Protein 5I01 (pdb70)

InterPro domains:
  IPR001347 SIS domain [PF13580] (19-147)
  IPR001347 SIS domain [PS51464] (37-197)
  IPR004515 Phosphoheptose isomerase [MF_00067] (3-193)
  IPR004515 Phosphoheptose isomerase [TIGR00441] (35-190)
  IPR035461 GmhA/DiaA [cd05006] (12-190)
  IPR046348 SIS domain superfamily [SSF53697] (5-191)
  IPR050099 SIS family GmhA and DiaA subfamilies [PTHR30390] (5-194)

Nearest PDB structures (foldseek):
  5i01-assembly1_C  TM=1.006E+00  e=1.441E-33  Neisseria gonorrhoeae FA 1090
  5i01-assembly1_B  TM=1.005E+00  e=1.798E-31  Neisseria gonorrhoeae FA 1090
  1x92-assembly1_B  TM=9.913E-01  e=2.869E-23  Pseudomonas aeruginosa
  3trj-assembly1_C  TM=9.927E-01  e=8.567E-22  Francisella tularensis subsp. tularensis
  3trj-assembly1_D  TM=9.907E-01  e=6.251E-20  Francisella tularensis subsp. tularensis

Sequence (733 aa):
TLQERVAAHFAESIRAKQEAEKILVEPTVQAAELMLQCLMNDGKILACGNGGSAADAQHFAAEMTGMELAAVALTTDTSALTAIGNDYGFDHVFSKQVRALGRAGDVLVGISTSGNSANVIEAVKAAHERDMHVIALTGRDGGKIAAMLKDTDVLLNVPHPRTARIQENHILLIHAMCDCIDSVTLQERVAAHFAESIRAKQEAEKILVEPTVQAAELMLQCLMNDGKILACGNGGSAADAQHFAAEMTGMELAAVALTTDTSALTAIGNDYGFDHVFSKQVRALGRAGDVLVGISTSGNSANVIEAVKAAHERDMHVIALTGRDGGKIAAMLKDTDVLLNVPHPRTARIQENHILLIHAMCDCIDSVTLQERVAAHFAESIRAKQEAEKILVEPTVQAAELMLQCLMNDGKILACGNGGSAADAQHFAAEMTGELAAVALTTDTSALTAIGNDYGFDHVFSKQVRALGRAGDVLVGISTSGNSANVIEAVKAAHERDMHVIALTGRDGGKIAAMLKDTDVLLNVPHPRTARIQENHILLIHAMCDCIDTLQERVAAHFAESIRAKQEAEKILVEPTVQAAELMLQCLMNDGKILACGNGGSAADAQHFAAEMTGELAAVALTTDTSALTAIGNDYGFDHVFSKQVRALGRAGDVLVGISTSGNSANVIEAVKAAHERDMHVIALTGRDGGKIAAMLKDTDVLLNVPHPRTARIQENHILLIHAMCDCIDSVL

CATH classification: 3.40.50.10490

Radius of gyration: 24.5 Å; Cα contacts (8 Å, |Δi|>4): 1728; chains: 4; bounding box: 56×69×44 Å

Solvent-accessible surface area: 23779 Å² total; per-residue (Å²): 116,29,60,125,93,0,38,56,6,0,36,32,0,14,137,5,0,70,93,0,58,160,99,4,24,103,28,0,4,94,0,0,89,20,0,20,107,6,26,140,117,109,10,23,0,0,1,0,0,16,9,6,2,0,1,5,0,2,2,2,1,6,66,4,6,50,198,22,38,5,4,17,5,0,0,11,15,5,0,2,4,0,18,1,6,58,101,136,22,20,65,63,0,0,0,21,12,0,72,1,7,0,76,76,33,4,0,0,2,2,0,2,22,26,0,70,12,42,1,0,21,50,0,0,100,0,0,28,140,80,105,5,53,0,0,1,0,0,0,113,126,0,19,133,1,25,93,51,37,117,157,83,14,12,62,0,25,0,59,31,100,97,51,16,0,0,11,0,1,0,0,0,0,1,8,0,0,17,38,0,10,114,59,110,123,52,63,123,114,0,34,57,7,0,36,38,0,15,135,5,0,72,92,0,52,159,96,3,27,81,32,0,3,78,0,0,92,21,0,21,112,6,26,133,119,116,10,21,0,0,0,0,0,16,7,6,3,0,2,1,0,3,3,2,1,6,71,5,7,46,199,29,26,4,3,16,6,0,0,10,16,4,0,1,3,0,22,2,6,55,107,132,27,18,66,65,0,0,1,23,12,0,68,1,8,0,74,76,37,4,0,0,2,0,1,2,22,26,0,72,12,39,0,0,18,55,0,0,103,2,0,30,136,74,106,5,54,0,0,0,0,0,0,115,124,0,19,128,0,27,93,52,33,111,154,82,14,14,64,0,25,1,56,33,98,96,51,15,0,0,13,0,1,0,2,0,0,2,11,0,0,17,39,0,8,110,60,108,115,35,64,121,92,0,34,60,11,0,36,26,1,14,133,2,0,68,90,0,33,160,95,4,25,98,32,0,3,102,0,0,86,22,0,40,102,7,28,151,115,105,10,17,0,0,0,0,0,17,8,7,3,0,1,2,0,3,4,4,2,8,69,9,8,46,87,66,5,4,18,6,1,0,12,17,5,0,2,4,0,21,2,6,57,104,131,28,24,69,63,0,0,1,19,12,0,76,10,9,2,137,77,34,5,0,0,3,2,0,3,24,28,0,68,11,43,2,1,22,44,0,0,104,1,0,32,138,80,102,5,52,0,0,0,0,1,0,121,120,0,20,137,1,27,92,50,33,111,158,86,14,19,66,0,23,0,39,24,97,115,52,17,0,0,9,1,1,0,2,0,0,2,10,0,1,20,27,8,19,141,112,35,62,115,100,0,41,58,9,1,36,24,0,12,140,2,0,65,88,0,37,153,95,5,25,91,34,0,4,98,0,0,90,28,0,10,124,6,22,117,114,113,14,23,0,0,1,0,0,16,10,5,3,0,2,3,0,2,3,2,1,5,65,6,7,50,92,36,18,3,20,6,2,0,12,16,6,0,2,3,0,19,1,5,56,102,123,28,22,65,66,0,0,2,17,14,0,86,4,6,0,72,78,36,4,0,0,2,2,0,2,25,26,0,73,11,41,1,0,17,50,0,0,99,5,0,31,149,75,104,4,57,0,0,0,0,0,0,112,122,0,19,133,1,25,94,50,33,114,152,81,12,15,65,0,25,0,37,22,98,114,50,16,0,0,8,0,1,0,3,0,0,1,10,0,0,20,31,0,1,98,52,72,118

Organism: Neisseria gonorrhoeae (strain ATCC 700825 / FA 1090) (NCBI:txid242231)

B-factor: mean 37.5, std 8.46, range [17.18, 85.76]

Structure (mmCIF, N/CA/C/O backbone):
data_5I01
#
_entry.id   5I01
#
_cell.length_a   114.360
_cell.length_b   130.150
_cell.length_c   47.150
_cell.angle_alpha   90.000
_cell.angle_beta   90.000
_cell.angle_gamma   90.000
#
_symmetry.space_group_name_H-M   'P 21 21 2'
#
loop_
_entity.id
_entity.type
_entity.pdbx_description
1 polymer 'Phosphoheptose isomerase'
2 non-polymer 'ZINC ION'
3 water water
#
loop_
_atom_site.group_PDB
_atom_site.id
_atom_site.type_symbol
_atom_site.label_atom_id
_atom_site.label_alt_id
_atom_site.label_comp_id
_atom_site.label_asym_id
_atom_site.label_entity_id
_atom_site.label_seq_id
_atom_site.pdbx_PDB_ins_code
_atom_site.Cartn_x
_atom_site.Cartn_y
_atom_site.Cartn_z
_atom_site.occupancy
_atom_site.B_iso_or_equiv
_atom_site.auth_seq_id
_atom_site.auth_comp_id
_atom_site.auth_asym_id
_atom_site.auth_atom_id
_atom_site.pdbx_PDB_model_num
ATOM 1 N N . THR A 1 5 ? 160.975 127.373 64.847 1.00 41.62 3 THR A N 1
ATOM 2 C CA . THR A 1 5 ? 161.245 127.694 63.411 1.00 41.77 3 THR A CA 1
ATOM 3 C C . THR A 1 5 ? 160.089 128.485 62.811 1.00 41.74 3 THR A C 1
ATOM 4 O O . THR A 1 5 ? 158.917 128.151 63.008 1.00 42.92 3 THR A O 1
ATOM 8 N N . LEU A 1 6 ? 160.440 129.520 62.057 1.00 42.58 4 LEU A N 1
ATOM 9 C CA . LEU A 1 6 ? 159.468 130.406 61.411 1.00 41.86 4 LEU A CA 1
ATOM 10 C C . LEU A 1 6 ? 158.544 129.689 60.423 1.00 40.47 4 LEU A C 1
ATOM 11 O O . LEU A 1 6 ? 157.363 130.039 60.316 1.00 41.13 4 LEU A O 1
ATOM 16 N N . GLN A 1 7 ? 159.092 128.711 59.701 1.00 40.03 5 GLN A N 1
ATOM 17 C CA . GLN A 1 7 ? 158.307 127.843 58.810 1.00 41.43 5 GLN A CA 1
ATOM 18 C C . GLN A 1 7 ? 157.198 127.099 59.573 1.00 40.32 5 GLN A C 1
ATOM 19 O O . GLN A 1 7 ? 156.041 127.156 59.177 1.00 39.40 5 GLN A O 1
ATOM 25 N N . GLU A 1 8 ? 157.559 126.433 60.670 1.00 42.06 6 GLU A N 1
ATOM 26 C CA . GLU A 1 8 ? 156.594 125.717 61.532 1.00 43.07 6 GLU A CA 1
ATOM 27 C C . GLU A 1 8 ? 155.577 126.656 62.200 1.00 40.25 6 GLU A C 1
ATOM 28 O O . GLU A 1 8 ? 154.400 126.313 62.338 1.00 38.27 6 GLU A O 1
ATOM 34 N N . ARG A 1 9 ? 156.042 127.829 62.623 1.00 37.01 7 ARG A N 1
ATOM 35 C CA . ARG A 1 9 ? 155.172 128.848 63.218 1.00 34.27 7 ARG A CA 1
ATOM 36 C C . ARG A 1 9 ? 154.118 129.335 62.225 1.00 33.05 7 ARG A C 1
ATOM 37 O O . ARG A 1 9 ? 152.948 129.371 62.568 1.00 34.00 7 ARG A O 1
ATOM 45 N N . VAL A 1 10 ? 154.518 129.668 60.997 1.00 31.37 8 VAL A N 1
ATOM 46 C CA . VAL A 1 10 ? 153.560 130.068 59.947 1.00 31.19 8 VAL A CA 1
ATOM 47 C C . VAL A 1 10 ? 152.584 128.929 59.611 1.00 30.90 8 VAL A C 1
ATOM 48 O O . VAL A 1 10 ? 151.373 129.151 59.494 1.00 30.14 8 VAL A O 1
ATOM 52 N N . ALA A 1 11 ? 153.118 127.722 59.437 1.00 30.92 9 ALA A N 1
ATOM 53 C CA . ALA A 1 11 ? 152.295 126.514 59.195 1.00 32.04 9 ALA A CA 1
ATOM 54 C C . ALA A 1 11 ? 151.234 126.340 60.270 1.00 31.58 9 ALA A C 1
ATOM 55 O O . ALA A 1 11 ? 150.074 126.089 59.959 1.00 31.82 9 ALA A O 1
ATOM 57 N N . ALA A 1 12 ? 151.652 126.503 61.529 1.00 32.94 10 ALA A N 1
ATOM 58 C CA . ALA A 1 12 ? 150.759 126.420 62.690 1.00 32.87 10 ALA A CA 1
ATOM 59 C C . ALA A 1 12 ? 149.611 127.431 62.635 1.00 32.35 10 ALA A C 1
ATOM 60 O O . ALA A 1 12 ? 148.484 127.093 62.981 1.00 32.95 10 ALA A O 1
ATOM 62 N N . HIS A 1 13 ? 149.900 128.653 62.185 1.00 33.35 11 HIS A N 1
ATOM 63 C CA . HIS A 1 13 ? 148.871 129.688 61.987 1.00 33.59 11 HIS A CA 1
ATOM 64 C C . HIS A 1 13 ? 147.775 129.293 61.006 1.00 33.51 11 HIS A C 1
ATOM 65 O O . HIS A 1 13 ? 146.594 129.424 61.326 1.00 33.27 11 HIS A O 1
ATOM 72 N N . PHE A 1 14 ? 148.177 128.845 59.815 1.00 33.93 12 PHE A N 1
ATOM 73 C CA . PHE A 1 14 ? 147.252 128.269 58.820 1.00 33.01 12 PHE A CA 1
ATOM 74 C C . PHE A 1 14 ? 146.407 127.117 59.388 1.00 31.38 12 PHE A C 1
ATOM 75 O O . PHE A 1 14 ? 145.173 127.122 59.263 1.00 31.07 12 PHE A O 1
ATOM 83 N N . ALA A 1 15 ? 147.072 126.138 60.001 1.00 29.01 13 ALA A N 1
ATOM 84 C CA . ALA A 1 15 ? 146.375 124.966 60.551 1.00 29.41 13 ALA A CA 1
ATOM 85 C C . ALA A 1 15 ? 145.388 125.383 61.630 1.00 29.27 13 ALA A C 1
ATOM 86 O O . ALA A 1 15 ? 144.228 124.956 61.611 1.00 29.28 13 ALA A O 1
ATOM 88 N N . GLU A 1 16 ? 145.834 126.249 62.536 1.00 30.21 14 GLU A N 1
ATOM 89 C CA . GLU A 1 16 ? 144.954 126.785 63.569 1.00 31.85 14 GLU A CA 1
ATOM 90 C C . GLU A 1 16 ? 143.762 127.538 62.968 1.00 30.30 14 GLU A C 1
ATOM 91 O O . GLU A 1 16 ? 142.632 127.368 63.436 1.00 28.71 14 GLU A O 1
ATOM 97 N N . SER A 1 17 ? 144.007 128.343 61.929 1.00 30.76 15 SER A N 1
ATOM 98 C CA . SER A 1 17 ? 142.940 129.110 61.258 1.00 31.21 15 SER A CA 1
ATOM 99 C C . SER A 1 17 ? 141.940 128.208 60.536 1.00 29.96 15 SER A C 1
ATOM 100 O O . SER A 1 17 ? 140.743 128.458 60.570 1.00 28.13 15 SER A O 1
ATOM 103 N N . ILE A 1 18 ? 142.440 127.164 59.884 1.00 30.99 16 ILE A N 1
ATOM 104 C CA . ILE A 1 18 ? 141.571 126.128 59.314 1.00 32.45 16 ILE A CA 1
ATOM 105 C C . ILE A 1 18 ? 140.722 125.460 60.412 1.00 33.79 16 ILE A C 1
ATOM 106 O O . ILE A 1 18 ? 139.495 125.437 60.293 1.00 34.61 16 ILE A O 1
ATOM 111 N N . ARG A 1 19 ? 141.362 124.953 61.477 1.00 34.17 17 ARG A N 1
ATOM 112 C CA . ARG A 1 19 ? 140.633 124.321 62.604 1.00 34.88 17 ARG A CA 1
ATOM 113 C C . ARG A 1 19 ? 139.528 125.215 63.148 1.00 33.75 17 ARG A C 1
ATOM 114 O O . ARG A 1 19 ? 138.413 124.751 63.376 1.00 33.97 17 ARG A O 1
ATOM 122 N N . ALA A 1 20 ? 139.856 126.493 63.349 1.00 34.02 18 ALA A N 1
ATOM 123 C CA . ALA A 1 20 ? 138.908 127.485 63.882 1.00 33.38 18 ALA A CA 1
ATOM 124 C C . ALA A 1 20 ? 137.676 127.663 63.015 1.00 33.43 18 ALA A C 1
ATOM 125 O O . ALA A 1 20 ? 136.577 127.813 63.534 1.00 33.58 18 ALA A O 1
ATOM 127 N N . LYS A 1 21 ? 137.866 127.635 61.701 1.00 35.72 19 LYS A N 1
ATOM 128 C CA . LYS A 1 21 ? 136.761 127.800 60.762 1.00 37.90 19 LYS A CA 1
ATOM 129 C C . LYS A 1 21 ? 135.917 126.542 60.606 1.00 36.09 19 LYS A C 1
ATOM 130 O O . LYS A 1 21 ? 134.717 126.641 60.399 1.00 34.63 19 LYS A O 1
ATOM 136 N N . GLN A 1 22 ? 136.535 125.371 60.710 1.00 36.20 20 GLN A N 1
ATOM 137 C CA . GLN A 1 22 ? 135.787 124.109 60.713 1.00 36.85 20 GLN A CA 1
ATOM 138 C C . GLN A 1 22 ? 134.808 123.983 61.902 1.00 39.88 20 GLN A C 1
ATOM 139 O O . GLN A 1 22 ? 133.721 123.422 61.753 1.00 39.41 20 GLN A O 1
ATOM 145 N N . GLU A 1 23 ? 135.183 124.522 63.062 1.00 44.30 21 GLU A N 1
ATOM 146 C CA . GLU A 1 23 ? 134.319 124.505 64.250 1.00 47.62 21 GLU A CA 1
ATOM 147 C C . GLU A 1 23 ? 133.196 125.528 64.164 1.00 47.43 21 GLU A C 1
ATOM 148 O O . GLU A 1 23 ? 132.047 125.217 64.462 1.00 48.08 21 GLU A O 1
ATOM 154 N N . ALA A 1 24 ? 133.528 126.752 63.769 1.00 47.96 22 ALA A N 1
ATOM 155 C CA . ALA A 1 24 ? 132.512 127.797 63.570 1.00 47.86 22 ALA A CA 1
ATOM 156 C C . ALA A 1 24 ? 131.479 127.408 62.506 1.00 47.33 22 ALA A C 1
ATOM 157 O O . ALA A 1 24 ? 130.326 127.802 62.602 1.00 46.59 22 ALA A O 1
ATOM 159 N N . GLU A 1 25 ? 131.916 126.647 61.501 1.00 48.27 23 GLU A N 1
ATOM 160 C CA . GLU A 1 25 ? 131.051 126.060 60.468 1.00 49.41 23 GLU A CA 1
ATOM 161 C C . GLU A 1 25 ? 129.914 125.209 61.056 1.00 51.07 23 GLU A C 1
ATOM 162 O O . GLU A 1 25 ? 128.817 125.180 60.507 1.00 50.40 23 GLU A O 1
ATOM 168 N N . LYS A 1 26 ? 130.178 124.517 62.162 1.00 53.31 24 LYS A N 1
ATOM 169 C CA . LYS A 1 26 ? 129.160 123.686 62.815 1.00 54.25 24 LYS A CA 1
ATOM 170 C C . LYS A 1 26 ? 128.059 124.494 63.519 1.00 52.30 24 LYS A C 1
ATOM 171 O O . LYS A 1 26 ? 126.915 124.056 63.552 1.00 55.43 24 LYS A O 1
ATOM 177 N N . ILE A 1 27 ? 128.391 125.663 64.066 1.00 48.58 25 ILE A N 1
ATOM 178 C CA . ILE A 1 27 ? 127.479 126.380 64.975 1.00 45.64 25 ILE A CA 1
ATOM 179 C C . ILE A 1 27 ? 127.094 127.835 64.611 1.00 44.24 25 ILE A C 1
ATOM 180 O O . ILE A 1 27 ? 126.308 128.444 65.334 1.00 43.91 25 ILE A O 1
ATOM 185 N N . LEU A 1 28 ? 127.630 128.383 63.513 1.00 42.74 26 LEU A N 1
ATOM 186 C CA . LEU A 1 28 ? 127.379 129.781 63.110 1.00 39.67 26 LEU A CA 1
ATOM 187 C C . LEU A 1 28 ? 126.645 129.925 61.781 1.00 39.63 26 LEU A C 1
ATOM 188 O O . LEU A 1 28 ? 126.490 131.038 61.293 1.00 39.66 26 LEU A O 1
ATOM 193 N N . VAL A 1 29 ? 126.154 128.831 61.205 1.00 39.83 27 VAL A N 1
ATOM 194 C CA . VAL A 1 29 ? 125.391 128.944 59.966 1.00 40.31 27 VAL A CA 1
ATOM 195 C C . VAL A 1 29 ? 124.010 129.537 60.245 1.00 42.06 27 VAL A C 1
ATOM 196 O O . VAL A 1 29 ? 123.648 130.520 59.609 1.00 41.61 27 VAL A O 1
ATOM 200 N N . GLU A 1 30 ? 123.261 128.971 61.197 1.00 46.18 28 GLU A N 1
ATOM 201 C CA . GLU A 1 30 ? 121.891 129.470 61.501 1.00 49.38 28 GLU A CA 1
ATOM 202 C C . GLU A 1 30 ? 121.877 130.928 62.024 1.00 45.95 28 GLU A C 1
ATOM 203 O O . GLU A 1 30 ? 121.085 131.738 61.532 1.00 47.04 28 GLU A O 1
ATOM 209 N N . PRO A 1 31 ? 122.751 131.269 63.004 1.00 41.91 29 PRO A N 1
ATOM 210 C CA . PRO A 1 31 ? 122.817 132.662 63.480 1.00 39.14 29 PRO A CA 1
ATOM 211 C C . PRO A 1 31 ? 123.196 133.681 62.398 1.00 35.68 29 PRO A C 1
ATOM 212 O O . PRO A 1 31 ? 122.555 134.726 62.313 1.00 34.92 29 PRO A O 1
ATOM 216 N N . THR A 1 32 ? 124.218 133.378 61.591 1.00 33.22 30 THR A N 1
ATOM 217 C CA . THR A 1 32 ? 124.604 134.233 60.448 1.00 33.05 30 THR A CA 1
ATOM 218 C C . THR A 1 32 ? 123.409 134.519 59.518 1.00 32.72 30 THR A C 1
ATOM 219 O O . THR A 1 32 ? 123.238 135.658 59.067 1.00 31.36 30 THR A O 1
ATOM 223 N N . VAL A 1 33 ? 122.581 133.507 59.257 1.00 33.09 31 VAL A N 1
ATOM 224 C CA . VAL A 1 33 ? 121.363 133.710 58.463 1.00 34.57 31 VAL A CA 1
ATOM 225 C C . VAL A 1 33 ? 120.407 134.665 59.202 1.00 36.11 31 VAL A C 1
ATOM 226 O O . VAL A 1 33 ? 119.890 135.602 58.597 1.00 37.58 31 VAL A O 1
ATOM 230 N N . GLN A 1 34 ? 120.199 134.450 60.499 1.00 38.33 32 GLN A N 1
ATOM 231 C CA . GLN A 1 34 ? 119.338 135.334 61.306 1.00 41.86 32 GLN A CA 1
ATOM 232 C C . GLN A 1 34 ? 119.821 136.790 61.277 1.00 40.77 32 GLN A C 1
ATOM 233 O O . GLN A 1 34 ? 119.000 137.706 61.210 1.00 42.46 32 GLN A O 1
ATOM 239 N N . ALA A 1 35 ? 121.142 136.989 61.352 1.00 38.46 33 ALA A N 1
ATOM 240 C CA . ALA A 1 35 ? 121.751 138.326 61.318 1.00 38.10 33 ALA A CA 1
ATOM 241 C C . ALA A 1 35 ? 121.546 139.032 59.978 1.00 40.00 33 ALA A C 1
ATOM 242 O O . ALA A 1 35 ? 121.245 140.232 59.935 1.00 42.02 33 ALA A O 1
ATOM 244 N N . ALA A 1 36 ? 121.715 138.281 58.891 1.00 39.24 34 ALA A N 1
ATOM 245 C CA . ALA A 1 36 ? 121.481 138.789 57.549 1.00 38.39 34 ALA A CA 1
ATOM 246 C C . ALA A 1 36 ? 120.001 139.120 57.307 1.00 38.89 34 ALA A C 1
ATOM 247 O O . ALA A 1 36 ? 119.680 140.169 56.731 1.00 36.95 34 ALA A O 1
ATOM 249 N N . GLU A 1 37 ? 119.113 138.221 57.738 1.00 40.48 35 GLU A N 1
ATOM 250 C CA . GLU A 1 37 ? 117.660 138.438 57.643 1.00 42.16 35 GLU A CA 1
ATOM 251 C C . GLU A 1 37 ? 117.262 139.731 58.344 1.00 41.07 35 GLU A C 1
ATOM 252 O O . GLU A 1 37 ? 116.515 140.535 57.789 1.00 38.34 35 GLU A O 1
ATOM 258 N N . LEU A 1 38 ? 117.787 139.929 59.553 1.00 40.93 36 LEU A N 1
ATOM 259 C CA . LEU A 1 38 ? 117.556 141.158 60.317 1.00 42.16 36 LEU A CA 1
ATOM 260 C C . LEU A 1 38 ? 118.028 142.433 59.597 1.00 40.98 36 LEU A C 1
ATOM 261 O O . LEU A 1 38 ? 117.355 143.460 59.655 1.00 42.64 36 LEU A O 1
ATOM 266 N N . MET A 1 39 ? 119.182 142.367 58.940 1.00 39.51 37 MET A N 1
ATOM 267 C CA . MET A 1 39 ? 119.688 143.503 58.156 1.00 39.78 37 MET A CA 1
ATOM 268 C C . MET A 1 39 ? 118.846 143.778 56.889 1.00 39.05 37 MET A C 1
ATOM 269 O O . MET A 1 39 ? 118.658 144.935 56.523 1.00 38.23 37 MET A O 1
ATOM 274 N N . LEU A 1 40 ? 118.347 142.724 56.239 1.00 38.73 38 LEU A N 1
ATOM 275 C CA . LEU A 1 40 ? 117.420 142.851 55.098 1.00 38.91 38 LEU A CA 1
ATOM 276 C C . LEU A 1 40 ? 116.090 143.501 55.464 1.00 40.21 38 LEU A C 1
ATOM 277 O O . LEU A 1 40 ? 115.572 144.311 54.702 1.00 42.45 38 LEU A O 1
ATOM 282 N N . GLN A 1 41 ? 115.532 143.107 56.606 1.00 42.92 39 GLN A N 1
ATOM 283 C CA . GLN A 1 41 ? 114.302 143.701 57.152 1.00 46.14 39 GLN A CA 1
ATOM 284 C C . GLN A 1 41 ? 114.494 145.197 57.436 1.00 45.89 39 GLN A C 1
ATOM 285 O O . GLN A 1 41 ? 113.646 146.023 57.076 1.00 48.06 39 GLN A O 1
ATOM 291 N N . CYS A 1 42 ? 115.609 145.527 58.087 1.00 42.82 40 CYS A N 1
ATOM 292 C CA . CYS A 1 42 ? 115.946 146.913 58.422 1.00 41.38 40 CYS A CA 1
ATOM 293 C C . CYS A 1 42 ? 116.116 147.791 57.186 1.00 40.67 40 CYS A C 1
ATOM 294 O O . CYS A 1 42 ? 115.550 148.878 57.123 1.00 41.92 40 CYS A O 1
ATOM 297 N N . LEU A 1 43 ? 116.890 147.310 56.216 1.00 41.18 41 LEU A N 1
ATOM 298 C CA . LEU A 1 43 ? 117.151 148.038 54.963 1.00 41.80 41 LEU A CA 1
ATOM 299 C C . LEU A 1 43 ? 115.890 148.256 54.140 1.00 43.81 41 LEU A C 1
ATOM 300 O O . LEU A 1 43 ? 115.659 149.355 53.656 1.00 44.46 41 LEU A O 1
ATOM 305 N N . MET A 1 44 ? 115.088 147.207 53.984 1.00 47.12 42 MET A N 1
ATOM 306 C CA . MET A 1 44 ? 113.812 147.300 53.252 1.00 51.88 42 MET A CA 1
ATOM 307 C C . MET A 1 44 ? 112.754 148.206 53.915 1.00 52.53 42 MET A C 1
ATOM 308 O O . MET A 1 44 ? 111.854 148.688 53.227 1.00 52.33 42 MET A O 1
ATOM 313 N N . ASN A 1 45 ? 112.864 148.446 55.226 1.00 55.38 43 ASN A N 1
ATOM 314 C CA . ASN A 1 45 ? 112.038 149.452 55.922 1.00 55.91 43 ASN A CA 1
ATOM 315 C C . ASN A 1 45 ? 112.772 150.802 56.038 1.00 55.19 43 ASN A C 1
ATOM 316 O O . ASN A 1 45 ? 112.638 151.497 57.042 1.00 54.17 43 ASN A O 1
ATOM 321 N N . ASP A 1 46 ? 113.553 151.156 55.009 1.00 56.00 44 ASP A N 1
ATOM 322 C CA . ASP A 1 46 ? 114.312 152.417 54.933 1.00 57.55 44 ASP A CA 1
ATOM 323 C C . ASP A 1 46 ? 115.272 152.708 56.104 1.00 52.67 44 ASP A C 1
ATOM 324 O O . ASP A 1 46 ? 115.665 153.851 56.322 1.00 50.08 44 ASP A O 1
ATOM 329 N N . GLY A 1 47 ? 115.685 151.664 56.820 1.00 51.61 45 GLY A N 1
ATOM 330 C CA . GLY A 1 47 ? 116.586 151.806 57.967 1.00 48.78 45 GLY A CA 1
ATOM 331 C C . GLY A 1 47 ? 118.047 151.813 57.532 1.00 46.73 45 GLY A C 1
ATOM 332 O O . GLY A 1 47 ? 118.363 151.675 56.329 1.00 42.39 45 GLY A O 1
ATOM 333 N N . LYS A 1 48 ? 118.935 151.975 58.516 1.00 41.74 46 LYS A N 1
ATOM 334 C CA . LYS A 1 48 ? 120.380 151.917 58.289 1.00 40.16 46 LYS A CA 1
ATOM 335 C C . LYS A 1 48 ? 121.092 151.054 59.328 1.00 37.64 46 LYS A C 1
ATOM 336 O O . LYS A 1 48 ? 120.549 150.783 60.392 1.00 35.66 46 LYS A O 1
ATOM 342 N N . ILE A 1 49 ? 122.299 150.605 58.977 1.00 35.85 47 ILE A N 1
ATOM 343 C CA . ILE A 1 49 ? 123.148 149.815 59.861 1.00 34.78 47 ILE A CA 1
ATOM 344 C C . ILE A 1 49 ? 124.348 150.648 60.313 1.00 33.09 47 ILE A C 1
ATOM 345 O O . ILE A 1 49 ? 125.079 151.175 59.489 1.00 31.10 47 ILE A O 1
ATOM 350 N N . LEU A 1 50 ? 124.538 150.749 61.629 1.00 32.20 48 LEU A N 1
ATOM 351 C CA . LEU A 1 50 ? 125.734 151.337 62.223 1.00 30.73 48 LEU A CA 1
ATOM 352 C C . LEU A 1 50 ? 126.664 150.212 62.668 1.00 29.52 48 LEU A C 1
ATOM 353 O O . LEU A 1 50 ? 126.195 149.223 63.228 1.00 28.29 48 LEU A O 1
ATOM 358 N N . ALA A 1 51 ? 127.967 150.359 62.414 1.00 27.68 49 ALA A N 1
ATOM 359 C CA . ALA A 1 51 ? 128.969 149.371 62.834 1.00 27.05 49 ALA A CA 1
ATOM 360 C C . ALA A 1 51 ? 130.009 150.030 63.722 1.00 27.98 49 ALA A C 1
ATOM 361 O O . ALA A 1 51 ? 130.373 151.183 63.491 1.00 30.19 49 ALA A O 1
ATOM 363 N N . CYS A 1 52 ? 130.472 149.310 64.742 1.00 28.15 50 CYS A N 1
ATOM 364 C CA . CYS A 1 52 ? 131.574 149.789 65.572 1.00 29.51 50 CYS A CA 1
ATOM 365 C C . CYS A 1 52 ? 132.420 148.656 66.177 1.00 29.41 50 CYS A C 1
ATOM 366 O O . CYS A 1 52 ? 131.972 147.506 66.277 1.00 29.59 50 CYS A O 1
ATOM 369 N N . GLY A 1 53 ? 133.633 149.015 66.596 1.00 27.76 51 GLY A N 1
ATOM 370 C CA . GLY A 1 53 ? 134.590 148.070 67.156 1.00 28.04 51 GLY A CA 1
ATOM 371 C C . GLY A 1 53 ? 135.942 148.728 67.360 1.00 27.72 51 GLY A C 1
ATOM 372 O O . GLY A 1 53 ? 136.140 149.852 66.888 1.00 27.45 51 GLY A O 1
ATOM 373 N N . ASN A 1 54 ? 136.851 148.042 68.066 1.00 27.26 52 ASN A N 1
ATOM 374 C CA . ASN A 1 54 ? 138.216 148.550 68.344 1.00 29.26 52 ASN A CA 1
ATOM 375 C C . ASN A 1 54 ? 139.321 147.763 67.638 1.00 28.65 52 ASN A C 1
ATOM 376 O O . ASN A 1 54 ? 139.193 146.556 67.433 1.00 29.88 52 ASN A O 1
ATOM 381 N N . GLY A 1 55 ? 140.419 148.440 67.299 1.00 28.18 53 GLY A N 1
ATOM 382 C CA . GLY A 1 55 ? 141.610 147.776 66.748 1.00 26.18 53 GLY A CA 1
ATOM 383 C C . GLY A 1 55 ? 141.359 147.139 65.398 1.00 25.56 53 GLY A C 1
ATOM 384 O O . GLY A 1 55 ? 140.907 147.801 64.461 1.00 25.11 53 GLY A O 1
ATOM 385 N N . GLY A 1 56 ? 141.634 145.845 65.294 1.00 25.45 54 GLY A N 1
ATOM 386 C CA . GLY A 1 56 ? 141.283 145.079 64.095 1.00 25.61 54 GLY A CA 1
ATOM 387 C C . GLY A 1 56 ? 139.791 145.099 63.797 1.00 25.53 54 GLY A C 1
ATOM 388 O O . GLY A 1 56 ? 139.380 144.999 62.642 1.00 25.96 54 GLY A O 1
ATOM 389 N N . SER A 1 57 ? 138.976 145.233 64.833 1.00 25.41 55 SER A N 1
ATOM 390 C CA . SER A 1 57 ? 137.531 145.306 64.655 1.00 26.57 55 SER A CA 1
ATOM 391 C C . SER A 1 57 ? 137.053 146.649 64.125 1.00 27.24 55 SER A C 1
ATOM 392 O O . SER A 1 57 ? 135.942 146.728 63.591 1.00 29.21 55 SER A O 1
ATOM 395 N N . ALA A 1 58 ? 137.862 147.700 64.287 1.00 26.93 56 ALA A N 1
ATOM 396 C CA . ALA A 1 58 ? 137.560 149.009 63.698 1.00 26.96 56 ALA A CA 1
ATOM 397 C C . ALA A 1 58 ? 137.745 148.922 62.206 1.00 26.52 56 ALA A C 1
ATOM 398 O O . ALA A 1 58 ? 136.932 149.428 61.457 1.00 27.07 56 ALA A O 1
ATOM 400 N N . ALA A 1 59 ? 138.830 148.274 61.794 1.00 27.96 57 ALA A N 1
ATOM 401 C CA . ALA A 1 59 ? 139.062 147.911 60.398 1.00 29.11 57 ALA A CA 1
ATOM 402 C C . ALA A 1 59 ? 137.912 147.077 59.825 1.00 30.74 57 ALA A C 1
ATOM 403 O O . ALA A 1 59 ? 137.467 147.331 58.715 1.00 31.62 57 ALA A O 1
ATOM 405 N N . ASP A 1 60 ? 137.426 146.101 60.582 1.00 32.20 58 ASP A N 1
ATOM 406 C CA . ASP A 1 60 ? 136.291 145.286 60.139 1.00 35.09 58 ASP A CA 1
ATOM 407 C C . ASP A 1 60 ? 135.005 146.099 59.975 1.00 32.85 58 ASP A C 1
ATOM 408 O O . ASP A 1 60 ? 134.273 145.893 59.027 1.00 31.49 58 ASP A O 1
ATOM 413 N N . ALA A 1 61 ? 134.754 147.035 60.880 1.00 31.51 59 ALA A N 1
ATOM 414 C CA . ALA A 1 61 ? 133.569 147.871 60.794 1.00 31.59 59 ALA A CA 1
ATOM 415 C C . ALA A 1 61 ? 133.561 148.687 59.508 1.00 31.20 59 ALA A C 1
ATOM 416 O O . ALA A 1 61 ? 132.536 148.727 58.818 1.00 30.37 59 ALA A O 1
ATOM 418 N N . GLN A 1 62 ? 134.688 149.322 59.174 1.00 30.59 60 GLN A N 1
ATOM 419 C CA . GLN A 1 62 ? 134.741 150.162 57.967 1.00 31.06 60 GLN A CA 1
ATOM 420 C C . GLN A 1 62 ? 134.804 149.335 56.677 1.00 30.16 60 GLN A C 1
ATOM 421 O O . GLN A 1 62 ? 134.361 149.807 55.640 1.00 30.43 60 GLN A O 1
ATOM 427 N N . HIS A 1 63 ? 135.355 148.122 56.758 1.00 30.73 61 HIS A N 1
ATOM 428 C CA . HIS A 1 63 ? 135.317 147.116 55.673 1.00 32.28 61 HIS A CA 1
ATOM 429 C C . HIS A 1 63 ? 133.859 146.720 55.353 1.00 30.14 61 HIS A C 1
ATOM 430 O O . HIS A 1 63 ? 133.442 146.765 54.204 1.00 27.76 61 HIS A O 1
ATOM 437 N N . PHE A 1 64 ? 133.103 146.340 56.378 1.00 29.84 62 PHE A N 1
ATOM 438 C CA . PHE A 1 64 ? 131.665 146.063 56.237 1.00 31.04 62 PHE A CA 1
ATOM 439 C C . PHE A 1 64 ? 130.883 147.213 55.594 1.00 30.19 62 PHE A C 1
ATOM 440 O O . PHE A 1 64 ? 130.196 147.017 54.615 1.00 28.54 62 PHE A O 1
ATOM 448 N N . ALA A 1 65 ? 131.002 148.410 56.154 1.00 32.48 63 ALA A N 1
ATOM 449 C CA . ALA A 1 65 ? 130.306 149.593 55.640 1.00 32.28 63 ALA A CA 1
ATOM 450 C C . ALA A 1 65 ? 130.693 149.949 54.207 1.00 32.82 63 ALA A C 1
ATOM 451 O O . ALA A 1 65 ? 129.839 150.348 53.421 1.00 33.48 63 ALA A O 1
ATOM 453 N N . ALA A 1 66 ? 131.969 149.805 53.864 1.00 33.62 64 ALA A N 1
ATOM 454 C CA . ALA A 1 66 ? 132.437 150.066 52.495 1.00 34.16 64 ALA A CA 1
ATOM 455 C C . ALA A 1 66 ? 131.866 149.095 51.438 1.00 35.94 64 ALA A C 1
ATOM 456 O O . ALA A 1 66 ? 131.602 149.493 50.295 1.00 35.47 64 ALA A O 1
ATOM 458 N N . GLU A 1 67 ? 131.674 147.832 51.806 1.00 38.47 65 GLU A N 1
ATOM 459 C CA . GLU A 1 67 ? 131.016 146.878 50.898 1.00 41.94 65 GLU A CA 1
ATOM 460 C C . GLU A 1 67 ? 129.492 147.089 50.764 1.00 41.63 65 GLU A C 1
ATOM 461 O O . GLU A 1 67 ? 128.904 146.681 49.775 1.00 41.86 65 GLU A O 1
ATOM 467 N N . MET A 1 68 ? 128.866 147.752 51.730 1.00 41.37 66 MET A N 1
ATOM 468 C CA . MET A 1 68 ? 127.458 148.158 51.600 1.00 42.22 66 MET A CA 1
ATOM 469 C C . MET A 1 68 ? 127.299 149.394 50.707 1.00 40.89 66 MET A C 1
ATOM 470 O O . MET A 1 68 ? 126.394 149.445 49.892 1.00 41.58 66 MET A O 1
ATOM 475 N N . THR A 1 69 ? 128.163 150.390 50.864 1.00 41.08 67 THR A N 1
ATOM 476 C CA . THR A 1 69 ? 128.039 151.636 50.097 1.00 43.62 67 THR A CA 1
ATOM 477 C C . THR A 1 69 ? 128.520 151.528 48.639 1.00 44.88 67 THR A C 1
ATOM 478 O O . THR A 1 69 ? 128.079 152.318 47.802 1.00 46.37 67 THR A O 1
ATOM 482 N N . GLY A 1 70 ? 129.408 150.570 48.343 1.00 45.09 68 GLY A N 1
ATOM 483 C CA . GLY A 1 70 ? 129.842 150.280 46.969 1.00 44.31 68 GLY A CA 1
ATOM 484 C C . GLY A 1 70 ? 128.957 149.250 46.288 1.00 44.50 68 GLY A C 1
ATOM 485 O O . GLY A 1 70 ? 129.338 148.087 46.150 1.00 44.39 68 GLY A O 1
ATOM 486 N N . MET A 1 77 ? 123.188 148.438 43.748 1.00 50.50 75 MET A N 1
ATOM 487 C CA . MET A 1 77 ? 122.769 149.695 44.372 1.00 54.27 75 MET A CA 1
ATOM 488 C C . MET A 1 77 ? 123.381 149.905 45.768 1.00 51.44 75 MET A C 1
ATOM 489 O O . MET A 1 77 ? 123.800 148.951 46.433 1.00 50.06 75 MET A O 1
ATOM 494 N N . GLU A 1 78 ? 123.363 151.160 46.213 1.00 48.60 76 GLU A N 1
ATOM 495 C CA . GLU A 1 78 ? 124.048 151.595 47.440 1.00 47.05 76 GLU A CA 1
ATOM 496 C C . GLU A 1 78 ? 123.142 151.456 48.681 1.00 43.19 76 GLU A C 1
ATOM 497 O O . GLU A 1 78 ? 121.995 151.891 48.660 1.00 45.55 76 GLU A O 1
ATOM 503 N N . LEU A 1 79 ? 123.669 150.846 49.746 1.00 39.36 77 LEU A N 1
ATOM 504 C CA . LEU A 1 79 ? 122.901 150.497 50.955 1.00 37.59 77 LEU A CA 1
ATOM 505 C C . LEU A 1 79 ? 123.305 151.368 52.141 1.00 35.20 77 LEU A C 1
ATOM 506 O O . LEU A 1 79 ? 124.470 151.756 52.265 1.00 36.07 77 LEU A O 1
ATOM 511 N N . ALA A 1 80 ? 122.355 151.635 53.030 1.00 31.93 78 ALA A N 1
ATOM 512 C CA . ALA A 1 80 ? 122.583 152.547 54.154 1.00 31.49 78 ALA A CA 1
ATOM 513 C C . ALA A 1 80 ? 123.406 151.891 55.262 1.00 30.09 78 ALA A C 1
ATOM 514 O O . ALA A 1 80 ? 122.876 151.110 56.059 1.00 28.84 78 ALA A O 1
ATOM 516 N N . ALA A 1 81 ? 124.703 152.202 55.298 1.00 29.53 79 ALA A N 1
ATOM 517 C CA . ALA A 1 81 ? 125.577 151.707 56.356 1.00 29.78 79 ALA A CA 1
ATOM 518 C C . ALA A 1 81 ? 126.714 152.678 56.665 1.00 31.18 79 ALA A C 1
ATOM 519 O O . ALA A 1 81 ? 127.419 153.114 55.750 1.00 33.64 79 ALA A O 1
ATOM 521 N N . VAL A 1 82 ? 126.875 153.002 57.956 1.00 30.83 80 VAL A N 1
ATOM 522 C CA . VAL A 1 82 ? 127.887 153.942 58.450 1.00 31.84 80 VAL A CA 1
ATOM 523 C C . VAL A 1 82 ? 128.766 153.243 59.502 1.00 30.89 80 VAL A C 1
ATOM 524 O O . VAL A 1 82 ? 128.258 152.688 60.465 1.00 32.52 80 VAL A O 1
ATOM 528 N N . ALA A 1 83 ? 130.077 153.264 59.325 1.00 28.88 81 ALA A N 1
ATOM 529 C CA . ALA A 1 83 ? 130.974 152.820 60.380 1.00 28.98 81 ALA A CA 1
ATOM 530 C C . ALA A 1 83 ? 131.152 153.992 61.329 1.00 28.36 81 ALA A C 1
ATOM 531 O O . ALA A 1 83 ? 131.388 155.105 60.887 1.00 28.55 81 ALA A O 1
ATOM 533 N N . LEU A 1 84 ? 131.056 153.739 62.629 1.00 28.97 82 LEU A N 1
ATOM 534 C CA . LEU A 1 84 ? 131.242 154.783 63.646 1.00 29.37 82 LEU A CA 1
ATOM 535 C C . LEU A 1 84 ? 132.697 154.939 64.090 1.00 29.37 82 LEU A C 1
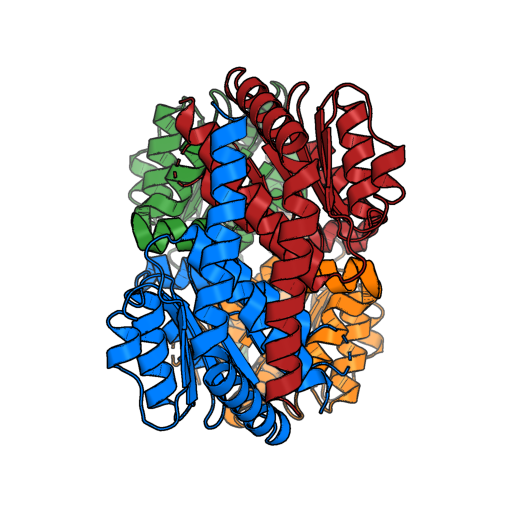ATOM 536 O O . LEU A 1 84 ? 132.980 155.639 65.059 1.00 29.82 82 LEU A O 1
ATOM 541 N N . THR A 1 85 ? 133.623 154.330 63.361 1.00 31.30 83 THR A N 1
ATOM 542 C CA . THR A 1 85 ? 135.030 154.276 63.749 1.00 32.14 83 THR A CA 1
ATOM 543 C C . THR A 1 85 ? 135.930 155.088 62.815 1.00 32.59 83 THR A C 1
ATOM 544 O O . THR A 1 85 ? 137.124 154.907 62.853 1.00 33.71 83 THR A O 1
ATOM 548 N N . THR A 1 86 ? 135.363 155.967 61.987 1.00 33.50 84 THR A N 1
ATOM 549 C CA . THR A 1 86 ? 136.117 156.676 60.943 1.00 33.64 84 THR A CA 1
ATOM 550 C C . THR A 1 86 ? 136.351 158.174 61.215 1.00 34.89 84 THR A C 1
ATOM 551 O O . THR A 1 86 ? 137.415 158.707 60.857 1.00 35.85 84 THR A O 1
ATOM 555 N N . ASP A 1 87 ? 135.365 158.862 61.796 1.00 36.31 85 ASP A N 1
ATOM 556 C CA . ASP A 1 87 ? 135.492 160.310 62.068 1.00 38.50 85 ASP A CA 1
ATOM 557 C C . ASP A 1 87 ? 136.437 160.565 63.253 1.00 34.87 85 ASP A C 1
ATOM 558 O O . ASP A 1 87 ? 136.052 160.435 64.425 1.00 33.60 85 ASP A O 1
ATOM 563 N N . THR A 1 88 ? 137.667 160.949 62.927 1.00 31.73 86 THR A N 1
ATOM 564 C CA . THR A 1 88 ? 138.705 161.117 63.937 1.00 30.10 86 THR A CA 1
ATOM 565 C C . THR A 1 88 ? 138.487 162.366 64.775 1.00 27.82 86 THR A C 1
ATOM 566 O O . THR A 1 88 ? 138.893 162.399 65.918 1.00 27.82 86 THR A O 1
ATOM 570 N N . SER A 1 89 ? 137.847 163.387 64.224 1.00 27.25 87 SER A N 1
ATOM 571 C CA . SER A 1 89 ? 137.465 164.546 65.036 1.00 27.38 87 SER A CA 1
ATOM 572 C C . SER A 1 89 ? 136.438 164.174 66.109 1.00 26.86 87 SER A C 1
ATOM 573 O O . SER A 1 89 ? 136.523 164.677 67.228 1.00 26.68 87 SER A O 1
ATOM 576 N N . ALA A 1 90 ? 135.516 163.270 65.782 1.00 26.76 88 ALA A N 1
ATOM 577 C CA . ALA A 1 90 ? 134.516 162.770 66.733 1.00 27.28 88 ALA A CA 1
ATOM 578 C C . ALA A 1 90 ? 135.116 161.831 67.759 1.00 27.91 88 ALA A C 1
ATOM 579 O O . ALA A 1 90 ? 134.824 161.942 68.938 1.00 28.53 88 ALA A O 1
ATOM 581 N N . LEU A 1 91 ? 135.943 160.894 67.312 1.00 29.69 89 LEU A N 1
ATOM 582 C CA . LEU A 1 91 ? 136.625 159.985 68.233 1.00 30.73 89 LEU A CA 1
ATOM 583 C C . LEU A 1 91 ? 137.496 160.757 69.254 1.00 30.19 89 LEU A C 1
ATOM 584 O O . LEU A 1 91 ? 137.384 160.537 70.462 1.00 28.99 89 LEU A O 1
ATOM 589 N N . THR A 1 92 ? 138.338 161.669 68.767 1.00 29.13 90 THR A N 1
ATOM 590 C CA . THR A 1 92 ? 139.238 162.427 69.648 1.00 29.22 90 THR A CA 1
ATOM 591 C C . THR A 1 92 ? 138.521 163.471 70.504 1.00 28.75 90 THR A C 1
ATOM 592 O O . THR A 1 92 ? 138.932 163.729 71.628 1.00 29.56 90 THR A O 1
ATOM 596 N N . ALA A 1 93 ? 137.451 164.058 69.990 1.00 28.85 91 ALA A N 1
ATOM 597 C CA . ALA A 1 93 ? 136.685 165.028 70.772 1.00 31.13 91 ALA A CA 1
ATOM 598 C C . ALA A 1 93 ? 136.025 164.349 71.955 1.00 32.86 91 ALA A C 1
ATOM 599 O O . ALA A 1 93 ? 136.109 164.830 73.069 1.00 33.45 91 ALA A O 1
ATOM 601 N N . ILE A 1 94 ? 135.373 163.218 71.699 1.00 35.73 92 ILE A N 1
ATOM 602 C CA . ILE A 1 94 ? 134.583 162.527 72.719 1.00 35.64 92 ILE A CA 1
ATOM 603 C C . ILE A 1 94 ? 135.511 161.860 73.728 1.00 36.56 92 ILE A C 1
ATOM 604 O O . ILE A 1 94 ? 135.271 161.944 74.931 1.00 35.10 92 ILE A O 1
ATOM 609 N N . GLY A 1 95 ? 136.574 161.224 73.234 1.00 37.79 93 GLY A N 1
ATOM 610 C CA . GLY A 1 95 ? 137.608 160.640 74.098 1.00 40.49 93 GLY A CA 1
ATOM 611 C C . GLY A 1 95 ? 138.233 161.640 75.057 1.00 41.48 93 GLY A C 1
ATOM 612 O O . GLY A 1 95 ? 138.334 161.386 76.255 1.00 44.18 93 GLY A O 1
ATOM 613 N N . ASN A 1 96 ? 138.641 162.784 74.523 1.00 42.79 94 ASN A N 1
ATOM 614 C CA . ASN A 1 96 ? 139.225 163.853 75.332 1.00 44.70 94 ASN A CA 1
ATOM 615 C C . ASN A 1 96 ? 138.198 164.445 76.297 1.00 43.32 94 ASN A C 1
ATOM 616 O O . ASN A 1 96 ? 138.456 164.526 77.483 1.00 42.55 94 ASN A O 1
ATOM 621 N N . ASP A 1 97 ? 137.038 164.839 75.782 1.00 45.02 95 ASP A N 1
ATOM 622 C CA . ASP A 1 97 ? 136.071 165.603 76.567 1.00 47.32 95 ASP A CA 1
ATOM 623 C C . ASP A 1 97 ? 135.313 164.702 77.539 1.00 46.82 95 ASP A C 1
ATOM 624 O O . ASP A 1 97 ? 135.421 164.867 78.751 1.00 46.85 95 ASP A O 1
ATOM 629 N N . TYR A 1 98 ? 134.584 163.727 77.014 1.00 45.30 96 TYR A N 1
ATOM 630 C CA . TYR A 1 98 ? 133.759 162.867 77.858 1.00 45.26 96 TYR A CA 1
ATOM 631 C C . TYR A 1 98 ? 134.526 161.656 78.406 1.00 42.60 96 TYR A C 1
ATOM 632 O O . TYR A 1 98 ? 134.473 161.378 79.607 1.00 42.33 96 TYR A O 1
ATOM 641 N N . GLY A 1 99 ? 135.248 160.955 77.537 1.00 38.92 97 GLY A N 1
ATOM 642 C CA . GLY A 1 99 ? 135.954 159.729 77.908 1.00 36.15 97 GLY A CA 1
ATOM 643 C C . GLY A 1 99 ? 135.792 158.689 76.832 1.00 34.64 97 GLY A C 1
ATOM 644 O O . GLY A 1 99 ? 134.798 158.687 76.101 1.00 35.27 97 GLY A O 1
ATOM 645 N N . PHE A 1 100 ? 136.763 157.793 76.738 1.00 34.47 98 PHE A N 1
ATOM 646 C CA . PHE A 1 100 ? 136.824 156.843 75.624 1.00 35.37 98 PHE A CA 1
ATOM 647 C C . PHE A 1 100 ? 135.629 155.881 75.532 1.00 36.36 98 PHE A C 1
ATOM 648 O O . PHE A 1 100 ? 135.287 155.432 74.442 1.00 37.04 98 PHE A O 1
ATOM 656 N N . ASP A 1 101 ? 134.977 155.599 76.656 1.00 36.52 99 ASP A N 1
ATOM 657 C CA . ASP A 1 101 ? 133.869 154.640 76.690 1.00 38.03 99 ASP A CA 1
ATOM 658 C C . ASP A 1 101 ? 132.560 155.147 76.043 1.00 36.08 99 ASP A C 1
ATOM 659 O O . ASP A 1 101 ? 131.624 154.365 75.864 1.00 33.49 99 ASP A O 1
ATOM 664 N N . HIS A 1 102 ? 132.501 156.438 75.704 1.00 34.60 100 HIS A N 1
ATOM 665 C CA . HIS A 1 102 ? 131.343 157.032 75.051 1.00 35.64 100 HIS A CA 1
ATOM 666 C C . HIS A 1 102 ? 131.577 157.366 73.564 1.00 34.69 100 HIS A C 1
ATOM 667 O O . HIS A 1 102 ? 130.726 157.999 72.939 1.00 33.99 100 HIS A O 1
ATOM 674 N N . VAL A 1 103 ? 132.709 156.945 72.989 1.00 33.34 101 VAL A N 1
ATOM 675 C CA . VAL A 1 103 ? 133.014 157.296 71.594 1.00 31.74 101 VAL A CA 1
ATOM 676 C C . VAL A 1 103 ? 132.052 156.718 70.564 1.00 29.86 101 VAL A C 1
ATOM 677 O O . VAL A 1 103 ? 131.842 157.333 69.528 1.00 30.54 101 VAL A O 1
ATOM 681 N N . PHE A 1 104 ? 131.478 155.551 70.842 1.00 28.64 102 PHE A N 1
ATOM 682 C CA . PHE A 1 104 ? 130.477 154.931 69.949 1.00 28.13 102 PHE A CA 1
ATOM 683 C C . PHE A 1 104 ? 129.037 155.236 70.385 1.00 27.98 102 PHE A C 1
ATOM 684 O O . PHE A 1 104 ? 128.180 155.550 69.549 1.00 27.62 102 PHE A O 1
ATOM 692 N N . SER A 1 105 ? 128.776 155.158 71.684 1.00 27.55 103 SER A N 1
ATOM 693 C CA . SER A 1 105 ? 127.447 155.460 72.223 1.00 29.03 103 SER A CA 1
ATOM 694 C C . SER A 1 105 ? 126.925 156.874 71.902 1.00 29.81 103 SER A C 1
ATOM 695 O O . SER A 1 105 ? 125.727 157.052 71.775 1.00 30.73 103 SER A O 1
ATOM 698 N N . LYS A 1 106 ? 127.802 157.871 71.772 1.00 31.70 104 LYS A N 1
ATOM 699 C CA . LYS A 1 106 ? 127.366 159.232 71.410 1.00 32.96 104 LYS A CA 1
ATOM 700 C C . LYS A 1 106 ? 126.982 159.365 69.934 1.00 33.15 104 LYS A C 1
ATOM 701 O O . LYS A 1 106 ? 126.036 160.077 69.589 1.00 32.52 104 LYS A O 1
ATOM 707 N N . GLN A 1 107 ? 127.717 158.684 69.063 1.00 33.64 105 GLN A N 1
ATOM 708 C CA . GLN A 1 107 ? 127.373 158.651 67.640 1.00 34.06 105 GLN A CA 1
ATOM 709 C C . GLN A 1 107 ? 126.075 157.876 67.364 1.00 32.94 105 GLN A C 1
ATOM 710 O O . GLN A 1 107 ? 125.344 158.202 66.423 1.00 32.39 105 GLN A O 1
ATOM 716 N N . VAL A 1 108 ? 125.796 156.859 68.180 1.00 32.95 106 VAL A N 1
ATOM 717 C CA . VAL A 1 108 ? 124.539 156.100 68.083 1.00 32.68 106 VAL A CA 1
ATOM 718 C C . VAL A 1 108 ? 123.372 157.009 68.459 1.00 33.73 106 VAL A C 1
ATOM 719 O O . VAL A 1 108 ? 122.372 157.035 67.753 1.00 34.07 106 VAL A O 1
ATOM 723 N N . ARG A 1 109 ? 123.515 157.762 69.552 1.00 36.11 107 ARG A N 1
ATOM 724 C CA . ARG A 1 109 ? 122.520 158.783 69.929 1.00 38.24 107 ARG A CA 1
ATOM 725 C C . ARG A 1 109 ? 122.336 159.887 68.871 1.00 36.67 107 ARG A C 1
ATOM 726 O O . ARG A 1 109 ? 121.230 160.369 68.698 1.00 36.16 107 ARG A O 1
ATOM 734 N N . ALA A 1 110 ? 123.398 160.272 68.165 1.00 35.88 108 ALA A N 1
ATOM 735 C CA . ALA A 1 110 ? 123.283 161.208 67.033 1.00 34.60 108 ALA A CA 1
ATOM 736 C C . ALA A 1 110 ? 122.526 160.615 65.840 1.00 34.34 108 ALA A C 1
ATOM 737 O O . ALA A 1 110 ? 121.497 161.151 65.421 1.00 32.84 108 ALA A O 1
ATOM 739 N N . LEU A 1 111 ? 123.044 159.508 65.308 1.00 33.92 109 LEU A N 1
ATOM 740 C CA . LEU A 1 111 ? 122.586 158.955 64.026 1.00 34.14 109 LEU A CA 1
ATOM 741 C C . LEU A 1 111 ? 121.424 157.966 64.108 1.00 34.27 109 LEU A C 1
ATOM 742 O O . LEU A 1 111 ? 120.623 157.899 63.188 1.00 35.23 109 LEU A O 1
ATOM 747 N N . GLY A 1 112 ? 121.345 157.194 65.186 1.00 35.24 110 GLY A N 1
ATOM 748 C CA . GLY A 1 112 ? 120.412 156.067 65.281 1.00 36.51 110 GLY A CA 1
ATOM 749 C C . GLY A 1 112 ? 118.952 156.468 65.320 1.00 37.10 110 GLY A C 1
ATOM 750 O O . GLY A 1 112 ? 118.601 157.543 65.811 1.00 38.28 110 GLY A O 1
ATOM 751 N N . ARG A 1 113 ? 118.103 155.619 64.759 1.00 38.30 111 ARG A N 1
ATOM 752 C CA . ARG A 1 113 ? 116.653 155.784 64.869 1.00 40.91 111 ARG A CA 1
ATOM 753 C C . ARG A 1 113 ? 116.057 154.414 65.162 1.00 39.56 111 ARG A C 1
ATOM 754 O O . ARG A 1 113 ? 116.757 153.409 65.114 1.00 40.00 111 ARG A O 1
ATOM 762 N N . ALA A 1 114 ? 114.768 154.385 65.481 1.00 39.67 112 ALA A N 1
ATOM 763 C CA . ALA A 1 114 ? 114.053 153.132 65.733 1.00 37.81 112 ALA A CA 1
ATOM 764 C C . ALA A 1 114 ? 114.057 152.277 64.475 1.00 36.87 112 ALA A C 1
ATOM 765 O O . ALA A 1 114 ? 113.855 152.797 63.368 1.00 37.13 112 ALA A O 1
ATOM 767 N N . GLY A 1 115 ? 114.315 150.979 64.648 1.00 36.25 113 GLY A N 1
ATOM 768 C CA . GLY A 1 115 ? 114.404 150.033 63.528 1.00 35.17 113 GLY A CA 1
ATOM 769 C C . GLY A 1 115 ? 115.783 149.846 62.897 1.00 35.21 113 GLY A C 1
ATOM 770 O O . GLY A 1 115 ? 115.969 148.874 62.167 1.00 37.30 113 GLY A O 1
ATOM 771 N N . ASP A 1 116 ? 116.737 150.758 63.153 1.00 33.08 114 ASP A N 1
ATOM 772 C CA . ASP A 1 116 ? 118.117 150.636 62.649 1.00 32.82 114 ASP A CA 1
ATOM 773 C C . ASP A 1 116 ? 118.832 149.472 63.330 1.00 32.63 114 ASP A C 1
ATOM 774 O O . ASP A 1 116 ? 118.298 148.852 64.253 1.00 35.63 114 ASP A O 1
ATOM 779 N N . VAL A 1 117 ? 120.037 149.170 62.864 1.00 30.44 115 VAL A N 1
ATOM 780 C CA . VAL A 1 117 ? 120.792 148.037 63.365 1.00 29.99 115 VAL A CA 1
ATOM 781 C C . VAL A 1 117 ? 122.207 148.464 63.737 1.00 29.07 115 VAL A C 1
ATOM 782 O O . VAL A 1 117 ? 122.877 149.116 62.952 1.00 29.39 115 VAL A O 1
ATOM 786 N N . LEU A 1 118 ? 122.620 148.114 64.953 1.00 28.09 116 LEU A N 1
ATOM 787 C CA . LEU A 1 118 ? 123.979 148.266 65.401 1.00 28.04 116 LEU A CA 1
ATOM 788 C C . LEU A 1 118 ? 124.667 146.922 65.300 1.00 28.62 116 LEU A C 1
ATOM 789 O O . LEU A 1 118 ? 124.191 145.927 65.867 1.00 27.46 116 LEU A O 1
ATOM 794 N N . VAL A 1 119 ? 125.795 146.907 64.593 1.00 28.66 117 VAL A N 1
ATOM 795 C CA . VAL A 1 119 ? 126.691 145.771 64.562 1.00 27.97 117 VAL A CA 1
ATOM 796 C C . VAL A 1 119 ? 127.864 146.120 65.439 1.00 28.02 117 VAL A C 1
ATOM 797 O O . VAL A 1 119 ? 128.707 146.906 65.045 1.00 29.69 117 VAL A O 1
ATOM 801 N N . GLY A 1 120 ? 127.916 145.538 66.632 1.00 28.86 118 GLY A N 1
ATOM 802 C CA . GLY A 1 120 ? 129.005 145.789 67.573 1.00 28.77 118 GLY A CA 1
ATOM 803 C C . GLY A 1 120 ? 130.013 144.670 67.474 1.00 29.50 118 GLY A C 1
ATOM 804 O O . GLY A 1 120 ? 129.646 143.513 67.606 1.00 30.66 118 GLY A O 1
ATOM 805 N N . ILE A 1 121 ? 131.280 145.010 67.247 1.00 29.53 119 ILE A N 1
ATOM 806 C CA . ILE A 1 121 ? 132.324 144.007 67.050 1.00 29.60 119 ILE A CA 1
ATOM 807 C C . ILE A 1 121 ? 133.314 144.101 68.205 1.00 31.11 119 ILE A C 1
ATOM 808 O O . ILE A 1 121 ? 133.799 145.192 68.528 1.00 30.81 119 ILE A O 1
ATOM 813 N N . SER A 1 122 ? 133.599 142.944 68.815 1.00 31.84 120 SER A N 1
ATOM 814 C CA . SER A 1 122 ? 134.412 142.853 70.018 1.00 32.37 120 SER A CA 1
ATOM 815 C C . SER A 1 122 ? 134.940 141.425 70.213 1.00 34.43 120 SER A C 1
ATOM 816 O O . SER A 1 122 ? 134.165 140.502 70.497 1.00 36.34 120 SER A O 1
ATOM 819 N N . THR A 1 123 ? 136.251 141.240 70.108 1.00 33.67 121 THR A N 1
ATOM 820 C CA . THR A 1 123 ? 136.815 139.897 70.159 1.00 33.72 121 THR A CA 1
ATOM 821 C C . THR A 1 123 ? 136.680 139.200 71.508 1.00 33.14 121 THR A C 1
ATOM 822 O O . THR A 1 123 ? 136.665 137.993 71.524 1.00 32.58 121 THR A O 1
ATOM 826 N N . SER A 1 124 ? 136.578 139.944 72.614 1.00 34.08 122 SER A N 1
ATOM 827 C CA . SER A 1 124 ? 136.306 139.360 73.947 1.00 35.14 122 SER A CA 1
ATOM 828 C C . SER A 1 124 ? 134.842 139.465 74.432 1.00 36.00 122 SER A C 1
ATOM 829 O O . SER A 1 124 ? 134.455 138.774 75.377 1.00 36.55 122 SER A O 1
ATOM 832 N N . GLY A 1 125 ? 134.042 140.332 73.811 1.00 35.36 123 GLY A N 1
ATOM 833 C CA . GLY A 1 125 ? 132.701 140.634 74.297 1.00 33.94 123 GLY A CA 1
ATOM 834 C C . GLY A 1 125 ? 132.674 141.549 75.518 1.00 35.06 123 GLY A C 1
ATOM 835 O O . GLY A 1 125 ? 131.616 141.736 76.113 1.00 37.32 123 GLY A O 1
ATOM 836 N N . ASN A 1 126 ? 133.822 142.133 75.883 1.00 35.10 124 ASN A N 1
ATOM 837 C CA . ASN A 1 126 ? 133.967 142.960 77.094 1.00 34.96 124 ASN A CA 1
ATOM 838 C C . ASN A 1 126 ? 134.410 144.407 76.814 1.00 35.09 124 ASN A C 1
ATOM 839 O O . ASN A 1 126 ? 134.658 145.161 77.758 1.00 33.84 124 ASN A O 1
ATOM 844 N N . SER A 1 127 ? 134.489 144.799 75.537 1.00 36.22 125 SER A N 1
ATOM 845 C CA . SER A 1 127 ? 134.884 146.156 75.163 1.00 36.96 125 SER A CA 1
ATOM 846 C C . SER A 1 127 ? 133.911 147.185 75.746 1.00 37.59 125 SER A C 1
ATOM 847 O O . SER A 1 127 ? 132.727 147.208 75.376 1.00 37.02 125 SER A O 1
ATOM 850 N N . ALA A 1 128 ? 134.431 148.026 76.649 1.00 37.08 126 ALA A N 1
ATOM 851 C CA . ALA A 1 128 ? 133.639 149.042 77.354 1.00 35.69 126 ALA A CA 1
ATOM 852 C C . ALA A 1 128 ? 132.864 149.982 76.422 1.00 34.28 126 ALA A C 1
ATOM 853 O O . ALA A 1 128 ? 131.668 150.228 76.649 1.00 33.19 126 ALA A O 1
ATOM 855 N N . ASN A 1 129 ? 133.527 150.497 75.380 1.00 33.00 127 ASN A N 1
ATOM 856 C CA . ASN A 1 129 ? 132.835 151.398 74.429 1.00 32.30 127 ASN A CA 1
ATOM 857 C C . ASN A 1 129 ? 131.791 150.713 73.543 1.00 30.11 127 ASN A C 1
ATOM 858 O O . ASN A 1 129 ? 130.794 151.347 73.186 1.00 30.86 127 ASN A O 1
ATOM 863 N N . VAL A 1 130 ? 131.994 149.436 73.231 1.00 28.73 128 VAL A N 1
ATOM 864 C CA . VAL A 1 130 ? 130.983 148.644 72.505 1.00 29.12 128 VAL A CA 1
ATOM 865 C C . VAL A 1 130 ? 129.775 148.295 73.390 1.00 30.14 128 VAL A C 1
ATOM 866 O O . VAL A 1 130 ? 128.647 148.304 72.911 1.00 28.44 128 VAL A O 1
ATOM 870 N N . ILE A 1 131 ? 130.017 147.999 74.672 1.00 32.80 129 ILE A N 1
ATOM 871 C CA . ILE A 1 131 ? 128.933 147.822 75.672 1.00 33.87 129 ILE A CA 1
ATOM 872 C C . ILE A 1 131 ? 128.050 149.076 75.790 1.00 35.32 129 ILE A C 1
ATOM 873 O O . ILE A 1 131 ? 126.816 148.982 75.698 1.00 34.92 129 ILE A O 1
ATOM 878 N N . GLU A 1 132 ? 128.671 150.237 76.001 1.00 36.38 130 GLU A N 1
ATOM 879 C CA . GLU A 1 132 ? 127.911 151.494 76.094 1.00 38.24 130 GLU A CA 1
ATOM 880 C C . GLU A 1 132 ? 127.105 151.774 74.812 1.00 37.50 130 GLU A C 1
ATOM 881 O O . GLU A 1 132 ? 125.986 152.303 74.887 1.00 36.07 130 GLU A O 1
ATOM 887 N N . ALA A 1 133 ? 127.664 151.402 73.654 1.00 36.36 131 ALA A N 1
ATOM 888 C CA . ALA A 1 133 ? 126.948 151.501 72.368 1.00 36.27 131 ALA A CA 1
ATOM 889 C C . ALA A 1 133 ? 125.699 150.610 72.297 1.00 36.68 131 ALA A C 1
ATOM 890 O O . ALA A 1 133 ? 124.686 151.019 71.738 1.00 35.36 131 ALA A O 1
ATOM 892 N N . VAL A 1 134 ? 125.785 149.398 72.852 1.00 37.89 132 VAL A N 1
ATOM 893 C CA . VAL A 1 134 ? 124.639 148.478 72.937 1.00 38.07 132 VAL A CA 1
ATOM 894 C C . VAL A 1 134 ? 123.492 149.083 73.771 1.00 39.24 132 VAL A C 1
ATOM 895 O O . VAL A 1 134 ? 122.317 149.032 73.365 1.00 37.66 132 VAL A O 1
ATOM 899 N N . LYS A 1 135 ? 123.831 149.660 74.925 1.00 40.32 133 LYS A N 1
ATOM 900 C CA . LYS A 1 135 ? 122.836 150.374 75.734 1.00 40.25 133 LYS A CA 1
ATOM 901 C C . LYS A 1 135 ? 122.115 151.441 74.910 1.00 37.85 133 LYS A C 1
ATOM 902 O O . LYS A 1 135 ? 120.883 151.432 74.825 1.00 39.58 133 LYS A O 1
ATOM 908 N N . ALA A 1 136 ? 122.879 152.326 74.274 1.00 34.83 134 ALA A N 1
ATOM 909 C CA . ALA A 1 136 ? 122.296 153.415 73.486 1.00 33.29 134 ALA A CA 1
ATOM 910 C C . ALA A 1 136 ? 121.405 152.913 72.359 1.00 32.31 134 ALA A C 1
ATOM 911 O O . ALA A 1 136 ? 120.367 153.513 72.089 1.00 33.46 134 ALA A O 1
ATOM 913 N N . ALA A 1 137 ? 121.820 151.823 71.710 1.00 31.21 135 ALA A N 1
ATOM 914 C CA . ALA A 1 137 ? 121.022 151.177 70.675 1.00 30.88 135 ALA A CA 1
ATOM 915 C C . ALA A 1 137 ? 119.711 150.623 71.248 1.00 32.47 135 ALA A C 1
ATOM 916 O O . ALA A 1 137 ? 118.647 150.749 70.619 1.00 31.41 135 ALA A O 1
ATOM 918 N N . HIS A 1 138 ? 119.780 150.017 72.435 1.00 32.94 136 HIS A N 1
ATOM 919 C CA . HIS A 1 138 ? 118.561 149.527 73.082 1.00 35.10 136 HIS A CA 1
ATOM 920 C C . HIS A 1 138 ? 117.622 150.682 73.439 1.00 37.90 136 HIS A C 1
ATOM 921 O O . HIS A 1 138 ? 116.447 150.638 73.075 1.00 40.16 136 HIS A O 1
ATOM 928 N N . GLU A 1 139 ? 118.149 151.724 74.084 1.00 40.72 137 GLU A N 1
ATOM 929 C CA . GLU A 1 139 ? 117.374 152.946 74.394 1.00 43.11 137 GLU A CA 1
ATOM 930 C C . GLU A 1 139 ? 116.739 153.611 73.156 1.00 40.98 137 GLU A C 1
ATOM 931 O O . GLU A 1 139 ? 115.661 154.197 73.270 1.00 39.09 137 GLU A O 1
ATOM 937 N N . ARG A 1 140 ? 117.379 153.493 71.986 1.00 38.65 138 ARG A N 1
ATOM 938 C CA . ARG A 1 140 ? 116.781 153.965 70.723 1.00 39.35 138 ARG A CA 1
ATOM 939 C C . ARG A 1 140 ? 115.863 152.988 69.995 1.00 37.75 138 ARG A C 1
ATOM 940 O O . ARG A 1 140 ? 115.437 153.293 68.881 1.00 36.42 138 ARG A O 1
ATOM 948 N N . ASP A 1 141 ? 115.555 151.838 70.597 1.00 38.33 139 ASP A N 1
ATOM 949 C CA . ASP A 1 141 ? 114.743 150.790 69.950 1.00 38.45 139 ASP A CA 1
ATOM 950 C C . ASP A 1 141 ? 115.332 150.288 68.616 1.00 37.30 139 ASP A C 1
ATOM 951 O O . ASP A 1 141 ? 114.615 150.104 67.612 1.00 35.45 139 ASP A O 1
ATOM 956 N N . MET A 1 142 ? 116.651 150.085 68.636 1.00 37.06 140 MET A N 1
ATOM 957 C CA . MET A 1 142 ? 117.395 149.476 67.538 1.00 37.61 140 MET A CA 1
ATOM 958 C C . MET A 1 142 ? 117.719 148.037 67.925 1.00 37.91 140 MET A C 1
ATOM 959 O O . MET A 1 142 ? 117.907 147.735 69.103 1.00 39.16 140 MET A O 1
ATOM 964 N N . HIS A 1 143 ? 117.819 147.163 66.929 1.00 39.25 141 HIS A N 1
ATOM 965 C CA . HIS A 1 143 ? 118.232 145.774 67.150 1.00 39.14 141 HIS A CA 1
ATOM 966 C C . HIS A 1 143 ? 119.750 145.686 67.047 1.00 38.86 141 HIS A C 1
ATOM 967 O O . HIS A 1 143 ? 120.376 146.534 66.415 1.00 38.73 141 HIS A O 1
ATOM 974 N N . VAL A 1 144 ? 120.339 144.673 67.675 1.00 37.58 142 VAL A N 1
ATOM 975 C CA . VAL A 1 144 ? 121.800 144.562 67.774 1.00 37.44 142 VAL A CA 1
ATOM 976 C C . VAL A 1 144 ? 122.274 143.242 67.175 1.00 37.03 142 VAL A C 1
ATOM 977 O O . VAL A 1 144 ? 121.613 142.216 67.328 1.00 40.46 142 VAL A O 1
ATOM 981 N N . ILE A 1 145 ? 123.400 143.293 66.459 1.00 34.93 143 ILE A N 1
ATOM 982 C CA . ILE A 1 145 ? 124.104 142.098 66.003 1.00 33.18 143 ILE A CA 1
ATOM 983 C C . ILE A 1 145 ? 125.505 142.179 66.586 1.00 33.06 143 ILE A C 1
ATOM 984 O O . ILE A 1 145 ? 126.289 143.054 66.217 1.00 32.92 143 ILE A O 1
ATOM 989 N N . ALA A 1 146 ? 125.806 141.277 67.512 1.00 32.51 144 ALA A N 1
ATOM 990 C CA . ALA A 1 146 ? 127.091 141.266 68.185 1.00 32.02 144 ALA A CA 1
ATOM 991 C C . ALA A 1 146 ? 128.005 140.262 67.500 1.00 31.89 144 ALA A C 1
ATOM 992 O O . ALA A 1 146 ? 127.623 139.104 67.321 1.00 30.53 144 ALA A O 1
ATOM 994 N N . LEU A 1 147 ? 129.197 140.717 67.105 1.00 31.02 145 LEU A N 1
ATOM 995 C CA . LEU A 1 147 ? 130.263 139.833 66.665 1.00 30.22 145 LEU A CA 1
ATOM 996 C C . LEU A 1 147 ? 131.265 139.744 67.808 1.00 29.42 145 LEU A C 1
ATOM 997 O O . LEU A 1 147 ? 132.016 140.695 68.048 1.00 28.49 145 LEU A O 1
ATOM 1002 N N . THR A 1 148 ? 131.253 138.611 68.520 1.00 29.63 146 THR A N 1
ATOM 1003 C CA . THR A 1 148 ? 132.111 138.386 69.699 1.00 29.99 146 THR A CA 1
ATOM 1004 C C . THR A 1 148 ? 133.004 137.161 69.556 1.00 30.80 146 THR A C 1
ATOM 1005 O O . THR A 1 148 ? 132.897 136.415 68.584 1.00 30.56 146 THR A O 1
ATOM 1009 N N . GLY A 1 149 ? 133.895 136.976 70.530 1.00 32.93 147 GLY A N 1
ATOM 1010 C CA . GLY A 1 149 ? 134.754 135.789 70.620 1.00 33.17 147 GLY A CA 1
ATOM 1011 C C . GLY A 1 149 ? 134.786 135.249 72.028 1.00 33.77 147 GLY A C 1
ATOM 1012 O O . GLY A 1 149 ? 134.185 135.826 72.926 1.00 34.63 147 GLY A O 1
ATOM 1013 N N . ARG A 1 150 ? 135.501 134.144 72.215 1.00 37.81 148 ARG A N 1
ATOM 1014 C CA . ARG A 1 150 ? 135.622 133.460 73.525 1.00 40.04 148 ARG A CA 1
ATOM 1015 C C . ARG A 1 150 ? 134.235 132.982 74.040 1.00 39.47 148 ARG A C 1
ATOM 1016 O O . ARG A 1 150 ? 133.585 132.200 73.342 1.00 37.55 148 ARG A O 1
ATOM 1024 N N . ASP A 1 151 ? 133.780 133.436 75.213 1.00 40.59 149 ASP A N 1
ATOM 1025 C CA . ASP A 1 151 ? 132.444 133.054 75.733 1.00 42.06 149 ASP A CA 1
ATOM 1026 C C . ASP A 1 151 ? 131.355 134.082 75.422 1.00 40.06 149 ASP A C 1
ATOM 1027 O O . ASP A 1 151 ? 130.207 133.901 75.815 1.00 41.78 149 ASP A O 1
ATOM 1032 N N . GLY A 1 152 ? 131.727 135.160 74.735 1.00 39.60 150 GLY A N 1
ATOM 1033 C CA . GLY A 1 152 ? 130.816 136.252 74.412 1.00 38.04 150 GLY A CA 1
ATOM 1034 C C . GLY A 1 152 ? 130.826 137.421 75.378 1.00 36.06 150 GLY A C 1
ATOM 1035 O O . GLY A 1 152 ? 130.208 138.440 75.090 1.00 35.93 150 GLY A O 1
ATOM 1036 N N . GLY A 1 153 ? 131.490 137.279 76.525 1.00 35.80 151 GLY A N 1
ATOM 1037 C CA . GLY A 1 153 ? 131.667 138.376 77.481 1.00 36.92 151 GLY A CA 1
ATOM 1038 C C . GLY A 1 153 ? 130.389 138.997 78.012 1.00 37.33 151 GLY A C 1
ATOM 1039 O O . GLY A 1 153 ? 129.329 138.370 77.995 1.00 37.14 151 GLY A O 1
ATOM 1040 N N . LYS A 1 154 ? 130.494 140.239 78.474 1.00 39.17 152 LYS A N 1
ATOM 1041 C CA . LYS A 1 154 ? 129.329 140.968 78.974 1.00 41.57 152 LYS A CA 1
ATOM 1042 C C . LYS A 1 154 ? 128.304 141.253 77.870 1.00 41.92 152 LYS A C 1
ATOM 1043 O O . LYS A 1 154 ? 127.103 141.295 78.141 1.00 41.40 152 LYS A O 1
ATOM 1049 N N . ILE A 1 155 ? 128.783 141.437 76.635 1.00 42.00 153 ILE A N 1
ATOM 1050 C CA . ILE A 1 155 ? 127.915 141.724 75.474 1.00 42.46 153 ILE A CA 1
ATOM 1051 C C . ILE A 1 155 ? 126.901 140.603 75.187 1.00 42.01 153 ILE A C 1
ATOM 1052 O O . ILE A 1 155 ? 125.717 140.888 75.012 1.00 40.76 153 ILE A O 1
ATOM 1057 N N . ALA A 1 156 ? 127.356 139.349 75.168 1.00 43.15 154 ALA A N 1
ATOM 1058 C CA . ALA A 1 156 ? 126.463 138.193 74.978 1.00 43.75 154 ALA A CA 1
ATOM 1059 C C . ALA A 1 156 ? 125.395 138.115 76.067 1.00 44.45 154 ALA A C 1
ATOM 1060 O O . ALA A 1 156 ? 124.220 137.869 75.769 1.00 44.04 154 ALA A O 1
ATOM 1062 N N . ALA A 1 157 ? 125.809 138.343 77.316 1.00 44.41 155 ALA A N 1
ATOM 1063 C CA . ALA A 1 157 ? 124.881 138.414 78.460 1.00 44.68 155 ALA A CA 1
ATOM 1064 C C . ALA A 1 157 ? 123.806 139.497 78.310 1.00 43.09 155 ALA A C 1
ATOM 1065 O O . ALA A 1 157 ? 122.694 139.324 78.783 1.00 42.54 155 ALA A O 1
ATOM 1067 N N . MET A 1 158 ? 124.144 140.582 77.619 1.00 43.59 156 MET A N 1
ATOM 1068 C CA . MET A 1 158 ? 123.334 141.805 77.548 1.00 42.94 156 MET A CA 1
ATOM 1069 C C . MET A 1 158 ? 122.221 141.808 76.486 1.00 40.30 156 MET A C 1
ATOM 1070 O O . MET A 1 158 ? 121.370 142.689 76.514 1.00 40.46 156 MET A O 1
ATOM 1075 N N . LEU A 1 159 ? 122.199 140.838 75.575 1.00 40.23 157 LEU A N 1
ATOM 1076 C CA . LEU A 1 159 ? 121.297 140.895 74.399 1.00 42.23 157 LEU A CA 1
ATOM 1077 C C . LEU A 1 159 ? 119.819 140.518 74.655 1.00 44.64 157 LEU A C 1
ATOM 1078 O O . LEU A 1 159 ? 119.522 139.564 75.370 1.00 44.62 157 LEU A O 1
ATOM 1083 N N . LYS A 1 160 ? 118.905 141.256 74.029 1.00 47.95 158 LYS A N 1
ATOM 1084 C CA . LYS A 1 160 ? 117.482 140.897 74.010 1.00 51.34 158 LYS A CA 1
ATOM 1085 C C . LYS A 1 160 ? 117.211 139.717 73.059 1.00 51.91 158 LYS A C 1
ATOM 1086 O O . LYS A 1 160 ? 118.061 139.357 72.243 1.00 50.75 158 LYS A O 1
ATOM 1092 N N . ASP A 1 161 ? 116.013 139.139 73.168 1.00 53.73 159 ASP A N 1
ATOM 1093 C CA . ASP A 1 161 ? 115.522 138.080 72.251 1.00 54.66 159 ASP A CA 1
ATOM 1094 C C . ASP A 1 161 ? 115.656 138.437 70.773 1.00 50.19 159 ASP A C 1
ATOM 1095 O O . ASP A 1 161 ? 115.988 137.585 69.955 1.00 47.59 159 ASP A O 1
ATOM 1100 N N . THR A 1 162 ? 115.360 139.694 70.448 1.00 49.72 160 THR A N 1
ATOM 1101 C CA . THR A 1 162 ? 115.354 140.199 69.065 1.00 49.28 160 THR A CA 1
ATOM 1102 C C . THR A 1 162 ? 116.743 140.541 68.481 1.00 45.88 160 THR A C 1
ATOM 1103 O O . THR A 1 162 ? 116.835 140.951 67.323 1.00 47.61 160 THR A O 1
ATOM 1107 N N . ASP A 1 163 ? 117.805 140.391 69.274 1.00 40.37 161 ASP A N 1
ATOM 1108 C CA . ASP A 1 163 ? 119.177 140.583 68.800 1.00 39.54 161 ASP A CA 1
ATOM 1109 C C . ASP A 1 163 ? 119.749 139.238 68.328 1.00 37.60 161 ASP A C 1
ATOM 1110 O O . ASP A 1 163 ? 119.150 138.190 68.558 1.00 37.35 161 ASP A O 1
ATOM 1115 N N . VAL A 1 164 ? 120.915 139.277 67.684 1.00 35.81 162 VAL A N 1
ATOM 1116 C CA . VAL A 1 164 ? 121.575 138.076 67.148 1.00 34.81 162 VAL A CA 1
ATOM 1117 C C . VAL A 1 164 ? 123.037 138.047 67.593 1.00 33.73 162 VAL A C 1
ATOM 1118 O O . VAL A 1 164 ? 123.778 138.992 67.349 1.00 33.59 162 VAL A O 1
ATOM 1122 N N . LEU A 1 165 ? 123.438 136.959 68.244 1.00 33.34 163 LEU A N 1
ATOM 1123 C CA . LEU A 1 165 ? 124.802 136.797 68.733 1.00 33.59 163 LEU A CA 1
ATOM 1124 C C . LEU A 1 165 ? 125.534 135.915 67.762 1.00 33.36 163 LEU A C 1
ATOM 1125 O O . LEU A 1 165 ? 125.092 134.802 67.501 1.00 35.69 163 LEU A O 1
ATOM 1130 N N . LEU A 1 166 ? 126.649 136.421 67.241 1.00 33.38 164 LEU A N 1
ATOM 1131 C CA . LEU A 1 166 ? 127.569 135.657 66.416 1.00 33.06 164 LEU A CA 1
ATOM 1132 C C . LEU A 1 166 ? 128.872 135.509 67.214 1.00 32.76 164 LEU A C 1
ATOM 1133 O O . LEU A 1 166 ? 129.802 136.322 67.105 1.00 34.34 164 LEU A O 1
ATOM 1138 N N . ASN A 1 167 ? 128.926 134.475 68.043 1.00 31.25 165 ASN A N 1
ATOM 1139 C CA . ASN A 1 167 ? 130.114 134.216 68.834 1.00 30.77 165 ASN A CA 1
ATOM 1140 C C . ASN A 1 167 ? 131.015 133.201 68.140 1.00 30.66 165 ASN A C 1
ATOM 1141 O O . ASN A 1 167 ? 130.566 132.120 67.765 1.00 29.37 165 ASN A O 1
ATOM 1146 N N . VAL A 1 168 ? 132.284 133.574 67.981 1.00 30.24 166 VAL A N 1
ATOM 1147 C CA . VAL A 1 168 ? 133.315 132.680 67.504 1.00 30.88 166 VAL A CA 1
ATOM 1148 C C . VAL A 1 168 ? 133.893 131.967 68.727 1.00 32.91 166 VAL A C 1
ATOM 1149 O O . VAL A 1 168 ? 134.530 132.613 69.560 1.00 34.16 166 VAL A O 1
ATOM 1153 N N . PRO A 1 169 ? 133.671 130.639 68.857 1.00 34.39 167 PRO A N 1
ATOM 1154 C CA . PRO A 1 169 ? 134.144 129.958 70.064 1.00 35.09 167 PRO A CA 1
ATOM 1155 C C . PRO A 1 169 ? 135.630 129.612 69.949 1.00 34.97 167 PRO A C 1
ATOM 1156 O O . PRO A 1 169 ? 135.995 128.491 69.589 1.00 39.62 167 PRO A O 1
ATOM 1160 N N . HIS A 1 170 ? 136.477 130.596 70.218 1.00 33.59 168 HIS A N 1
ATOM 1161 C CA . HIS A 1 170 ? 137.924 130.419 70.120 1.00 32.17 168 HIS A CA 1
ATOM 1162 C C . HIS A 1 170 ? 138.638 131.364 71.079 1.00 31.75 168 HIS A C 1
ATOM 1163 O O . HIS A 1 170 ? 138.156 132.464 71.303 1.00 33.04 168 HIS A O 1
ATOM 1170 N N . PRO A 1 171 ? 139.758 130.925 71.684 1.00 31.84 169 PRO A N 1
ATOM 1171 C CA . PRO A 1 171 ? 140.476 131.802 72.617 1.00 32.80 169 PRO A CA 1
ATOM 1172 C C . PRO A 1 171 ? 141.273 132.964 71.990 1.00 33.65 169 PRO A C 1
ATOM 1173 O O . PRO A 1 171 ? 141.307 134.064 72.543 1.00 33.89 169 PRO A O 1
ATOM 1177 N N . ARG A 1 172 ? 141.960 132.694 70.890 1.00 34.96 170 ARG A N 1
ATOM 1178 C CA . ARG A 1 172 ? 142.888 133.653 70.279 1.00 36.34 170 ARG A CA 1
ATOM 1179 C C . ARG A 1 172 ? 142.234 134.755 69.401 1.00 34.90 170 ARG A C 1
ATOM 1180 O O . ARG A 1 172 ? 141.512 134.484 68.425 1.00 33.76 170 ARG A O 1
ATOM 1188 N N . THR A 1 173 ? 142.516 135.999 69.783 1.00 33.19 171 THR A N 1
ATOM 1189 C CA . THR A 1 173 ? 142.079 137.216 69.090 1.00 31.25 171 THR A CA 1
ATOM 1190 C C . THR A 1 173 ? 142.249 137.199 67.566 1.00 29.39 171 THR A C 1
ATOM 1191 O O . THR A 1 173 ? 141.314 137.500 66.832 1.00 27.01 171 THR A O 1
ATOM 1195 N N . ALA A 1 174 ? 143.451 136.851 67.108 1.00 27.82 172 ALA A N 1
ATOM 1196 C CA . ALA A 1 174 ? 143.746 136.753 65.687 1.00 27.15 172 ALA A CA 1
ATOM 1197 C C . ALA A 1 174 ? 142.790 135.799 64.953 1.00 27.37 172 ALA A C 1
ATOM 1198 O O . ALA A 1 174 ? 142.280 136.134 63.894 1.00 28.18 172 ALA A O 1
ATOM 1200 N N . ARG A 1 175 ? 142.515 134.635 65.529 1.00 27.77 173 ARG A N 1
ATOM 1201 C CA . ARG A 1 175 ? 141.576 133.683 64.911 1.00 28.38 173 ARG A CA 1
ATOM 1202 C C . ARG A 1 175 ? 140.134 134.207 64.919 1.00 29.10 173 ARG A C 1
ATOM 1203 O O . ARG A 1 175 ? 139.367 133.942 63.997 1.00 29.57 173 ARG A O 1
ATOM 1211 N N . ILE A 1 176 ? 139.772 134.954 65.957 1.00 30.10 174 ILE A N 1
ATOM 1212 C CA . ILE A 1 176 ? 138.431 135.527 66.068 1.00 30.16 174 ILE A CA 1
ATOM 1213 C C . ILE A 1 176 ? 138.202 136.597 64.989 1.00 30.64 174 ILE A C 1
ATOM 1214 O O . ILE A 1 176 ? 137.177 136.561 64.314 1.00 31.89 174 ILE A O 1
ATOM 1219 N N . GLN A 1 177 ? 139.146 137.525 64.828 1.00 30.76 175 GLN A N 1
ATOM 1220 C CA . GLN A 1 177 ? 139.076 138.536 63.755 1.00 32.58 175 GLN A CA 1
ATOM 1221 C C . GLN A 1 177 ? 138.900 137.892 62.380 1.00 31.65 175 GLN A C 1
ATOM 1222 O O . GLN A 1 177 ? 138.066 138.326 61.602 1.00 31.10 175 GLN A O 1
ATOM 1228 N N . GLU A 1 178 ? 139.674 136.845 62.104 1.00 32.51 176 GLU A N 1
ATOM 1229 C CA . GLU A 1 178 ? 139.645 136.158 60.806 1.00 32.96 176 GLU A CA 1
ATOM 1230 C C . GLU A 1 178 ? 138.300 135.497 60.510 1.00 34.03 176 GLU A C 1
ATOM 1231 O O . GLU A 1 178 ? 137.858 135.500 59.361 1.00 35.72 176 GLU A O 1
ATOM 1237 N N . ASN A 1 179 ? 137.673 134.921 61.540 1.00 34.06 177 ASN A N 1
ATOM 1238 C CA . ASN A 1 179 ? 136.301 134.402 61.437 1.00 34.63 177 ASN A CA 1
ATOM 1239 C C . ASN A 1 179 ? 135.272 135.546 61.291 1.00 32.61 177 ASN A C 1
ATOM 1240 O O . ASN A 1 179 ? 134.289 135.410 60.566 1.00 32.66 177 ASN A O 1
ATOM 1245 N N . HIS A 1 180 ? 135.491 136.659 61.980 1.00 30.24 178 HIS A N 1
ATOM 1246 C CA . HIS A 1 180 ? 134.600 137.805 61.868 1.00 29.43 178 HIS A CA 1
ATOM 1247 C C . HIS A 1 180 ? 134.465 138.322 60.428 1.00 29.19 178 HIS A C 1
ATOM 1248 O O . HIS A 1 180 ? 133.351 138.630 59.978 1.00 26.71 178 HIS A O 1
ATOM 1255 N N . ILE A 1 181 ? 135.585 138.420 59.715 1.00 28.84 179 ILE A N 1
ATOM 1256 C CA . ILE A 1 181 ? 135.555 138.950 58.351 1.00 30.70 179 ILE A CA 1
ATOM 1257 C C . ILE A 1 181 ? 134.887 137.967 57.385 1.00 29.73 179 ILE A C 1
ATOM 1258 O O . ILE A 1 181 ? 134.191 138.392 56.472 1.00 28.94 179 ILE A O 1
ATOM 1263 N N . LEU A 1 182 ? 135.095 136.665 57.600 1.00 28.43 180 LEU A N 1
ATOM 1264 C CA . LEU A 1 182 ? 134.347 135.639 56.887 1.00 28.81 180 LEU A CA 1
ATOM 1265 C C . LEU A 1 182 ? 132.843 135.835 57.115 1.00 29.32 180 LEU A C 1
ATOM 1266 O O . LEU A 1 182 ? 132.076 135.871 56.152 1.00 28.12 180 LEU A O 1
ATOM 1271 N N . LEU A 1 183 ? 132.441 135.956 58.384 1.00 29.49 181 LEU A N 1
ATOM 1272 C CA . LEU A 1 183 ? 131.034 136.165 58.748 1.00 31.29 181 LEU A CA 1
ATOM 1273 C C . LEU A 1 183 ? 130.425 137.384 58.045 1.00 32.00 181 LEU A C 1
ATOM 1274 O O . LEU A 1 183 ? 129.336 137.300 57.489 1.00 32.80 181 LEU A O 1
ATOM 1279 N N . ILE A 1 184 ? 131.148 138.499 58.059 1.00 32.71 182 ILE A N 1
ATOM 1280 C CA . ILE A 1 184 ? 130.736 139.716 57.353 1.00 32.67 182 ILE A CA 1
ATOM 1281 C C . ILE A 1 184 ? 130.510 139.466 55.868 1.00 33.10 182 ILE A C 1
ATOM 1282 O O . ILE A 1 184 ? 129.499 139.893 55.321 1.00 34.30 182 ILE A O 1
ATOM 1287 N N . HIS A 1 185 ? 131.461 138.789 55.230 1.00 34.52 183 HIS A N 1
ATOM 1288 C CA . HIS A 1 185 ? 131.377 138.470 53.802 1.00 34.23 183 HIS A CA 1
ATOM 1289 C C . HIS A 1 185 ? 130.174 137.611 53.468 1.00 33.66 183 HIS A C 1
ATOM 1290 O O . HIS A 1 185 ? 129.502 137.857 52.475 1.00 33.87 183 HIS A O 1
ATOM 1297 N N . ALA A 1 186 ? 129.919 136.607 54.302 1.00 33.66 184 ALA A N 1
ATOM 1298 C CA . ALA A 1 186 ? 128.764 135.729 54.147 1.00 33.59 184 ALA A CA 1
ATOM 1299 C C . ALA A 1 186 ? 127.434 136.482 54.317 1.00 34.23 184 ALA A C 1
ATOM 1300 O O . ALA A 1 186 ? 126.472 136.180 53.615 1.00 35.42 184 ALA A O 1
ATOM 1302 N N . MET A 1 187 ? 127.396 137.451 55.238 1.00 34.97 185 MET A N 1
ATOM 1303 C CA . MET A 1 187 ? 126.220 138.310 55.451 1.00 35.11 185 MET A CA 1
ATOM 1304 C C . MET A 1 187 ? 125.958 139.243 54.256 1.00 33.64 185 MET A C 1
ATOM 1305 O O . MET A 1 187 ? 124.820 139.341 53.785 1.00 32.04 185 MET A O 1
ATOM 1310 N N . CYS A 1 188 ? 127.003 139.924 53.781 1.00 32.72 186 CYS A N 1
ATOM 1311 C CA . CYS A 1 188 ? 126.904 140.794 52.591 1.00 34.43 186 CYS A CA 1
ATOM 1312 C C . CYS A 1 188 ? 126.447 140.059 51.336 1.00 34.21 186 CYS A C 1
ATOM 1313 O O . CYS A 1 188 ? 125.693 140.611 50.546 1.00 34.10 186 CYS A O 1
ATOM 1316 N N . ASP A 1 189 ? 126.930 138.835 51.140 1.00 34.27 187 ASP A N 1
ATOM 1317 C CA . ASP A 1 189 ? 126.501 138.019 50.010 1.00 36.33 187 ASP A CA 1
ATOM 1318 C C . ASP A 1 189 ? 125.039 137.565 50.146 1.00 37.57 187 ASP A C 1
ATOM 1319 O O . ASP A 1 189 ? 124.335 137.482 49.138 1.00 40.53 187 ASP A O 1
ATOM 1324 N N . CYS A 1 190 ? 124.586 137.269 51.365 1.00 37.05 188 CYS A N 1
ATOM 1325 C CA . CYS A 1 190 ? 123.172 136.930 51.591 1.00 39.88 188 CYS A CA 1
ATOM 1326 C C . CYS A 1 190 ? 122.228 138.098 51.298 1.00 43.21 188 CYS A C 1
ATOM 1327 O O . CYS A 1 190 ? 121.113 137.889 50.817 1.00 44.98 188 CYS A O 1
ATOM 1330 N N . ILE A 1 191 ? 122.675 139.310 51.618 1.00 44.74 189 ILE A N 1
ATOM 1331 C CA . ILE A 1 191 ? 121.936 140.533 51.321 1.00 46.63 189 ILE A CA 1
ATOM 1332 C C . ILE A 1 191 ? 121.893 140.764 49.807 1.00 48.95 189 ILE A C 1
ATOM 1333 O O . ILE A 1 191 ? 120.819 141.033 49.255 1.00 48.31 189 ILE A O 1
ATOM 1338 N N . ASP A 1 192 ? 123.051 140.646 49.151 1.00 51.77 190 ASP A N 1
ATOM 1339 C CA . ASP A 1 192 ? 123.144 140.675 47.669 1.00 54.28 190 ASP A CA 1
ATOM 1340 C C . ASP A 1 192 ? 122.137 139.751 46.969 1.00 53.33 190 ASP A C 1
ATOM 1341 O O . ASP A 1 192 ? 121.478 140.163 46.020 1.00 55.56 190 ASP A O 1
ATOM 1346 N N . SER A 1 193 ? 122.021 138.513 47.442 1.00 54.13 191 SER A N 1
ATOM 1347 C CA . SER A 1 193 ? 121.147 137.523 46.801 1.00 54.18 191 SER A CA 1
ATOM 1348 C C . SER A 1 193 ? 119.664 137.946 46.793 1.00 54.30 191 SER A C 1
ATOM 1349 O O . SER A 1 193 ? 118.909 137.479 45.947 1.00 56.41 191 SER A O 1
ATOM 1352 N N . VAL A 1 194 ? 119.273 138.826 47.720 1.00 56.47 192 VAL A N 1
ATOM 1353 C CA . VAL A 1 194 ? 117.962 139.502 47.734 1.00 55.42 192 VAL A CA 1
ATOM 1354 C C . VAL A 1 194 ? 118.139 141.008 47.432 1.00 53.14 192 VAL A C 1
ATOM 1355 O O . VAL A 1 194 ? 118.185 141.454 46.277 1.00 48.43 192 VAL A O 1
ATOM 1359 N N . THR B 1 5 ? 161.384 189.605 54.019 1.00 42.95 3 THR B N 1
ATOM 1360 C CA . THR B 1 5 ? 161.709 188.749 55.198 1.00 42.42 3 THR B CA 1
ATOM 1361 C C . THR B 1 5 ? 160.529 187.879 55.588 1.00 41.11 3 THR B C 1
ATOM 1362 O O . THR B 1 5 ? 159.380 188.165 55.237 1.00 39.77 3 THR B O 1
ATOM 1366 N N . LEU B 1 6 ? 160.833 186.819 56.328 1.00 40.32 4 LEU B N 1
ATOM 1367 C CA . LEU B 1 6 ? 159.822 185.907 56.848 1.00 39.00 4 LEU B CA 1
ATOM 1368 C C . LEU B 1 6 ? 158.847 186.602 57.801 1.00 38.75 4 LEU B C 1
ATOM 1369 O O . LEU B 1 6 ? 157.656 186.259 57.832 1.00 37.75 4 LEU B O 1
ATOM 1374 N N . GLN B 1 7 ? 159.344 187.575 58.559 1.00 38.30 5 GLN B N 1
ATOM 1375 C CA . GLN B 1 7 ? 158.494 188.353 59.459 1.00 40.98 5 GLN B CA 1
ATOM 1376 C C . GLN B 1 7 ? 157.380 189.080 58.682 1.00 41.24 5 GLN B C 1
ATOM 1377 O O . GLN B 1 7 ? 156.205 188.963 59.025 1.00 42.85 5 GLN B O 1
ATOM 1383 N N . GLU B 1 8 ? 157.762 189.793 57.626 1.00 42.32 6 GLU B N 1
ATOM 1384 C CA . GLU B 1 8 ? 156.823 190.545 56.790 1.00 43.49 6 GLU B CA 1
ATOM 1385 C C . GLU B 1 8 ? 155.825 189.637 56.074 1.00 41.61 6 GLU B C 1
ATOM 1386 O O . GLU B 1 8 ? 154.661 190.007 55.898 1.00 40.18 6 GLU B O 1
ATOM 1392 N N . ARG B 1 9 ? 156.287 188.456 55.662 1.00 39.16 7 ARG B N 1
ATOM 1393 C CA . ARG B 1 9 ? 155.429 187.450 55.032 1.00 37.28 7 ARG B CA 1
ATOM 1394 C C . ARG B 1 9 ? 154.321 186.979 55.969 1.00 35.32 7 ARG B C 1
ATOM 1395 O O . ARG B 1 9 ? 153.158 186.980 55.584 1.00 34.05 7 ARG B O 1
ATOM 1403 N N . VAL B 1 10 ? 154.678 186.600 57.197 1.00 33.67 8 VAL B N 1
ATOM 1404 C CA . VAL B 1 10 ? 153.683 186.196 58.204 1.00 33.30 8 VAL B CA 1
ATOM 1405 C C . VAL B 1 10 ? 152.750 187.367 58.530 1.00 32.52 8 VAL B C 1
ATOM 1406 O O . VAL B 1 10 ? 151.536 187.186 58.598 1.00 32.90 8 VAL B O 1
ATOM 1410 N N . ALA B 1 11 ? 153.316 188.556 58.736 1.00 31.08 9 ALA B N 1
ATOM 1411 C CA . ALA B 1 11 ? 152.512 189.758 59.011 1.00 32.21 9 ALA B CA 1
ATOM 1412 C C . ALA B 1 11 ? 151.426 189.993 57.950 1.00 32.48 9 ALA B C 1
ATOM 1413 O O . ALA B 1 11 ? 150.278 190.316 58.283 1.00 32.18 9 ALA B O 1
ATOM 1415 N N . ALA B 1 12 ? 151.808 189.807 56.683 1.00 32.47 10 ALA B N 1
ATOM 1416 C CA . ALA B 1 12 ? 150.914 189.980 55.542 1.00 31.70 10 ALA B CA 1
ATOM 1417 C C . ALA B 1 12 ? 149.793 188.933 55.480 1.00 31.76 10 ALA B C 1
ATOM 1418 O O . ALA B 1 12 ? 148.671 189.266 55.083 1.00 31.71 10 ALA B O 1
ATOM 1420 N N . HIS B 1 13 ? 150.085 187.689 55.871 1.00 32.10 11 HIS B N 1
ATOM 1421 C CA . HIS B 1 13 ? 149.044 186.646 55.997 1.00 33.16 11 HIS B CA 1
ATOM 1422 C C . HIS B 1 13 ? 147.953 187.022 56.981 1.00 33.27 11 HIS B C 1
ATOM 1423 O O . HIS B 1 13 ? 146.779 186.845 56.686 1.00 33.63 11 HIS B O 1
ATOM 1430 N N . PHE B 1 14 ? 148.354 187.510 58.155 1.00 34.37 12 PHE B N 1
ATOM 1431 C CA . PHE B 1 14 ? 147.420 188.018 59.172 1.00 33.64 12 PHE B CA 1
ATOM 1432 C C . PHE B 1 14 ? 146.553 189.163 58.634 1.00 32.35 12 PHE B C 1
ATOM 1433 O O . PHE B 1 14 ? 145.321 189.135 58.749 1.00 31.25 12 PHE B O 1
ATOM 1441 N N . ALA B 1 15 ? 147.202 190.161 58.041 1.00 31.75 13 ALA B N 1
ATOM 1442 C CA . ALA B 1 15 ? 146.493 191.326 57.493 1.00 31.43 13 ALA B CA 1
ATOM 1443 C C . ALA B 1 15 ? 145.549 190.945 56.342 1.00 31.52 13 ALA B C 1
ATOM 1444 O O . ALA B 1 15 ? 144.396 191.390 56.299 1.00 30.60 13 ALA B O 1
ATOM 1446 N N . GLU B 1 16 ? 146.024 190.092 55.436 1.00 32.56 14 GLU B N 1
ATOM 1447 C CA . GLU B 1 16 ? 145.174 189.556 54.369 1.00 34.15 14 GLU B CA 1
ATOM 1448 C C . GLU B 1 16 ? 143.935 188.843 54.946 1.00 32.92 14 GLU B C 1
ATOM 1449 O O . GLU B 1 16 ? 142.815 189.063 54.479 1.00 31.07 14 GLU B O 1
ATOM 1455 N N . SER B 1 17 ? 144.142 188.033 55.987 1.00 33.40 15 SER B N 1
ATOM 1456 C CA . SER B 1 17 ? 143.059 187.284 56.646 1.00 32.74 15 SER B CA 1
ATOM 1457 C C . SER B 1 17 ? 142.064 188.168 57.397 1.00 31.04 15 SER B C 1
ATOM 1458 O O . SER B 1 17 ? 140.871 187.862 57.424 1.00 28.49 15 SER B O 1
ATOM 1461 N N . ILE B 1 18 ? 142.555 189.240 58.022 1.00 30.92 16 ILE B N 1
ATOM 1462 C CA . ILE B 1 18 ? 141.659 190.250 58.606 1.00 32.04 16 ILE B CA 1
ATOM 1463 C C . ILE B 1 18 ? 140.819 190.918 57.502 1.00 32.07 16 ILE B C 1
ATOM 1464 O O . ILE B 1 18 ? 139.604 191.016 57.638 1.00 33.00 16 ILE B O 1
ATOM 1469 N N . ARG B 1 19 ? 141.457 191.363 56.418 1.00 32.38 17 ARG B N 1
ATOM 1470 C CA . ARG B 1 19 ? 140.722 191.998 55.311 1.00 33.77 17 ARG B CA 1
ATOM 1471 C C . ARG B 1 19 ? 139.680 191.080 54.703 1.00 33.78 17 ARG B C 1
ATOM 1472 O O . ARG B 1 19 ? 138.576 191.527 54.392 1.00 34.45 17 ARG B O 1
ATOM 1480 N N . ALA B 1 20 ? 140.044 189.815 54.502 1.00 32.55 18 ALA B N 1
ATOM 1481 C CA . ALA B 1 20 ? 139.126 188.843 53.909 1.00 32.25 18 ALA B CA 1
ATOM 1482 C C . ALA B 1 20 ? 137.892 188.710 54.759 1.00 31.78 18 ALA B C 1
ATOM 1483 O O . ALA B 1 20 ? 136.796 188.660 54.224 1.00 31.40 18 ALA B O 1
ATOM 1485 N N . LYS B 1 21 ? 138.081 188.683 56.082 1.00 34.10 19 LYS B N 1
ATOM 1486 C CA . LYS B 1 21 ? 136.966 188.621 57.044 1.00 35.83 19 LYS B CA 1
ATOM 1487 C C . LYS B 1 21 ? 136.130 189.899 57.149 1.00 36.01 19 LYS B C 1
ATOM 1488 O O . LYS B 1 21 ? 134.928 189.819 57.384 1.00 35.69 19 LYS B O 1
ATOM 1494 N N . GLN B 1 22 ? 136.752 191.064 56.992 1.00 36.96 20 GLN B N 1
ATOM 1495 C CA . GLN B 1 22 ? 135.999 192.329 56.944 1.00 38.53 20 GLN B CA 1
ATOM 1496 C C . GLN B 1 22 ? 135.092 192.429 55.711 1.00 40.56 20 GLN B C 1
ATOM 1497 O O . GLN B 1 22 ? 133.949 192.880 55.820 1.00 41.67 20 GLN B O 1
ATOM 1503 N N . GLU B 1 23 ? 135.592 191.985 54.557 1.00 42.73 21 GLU B N 1
ATOM 1504 C CA . GLU B 1 23 ? 134.805 191.975 53.318 1.00 43.48 21 GLU B CA 1
ATOM 1505 C C . GLU B 1 23 ? 133.741 190.894 53.343 1.00 43.18 21 GLU B C 1
ATOM 1506 O O . GLU B 1 23 ? 132.603 191.134 52.950 1.00 44.57 21 GLU B O 1
ATOM 1512 N N . ALA B 1 24 ? 134.109 189.709 53.814 1.00 44.10 22 ALA B N 1
ATOM 1513 C CA . ALA B 1 24 ? 133.145 188.617 54.003 1.00 45.50 22 ALA B CA 1
ATOM 1514 C C . ALA B 1 24 ? 131.968 189.006 54.915 1.00 45.63 22 ALA B C 1
ATOM 1515 O O . ALA B 1 24 ? 130.827 188.657 54.619 1.00 43.52 22 ALA B O 1
ATOM 1517 N N . GLU B 1 25 ? 132.263 189.725 56.006 1.00 47.65 23 GLU B N 1
ATOM 1518 C CA . GLU B 1 25 ? 131.249 190.237 56.955 1.00 48.94 23 GLU B CA 1
ATOM 1519 C C . GLU B 1 25 ? 130.133 191.047 56.278 1.00 48.37 23 GLU B C 1
ATOM 1520 O O . GLU B 1 25 ? 128.978 190.935 56.664 1.00 47.56 23 GLU B O 1
ATOM 1526 N N . LYS B 1 26 ? 130.487 191.842 55.267 1.00 48.21 24 LYS B N 1
ATOM 1527 C CA . LYS B 1 26 ? 129.524 192.691 54.554 1.00 49.28 24 LYS B CA 1
ATOM 1528 C C . LYS B 1 26 ? 128.496 191.946 53.687 1.00 49.10 24 LYS B C 1
ATOM 1529 O O . LYS B 1 26 ? 127.428 192.499 53.436 1.00 51.88 24 LYS B O 1
ATOM 1535 N N . ILE B 1 27 ? 128.810 190.736 53.206 1.00 46.59 25 ILE B N 1
ATOM 1536 C CA . ILE B 1 27 ? 127.883 189.978 52.328 1.00 44.44 25 ILE B CA 1
ATOM 1537 C C . ILE B 1 27 ? 127.401 188.593 52.818 1.00 41.31 25 ILE B C 1
ATOM 1538 O O . ILE B 1 27 ? 126.423 188.069 52.281 1.00 39.37 25 ILE B O 1
ATOM 1543 N N . LEU B 1 28 ? 128.065 188.008 53.818 1.00 38.19 26 LEU B N 1
ATOM 1544 C CA . LEU B 1 28 ? 127.784 186.628 54.242 1.00 37.08 26 LEU B CA 1
ATOM 1545 C C . LEU B 1 28 ? 126.856 186.482 55.453 1.00 36.47 26 LEU B C 1
ATOM 1546 O O . LEU B 1 28 ? 126.507 185.358 55.808 1.00 35.26 26 LEU B O 1
ATOM 1551 N N . VAL B 1 29 ? 126.419 187.584 56.061 1.00 36.77 27 VAL B N 1
ATOM 1552 C CA . VAL B 1 29 ? 125.638 187.490 57.305 1.00 37.54 27 VAL B CA 1
ATOM 1553 C C . VAL B 1 29 ? 124.237 186.923 57.075 1.00 38.09 27 VAL B C 1
ATOM 1554 O O . VAL B 1 29 ? 123.806 186.058 57.834 1.00 38.21 27 VAL B O 1
ATOM 1558 N N . GLU B 1 30 ? 123.537 187.405 56.049 1.00 39.27 28 GLU B N 1
ATOM 1559 C CA . GLU B 1 30 ? 122.169 186.954 55.786 1.00 42.38 28 GLU B CA 1
ATOM 1560 C C . GLU B 1 30 ? 122.145 185.539 55.194 1.00 40.61 28 GLU B C 1
ATOM 1561 O O . GLU B 1 30 ? 121.327 184.723 55.630 1.00 41.68 28 GLU B O 1
ATOM 1567 N N . PRO B 1 31 ? 123.023 185.237 54.207 1.00 38.27 29 PRO B N 1
ATOM 1568 C CA . PRO B 1 31 ? 123.105 183.836 53.746 1.00 36.37 29 PRO B CA 1
ATOM 1569 C C . PRO B 1 31 ? 123.469 182.806 54.832 1.00 34.32 29 PRO B C 1
ATOM 1570 O O . PRO B 1 31 ? 122.918 181.705 54.822 1.00 34.45 29 PRO B O 1
ATOM 1574 N N . THR B 1 32 ? 124.379 183.151 55.747 1.00 31.95 30 THR B N 1
ATOM 1575 C CA . THR B 1 32 ? 124.735 182.248 56.852 1.00 31.67 30 THR B CA 1
ATOM 1576 C C . THR B 1 32 ? 123.515 181.933 57.733 1.00 32.11 30 THR B C 1
ATOM 1577 O O . THR B 1 32 ? 123.367 180.803 58.204 1.00 29.41 30 THR B O 1
ATOM 1581 N N . VAL B 1 33 ? 122.645 182.926 57.927 1.00 34.24 31 VAL B N 1
ATOM 1582 C CA . VAL B 1 33 ? 121.369 182.724 58.640 1.00 36.01 31 VAL B CA 1
ATOM 1583 C C . VAL B 1 33 ? 120.443 181.774 57.864 1.00 35.97 31 VAL B C 1
ATOM 1584 O O . VAL B 1 33 ? 119.858 180.873 58.459 1.00 35.79 31 VAL B O 1
ATOM 1588 N N . GLN B 1 34 ? 120.328 181.968 56.549 1.00 38.66 32 GLN B N 1
ATOM 1589 C CA . GLN B 1 34 ? 119.517 181.089 55.695 1.00 40.40 32 GLN B CA 1
ATOM 1590 C C . GLN B 1 34 ? 119.966 179.634 55.810 1.00 38.96 32 GLN B C 1
ATOM 1591 O O . GLN B 1 34 ? 119.140 178.743 56.026 1.00 39.53 32 GLN B O 1
ATOM 1597 N N . ALA B 1 35 ? 121.273 179.407 55.667 1.00 37.39 33 ALA B N 1
ATOM 1598 C CA . ALA B 1 35 ? 121.862 178.059 55.784 1.00 36.72 33 ALA B CA 1
ATOM 1599 C C . ALA B 1 35 ? 121.583 177.399 57.139 1.00 37.57 33 ALA B C 1
ATOM 1600 O O . ALA B 1 35 ? 121.231 176.210 57.196 1.00 37.54 33 ALA B O 1
ATOM 1602 N N . ALA B 1 36 ? 121.735 178.177 58.216 1.00 37.22 34 ALA B N 1
ATOM 1603 C CA . ALA B 1 36 ? 121.522 177.687 59.578 1.00 36.50 34 ALA B CA 1
ATOM 1604 C C . ALA B 1 36 ? 120.046 177.397 59.811 1.00 38.90 34 ALA B C 1
ATOM 1605 O O . ALA B 1 36 ? 119.696 176.386 60.429 1.00 37.75 34 ALA B O 1
ATOM 1607 N N . GLU B 1 37 ? 119.191 178.286 59.302 1.00 40.27 35 GLU B N 1
ATOM 1608 C CA . GLU B 1 37 ? 117.752 178.046 59.274 1.00 41.79 35 GLU B CA 1
ATOM 1609 C C . GLU B 1 37 ? 117.414 176.767 58.500 1.00 41.00 35 GLU B C 1
ATOM 1610 O O . GLU B 1 37 ? 116.590 175.968 58.951 1.00 39.59 35 GLU B O 1
ATOM 1616 N N . LEU B 1 38 ? 118.060 176.571 57.351 1.00 41.45 36 LEU B N 1
ATOM 1617 C CA . LEU B 1 38 ? 117.833 175.377 56.522 1.00 42.45 36 LEU B CA 1
ATOM 1618 C C . LEU B 1 38 ? 118.208 174.079 57.245 1.00 41.83 36 LEU B C 1
ATOM 1619 O O . LEU B 1 38 ? 117.543 173.063 57.063 1.00 41.47 36 LEU B O 1
ATOM 1624 N N . MET B 1 39 ? 119.265 174.123 58.056 1.00 40.71 37 MET B N 1
ATOM 1625 C CA . MET B 1 39 ? 119.672 172.972 58.870 1.00 42.03 37 MET B CA 1
ATOM 1626 C C . MET B 1 39 ? 118.738 172.711 60.063 1.00 40.50 37 MET B C 1
ATOM 1627 O O . MET B 1 39 ? 118.505 171.555 60.427 1.00 39.14 37 MET B O 1
ATOM 1632 N N . LEU B 1 40 ? 118.231 173.774 60.681 1.00 39.97 38 LEU B N 1
ATOM 1633 C CA . LEU B 1 40 ? 117.260 173.640 61.778 1.00 41.16 38 LEU B CA 1
ATOM 1634 C C . LEU B 1 40 ? 115.951 172.997 61.309 1.00 41.73 38 LEU B C 1
ATOM 1635 O O . LEU B 1 40 ? 115.397 172.143 61.998 1.00 42.58 38 LEU B O 1
ATOM 1640 N N . GLN B 1 41 ? 115.480 173.405 60.134 1.00 43.96 39 GLN B N 1
ATOM 1641 C CA . GLN B 1 41 ? 114.270 172.841 59.523 1.00 47.23 39 GLN B CA 1
ATOM 1642 C C . GLN B 1 41 ? 114.443 171.349 59.236 1.00 45.08 39 GLN B C 1
ATOM 1643 O O . GLN B 1 41 ? 113.531 170.557 59.451 1.00 47.68 39 GLN B O 1
ATOM 1649 N N . CYS B 1 42 ? 115.619 170.989 58.739 1.00 42.19 40 CYS B N 1
ATOM 1650 C CA . CYS B 1 42 ? 115.966 169.605 58.453 1.00 40.95 40 CYS B CA 1
ATOM 1651 C C . CYS B 1 42 ? 116.080 168.741 59.716 1.00 39.57 40 CYS B C 1
ATOM 1652 O O . CYS B 1 42 ? 115.527 167.646 59.761 1.00 38.61 40 CYS B O 1
ATOM 1655 N N . LEU B 1 43 ? 116.803 169.231 60.723 1.00 39.73 41 LEU B N 1
ATOM 1656 C CA . LEU B 1 43 ? 117.049 168.477 61.969 1.00 40.79 41 LEU B CA 1
ATOM 1657 C C . LEU B 1 43 ? 115.808 168.327 62.843 1.00 43.55 41 LEU B C 1
ATOM 1658 O O . LEU B 1 43 ? 115.670 167.326 63.551 1.00 42.50 41 LEU B O 1
ATOM 1663 N N . MET B 1 44 ? 114.926 169.325 62.797 1.00 46.65 42 MET B N 1
ATOM 1664 C CA . MET B 1 44 ? 113.634 169.260 63.483 1.00 49.21 42 MET B CA 1
ATOM 1665 C C . MET B 1 44 ? 112.582 168.359 62.810 1.00 48.65 42 MET B C 1
ATOM 1666 O O . MET B 1 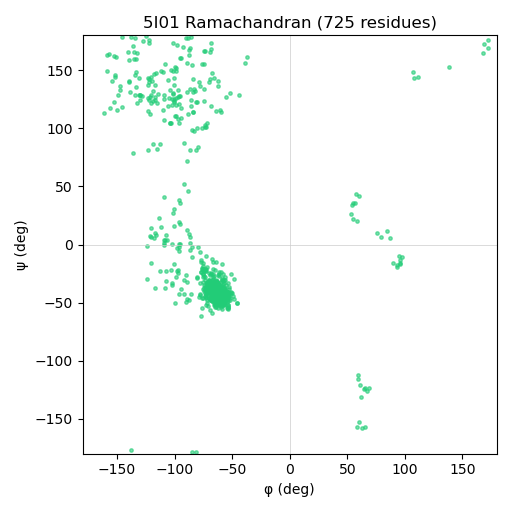44 ? 111.603 167.991 63.450 1.00 47.33 42 MET B O 1
ATOM 1671 N N . ASN B 1 45 ? 112.7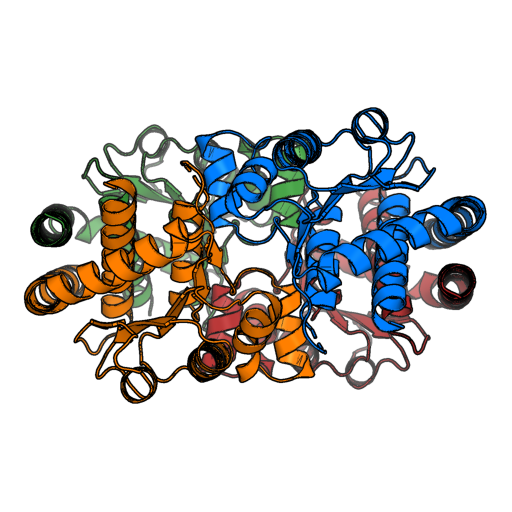93 167.982 61.549 1.00 50.84 43 ASN B N 1
ATOM 1672 C CA . ASN B 1 45 ? 111.958 166.976 60.869 1.00 54.55 43 ASN B CA 1
ATOM 1673 C C . ASN B 1 45 ? 112.623 165.580 60.827 1.00 54.56 43 ASN B C 1
ATOM 1674 O O . ASN B 1 45 ? 112.385 164.806 59.898 1.00 56.71 43 ASN B O 1
ATOM 1679 N N . ASP B 1 46 ? 113.436 165.255 61.837 1.00 55.37 44 ASP B N 1
ATOM 1680 C CA . ASP B 1 46 ? 114.191 163.986 61.901 1.00 55.63 44 ASP B CA 1
ATOM 1681 C C . ASP B 1 46 ? 115.060 163.696 60.657 1.00 50.17 44 ASP B C 1
ATOM 1682 O O . ASP B 1 46 ? 115.246 162.549 60.267 1.00 49.68 44 ASP B O 1
ATOM 1687 N N . GLY B 1 47 ? 115.598 164.750 60.051 1.00 46.04 45 GLY B N 1
ATOM 1688 C CA . GLY B 1 47 ? 116.558 164.614 58.966 1.00 44.00 45 GLY B CA 1
ATOM 1689 C C . GLY B 1 47 ? 117.972 164.569 59.521 1.00 42.35 45 GLY B C 1
ATOM 1690 O O . GLY B 1 47 ? 118.183 164.683 60.746 1.00 40.63 45 GLY B O 1
ATOM 1691 N N . LYS B 1 48 ? 118.936 164.398 58.617 1.00 39.65 46 LYS B N 1
ATOM 1692 C CA . LYS B 1 48 ? 120.366 164.486 58.947 1.00 39.61 46 LYS B CA 1
ATOM 1693 C C . LYS B 1 48 ? 121.108 165.297 57.895 1.00 36.94 46 LYS B C 1
ATOM 1694 O O . LYS B 1 48 ? 120.584 165.547 56.811 1.00 36.16 46 LYS B O 1
ATOM 1700 N N . ILE B 1 49 ? 122.335 165.687 58.238 1.00 35.00 47 ILE B N 1
ATOM 1701 C CA . ILE B 1 49 ? 123.167 166.565 57.415 1.00 33.83 47 ILE B CA 1
ATOM 1702 C C . ILE B 1 49 ? 124.428 165.825 56.969 1.00 32.60 47 ILE B C 1
ATOM 1703 O O . ILE B 1 49 ? 125.165 165.317 57.797 1.00 32.01 47 ILE B O 1
ATOM 1708 N N . LEU B 1 50 ? 124.660 165.764 55.658 1.00 32.05 48 LEU B N 1
ATOM 1709 C CA . LEU B 1 50 ? 125.850 165.128 55.079 1.00 30.11 48 LEU B CA 1
ATOM 1710 C C . LEU B 1 50 ? 126.840 166.202 54.617 1.00 28.58 48 LEU B C 1
ATOM 1711 O O . LEU B 1 50 ? 126.438 167.148 53.957 1.00 28.43 48 LEU B O 1
ATOM 1716 N N . ALA B 1 51 ? 128.119 166.057 54.967 1.00 27.16 49 ALA B N 1
ATOM 1717 C CA . ALA B 1 51 ? 129.152 167.053 54.645 1.00 26.47 49 ALA B CA 1
ATOM 1718 C C . ALA B 1 51 ? 130.226 166.425 53.789 1.00 26.92 49 ALA B C 1
ATOM 1719 O O . ALA B 1 51 ? 130.598 165.284 54.019 1.00 27.37 49 ALA B O 1
ATOM 1721 N N . CYS B 1 52 ? 130.733 167.166 52.806 1.00 27.93 50 CYS B N 1
ATOM 1722 C CA . CYS B 1 52 ? 131.848 166.677 52.009 1.00 29.10 50 CYS B CA 1
ATOM 1723 C C . CYS B 1 52 ? 132.704 167.798 51.429 1.00 28.19 50 CYS B C 1
ATOM 1724 O O . CYS B 1 52 ? 132.270 168.949 51.363 1.00 28.49 50 CYS B O 1
ATOM 1727 N N . GLY B 1 53 ? 133.921 167.419 51.024 1.00 26.83 51 GLY B N 1
ATOM 1728 C CA . GLY B 1 53 ? 134.932 168.322 50.455 1.00 26.87 51 GLY B CA 1
ATOM 1729 C C . GLY B 1 53 ? 136.303 167.662 50.356 1.00 25.93 51 GLY B C 1
ATOM 1730 O O . GLY B 1 53 ? 136.478 166.567 50.865 1.00 25.50 51 GLY B O 1
ATOM 1731 N N . ASN B 1 54 ? 137.262 168.336 49.712 1.00 26.57 52 ASN B N 1
ATOM 1732 C CA . ASN B 1 54 ? 138.625 167.804 49.460 1.00 27.81 52 ASN B CA 1
ATOM 1733 C C . ASN B 1 54 ? 139.735 168.620 50.121 1.00 27.44 52 ASN B C 1
ATOM 1734 O O . ASN B 1 54 ? 139.632 169.840 50.202 1.00 27.64 52 ASN B O 1
ATOM 1739 N N . GLY B 1 55 ? 140.814 167.950 50.539 1.00 26.79 53 GLY B N 1
ATOM 1740 C CA . GLY B 1 55 ? 141.971 168.615 51.158 1.00 25.08 53 GLY B CA 1
ATOM 1741 C C . GLY B 1 55 ? 141.633 169.214 52.510 1.00 24.99 53 GLY B C 1
ATOM 1742 O O . GLY B 1 55 ? 141.113 168.520 53.395 1.00 23.86 53 GLY B O 1
ATOM 1743 N N . GLY B 1 56 ? 141.918 170.508 52.666 1.00 25.04 54 GLY B N 1
ATOM 1744 C CA . GLY B 1 56 ? 141.444 171.274 53.818 1.00 25.48 54 GLY B CA 1
ATOM 1745 C C . GLY B 1 56 ? 139.926 171.259 53.989 1.00 25.31 54 GLY B C 1
ATOM 1746 O O . GLY B 1 56 ? 139.429 171.273 55.109 1.00 25.83 54 GLY B O 1
ATOM 1747 N N . SER B 1 57 ? 139.187 171.217 52.884 1.00 24.67 55 SER B N 1
ATOM 1748 C CA . SER B 1 57 ? 137.727 171.122 52.935 1.00 24.99 55 SER B CA 1
ATOM 1749 C C . SER B 1 57 ? 137.228 169.765 53.477 1.00 25.82 55 SER B C 1
ATOM 1750 O O . SER B 1 57 ? 136.118 169.675 54.009 1.00 24.24 55 SER B O 1
ATOM 1753 N N . ALA B 1 58 ? 138.055 168.723 53.348 1.00 25.83 56 ALA B N 1
ATOM 1754 C CA . ALA B 1 58 ? 137.758 167.420 53.928 1.00 26.58 56 ALA B CA 1
ATOM 1755 C C . ALA B 1 58 ? 137.945 167.499 55.426 1.00 27.35 56 ALA B C 1
ATOM 1756 O O . ALA B 1 58 ? 137.176 166.920 56.168 1.00 27.57 56 ALA B O 1
ATOM 1758 N N . ALA B 1 59 ? 138.977 168.216 55.863 1.00 29.29 57 ALA B N 1
ATOM 1759 C CA . ALA B 1 59 ? 139.171 168.504 57.283 1.00 29.74 57 ALA B CA 1
ATOM 1760 C C . ALA B 1 59 ? 138.016 169.346 57.838 1.00 31.82 57 ALA B C 1
ATOM 1761 O O . ALA B 1 59 ? 137.542 169.085 58.939 1.00 32.56 57 ALA B O 1
ATOM 1763 N N . ASP B 1 60 ? 137.554 170.327 57.063 1.00 34.06 58 ASP B N 1
ATOM 1764 C CA . ASP B 1 60 ? 136.383 171.146 57.442 1.00 36.63 58 ASP B CA 1
ATOM 1765 C C . ASP B 1 60 ? 135.103 170.324 57.591 1.00 33.02 58 ASP B C 1
ATOM 1766 O O . ASP B 1 60 ? 134.377 170.495 58.550 1.00 33.47 58 ASP B O 1
ATOM 1771 N N . ALA B 1 61 ? 134.852 169.419 56.661 1.00 31.85 59 ALA B N 1
ATOM 1772 C CA . ALA B 1 61 ? 133.663 168.582 56.721 1.00 32.28 59 ALA B CA 1
ATOM 1773 C C . ALA B 1 61 ? 133.581 167.770 58.018 1.00 32.07 59 ALA B C 1
ATOM 1774 O O . ALA B 1 61 ? 132.512 167.703 58.636 1.00 31.28 59 ALA B O 1
ATOM 1776 N N . GLN B 1 62 ? 134.692 167.171 58.445 1.00 31.63 60 GLN B N 1
ATOM 1777 C CA . GLN B 1 62 ? 134.667 166.347 59.669 1.00 32.76 60 GLN B CA 1
ATOM 1778 C C . GLN B 1 62 ? 134.736 167.150 60.968 1.00 32.12 60 GLN B C 1
ATOM 1779 O O . GLN B 1 62 ? 134.249 166.696 62.000 1.00 32.40 60 GLN B O 1
ATOM 1785 N N . HIS B 1 63 ? 135.356 168.328 60.910 1.00 32.00 61 HIS B N 1
ATOM 1786 C CA . HIS B 1 63 ? 135.311 169.315 61.993 1.00 32.55 61 HIS B CA 1
ATOM 1787 C C . HIS B 1 63 ? 133.840 169.657 62.289 1.00 30.62 61 HIS B C 1
ATOM 1788 O O . HIS B 1 63 ? 133.402 169.577 63.430 1.00 28.52 61 HIS B O 1
ATOM 1795 N N . PHE B 1 64 ? 133.101 170.018 61.240 1.00 29.96 62 PHE B N 1
ATOM 1796 C CA . PHE B 1 64 ? 131.665 170.337 61.320 1.00 30.70 62 PHE B CA 1
ATOM 1797 C C . PHE B 1 64 ? 130.843 169.209 61.950 1.00 29.62 62 PHE B C 1
ATOM 1798 O O . PHE B 1 64 ? 130.145 169.418 62.936 1.00 27.91 62 PHE B O 1
ATOM 1806 N N . ALA B 1 65 ? 130.972 168.011 61.385 1.00 29.88 63 ALA B N 1
ATOM 1807 C CA . ALA B 1 65 ? 130.280 166.819 61.866 1.00 30.11 63 ALA B CA 1
ATOM 1808 C C . ALA B 1 65 ? 130.527 166.485 63.340 1.00 30.75 63 ALA B C 1
ATOM 1809 O O . ALA B 1 65 ? 129.600 166.091 64.047 1.00 29.58 63 ALA B O 1
ATOM 1811 N N . ALA B 1 66 ? 131.776 166.622 63.783 1.00 31.28 64 ALA B N 1
ATOM 1812 C CA . ALA B 1 66 ? 132.150 166.351 65.166 1.00 32.45 64 ALA B CA 1
ATOM 1813 C C . ALA B 1 66 ? 131.511 167.318 66.153 1.00 34.61 64 ALA B C 1
ATOM 1814 O O . ALA B 1 66 ? 131.167 166.923 67.252 1.00 35.74 64 ALA B O 1
ATOM 1816 N N . GLU B 1 67 ? 131.381 168.586 65.785 1.00 37.17 65 GLU B N 1
ATOM 1817 C CA . GLU B 1 67 ? 130.713 169.546 66.668 1.00 41.62 65 GLU B CA 1
ATOM 1818 C C . GLU B 1 67 ? 129.179 169.347 66.743 1.00 40.53 65 GLU B C 1
ATOM 1819 O O . GLU B 1 67 ? 128.560 169.711 67.733 1.00 39.62 65 GLU B O 1
ATOM 1825 N N . MET B 1 68 ? 128.598 168.718 65.727 1.00 40.34 66 MET B N 1
ATOM 1826 C CA . MET B 1 68 ? 127.188 168.330 65.741 1.00 40.83 66 MET B CA 1
ATOM 1827 C C . MET B 1 68 ? 126.960 167.093 66.607 1.00 40.18 66 MET B C 1
ATOM 1828 O O . MET B 1 68 ? 126.136 167.116 67.516 1.00 39.58 66 MET B O 1
ATOM 1833 N N . THR B 1 69 ? 127.691 166.017 66.330 1.00 40.42 67 THR B N 1
ATOM 1834 C CA . THR B 1 69 ? 127.525 164.772 67.084 1.00 41.01 67 THR B CA 1
ATOM 1835 C C . THR B 1 69 ? 128.073 164.834 68.528 1.00 42.78 67 THR B C 1
ATOM 1836 O O . THR B 1 69 ? 127.682 164.012 69.358 1.00 43.66 67 THR B O 1
ATOM 1840 N N . GLY B 1 70 ? 128.957 165.792 68.825 1.00 44.60 68 GLY B N 1
ATOM 1841 C CA . GLY B 1 70 ? 129.534 165.966 70.174 1.00 46.59 68 GLY B CA 1
ATOM 1842 C C . GLY B 1 70 ? 128.711 166.877 71.079 1.00 48.89 68 GLY B C 1
ATOM 1843 O O . GLY B 1 70 ? 128.754 168.107 70.954 1.00 49.06 68 GLY B O 1
ATOM 1844 N N . MET B 1 77 ? 122.376 168.320 73.272 1.00 57.25 75 MET B N 1
ATOM 1845 C CA . MET B 1 77 ? 121.971 167.029 72.701 1.00 57.08 75 MET B CA 1
ATOM 1846 C C . MET B 1 77 ? 122.666 166.719 71.365 1.00 53.06 75 MET B C 1
ATOM 1847 O O . MET B 1 77 ? 123.068 167.635 70.637 1.00 49.64 75 MET B O 1
ATOM 1852 N N . GLU B 1 78 ? 122.746 165.424 71.043 1.00 48.33 76 GLU B N 1
ATOM 1853 C CA . GLU B 1 78 ? 123.495 164.919 69.889 1.00 46.29 76 GLU B CA 1
ATOM 1854 C C . GLU B 1 78 ? 122.708 165.048 68.580 1.00 44.78 76 GLU B C 1
ATOM 1855 O O . GLU B 1 78 ? 121.614 164.501 68.461 1.00 44.71 76 GLU B O 1
ATOM 1861 N N . LEU B 1 79 ? 123.284 165.755 67.600 1.00 44.15 77 LEU B N 1
ATOM 1862 C CA . LEU B 1 79 ? 122.628 166.033 66.306 1.00 42.03 77 LEU B CA 1
ATOM 1863 C C . LEU B 1 79 ? 123.111 165.077 65.213 1.00 38.68 77 LEU B C 1
ATOM 1864 O O . LEU B 1 79 ? 124.233 164.574 65.268 1.00 39.36 77 LEU B O 1
ATOM 1869 N N . ALA B 1 80 ? 122.255 164.845 64.222 1.00 34.54 78 ALA B N 1
ATOM 1870 C CA . ALA B 1 80 ? 122.552 163.927 63.133 1.00 32.33 78 ALA B CA 1
ATOM 1871 C C . ALA B 1 80 ? 123.363 164.602 62.005 1.00 31.90 78 ALA B C 1
ATOM 1872 O O . ALA B 1 80 ? 122.824 165.314 61.144 1.00 30.78 78 ALA B O 1
ATOM 1874 N N . ALA B 1 81 ? 124.675 164.385 62.045 1.00 31.05 79 ALA B N 1
ATOM 1875 C CA . ALA B 1 81 ? 125.577 164.796 60.979 1.00 29.60 79 ALA B CA 1
ATOM 1876 C C . ALA B 1 81 ? 126.601 163.692 60.767 1.00 29.34 79 ALA B C 1
ATOM 1877 O O . ALA B 1 81 ? 127.060 163.075 61.733 1.00 29.57 79 ALA B O 1
ATOM 1879 N N . VAL B 1 82 ? 126.918 163.441 59.497 1.00 29.46 80 VAL B N 1
ATOM 1880 C CA . VAL B 1 82 ? 127.926 162.480 59.068 1.00 30.71 80 VAL B CA 1
ATOM 1881 C C . VAL B 1 82 ? 128.856 163.161 58.053 1.00 31.47 80 VAL B C 1
ATOM 1882 O O . VAL B 1 82 ? 128.371 163.736 57.073 1.00 33.55 80 VAL B O 1
ATOM 1886 N N . ALA B 1 83 ? 130.171 163.087 58.258 1.00 28.84 81 ALA B N 1
ATOM 1887 C CA . ALA B 1 83 ? 131.108 163.474 57.203 1.00 29.00 81 ALA B CA 1
ATOM 1888 C C . ALA B 1 83 ? 131.302 162.305 56.223 1.00 28.79 81 ALA B C 1
ATOM 1889 O O . ALA B 1 83 ? 131.538 161.163 56.636 1.00 28.24 81 ALA B O 1
ATOM 1891 N N . LEU B 1 84 ? 131.210 162.608 54.925 1.00 28.35 82 LEU B N 1
ATOM 1892 C CA . LEU B 1 84 ? 131.399 161.619 53.859 1.00 27.49 82 LEU B CA 1
ATOM 1893 C C . LEU B 1 84 ? 132.868 161.462 53.439 1.00 27.64 82 LEU B C 1
ATOM 1894 O O . LEU B 1 84 ? 133.156 160.770 52.473 1.00 28.44 82 LEU B O 1
ATOM 1899 N N . THR B 1 85 ? 133.790 162.070 54.182 1.00 29.61 83 THR B N 1
ATOM 1900 C CA . THR B 1 85 ? 135.212 162.106 53.852 1.00 31.10 83 THR B CA 1
ATOM 1901 C C . THR B 1 85 ? 136.086 161.333 54.842 1.00 33.32 83 THR B C 1
ATOM 1902 O O . THR B 1 85 ? 137.264 161.636 54.957 1.00 33.86 83 THR B O 1
ATOM 1906 N N . THR B 1 86 ? 135.522 160.368 55.569 1.00 35.46 84 THR B N 1
ATOM 1907 C CA . THR B 1 86 ? 136.236 159.697 56.671 1.00 36.83 84 THR B CA 1
ATOM 1908 C C . THR B 1 86 ? 136.468 158.198 56.481 1.00 37.41 84 THR B C 1
ATOM 1909 O O . THR B 1 86 ? 137.500 157.679 56.925 1.00 37.38 84 THR B O 1
ATOM 1913 N N . ASP B 1 87 ? 135.491 157.501 55.897 1.00 38.37 85 ASP B N 1
ATOM 1914 C CA . ASP B 1 87 ? 135.605 156.062 55.644 1.00 39.03 85 ASP B CA 1
ATOM 1915 C C . ASP B 1 87 ? 136.583 155.829 54.501 1.00 37.07 85 ASP B C 1
ATOM 1916 O O . ASP B 1 87 ? 136.232 155.987 53.330 1.00 35.89 85 ASP B O 1
ATOM 1921 N N . THR B 1 88 ? 137.812 155.450 54.856 1.00 36.15 86 THR B N 1
ATOM 1922 C CA . THR B 1 88 ? 138.886 155.280 53.867 1.00 34.87 86 THR B CA 1
ATOM 1923 C C . THR B 1 88 ? 138.749 154.007 53.060 1.00 32.46 86 THR B C 1
ATOM 1924 O O . THR B 1 88 ? 139.331 153.920 51.995 1.00 32.98 86 THR B O 1
ATOM 1928 N N . SER B 1 89 ? 138.005 153.021 53.560 1.00 31.63 87 SER B N 1
ATOM 1929 C CA . SER B 1 89 ? 137.661 151.849 52.747 1.00 31.90 87 SER B CA 1
ATOM 1930 C C . SER B 1 89 ? 136.680 152.243 51.634 1.00 31.72 87 SER B C 1
ATOM 1931 O O . SER B 1 89 ? 136.793 151.738 50.520 1.00 29.86 87 SER B O 1
ATOM 1934 N N . ALA B 1 90 ? 135.756 153.167 51.924 1.00 30.96 88 ALA B N 1
ATOM 1935 C CA . ALA B 1 90 ? 134.795 153.658 50.917 1.00 30.15 88 ALA B CA 1
ATOM 1936 C C . ALA B 1 90 ? 135.430 154.568 49.876 1.00 29.82 88 ALA B C 1
ATOM 1937 O O . ALA B 1 90 ? 135.140 154.436 48.696 1.00 28.00 88 ALA B O 1
ATOM 1939 N N . LEU B 1 91 ? 136.268 155.510 50.311 1.00 32.28 89 LEU B N 1
ATOM 1940 C CA . LEU B 1 91 ? 136.908 156.464 49.385 1.00 33.59 89 LEU B CA 1
ATOM 1941 C C . LEU B 1 91 ? 137.802 155.716 48.395 1.00 32.52 89 LEU B C 1
ATOM 1942 O O . LEU B 1 91 ? 137.695 155.918 47.189 1.00 32.00 89 LEU B O 1
ATOM 1947 N N . THR B 1 92 ? 138.660 154.838 48.913 1.00 31.80 90 THR B N 1
ATOM 1948 C CA . THR B 1 92 ? 139.596 154.092 48.071 1.00 31.62 90 THR B CA 1
ATOM 1949 C C . THR B 1 92 ? 138.925 153.033 47.205 1.00 30.82 90 THR B C 1
ATOM 1950 O O . THR B 1 92 ? 139.383 152.789 46.101 1.00 31.66 90 THR B O 1
ATOM 1954 N N . ALA B 1 93 ? 137.859 152.403 47.688 1.00 30.58 91 ALA B N 1
ATOM 1955 C CA . ALA B 1 93 ? 137.131 151.410 46.882 1.00 31.69 91 ALA B CA 1
ATOM 1956 C C . ALA B 1 93 ? 136.421 152.064 45.706 1.00 33.75 91 ALA B C 1
ATOM 1957 O O . ALA B 1 93 ? 136.449 151.548 44.598 1.00 34.46 91 ALA B O 1
ATOM 1959 N N . ILE B 1 94 ? 135.764 153.189 45.965 1.00 35.98 92 ILE B N 1
ATOM 1960 C CA . ILE B 1 94 ? 135.031 153.909 44.926 1.00 36.94 92 ILE B CA 1
ATOM 1961 C C . ILE B 1 94 ? 136.027 154.593 43.974 1.00 37.23 92 ILE B C 1
ATOM 1962 O O . ILE B 1 94 ? 135.821 154.608 42.763 1.00 37.12 92 ILE B O 1
ATOM 1967 N N . GLY B 1 95 ? 137.109 155.133 44.517 1.00 37.41 93 GLY B N 1
ATOM 1968 C CA . GLY B 1 95 ? 138.158 155.722 43.692 1.00 40.20 93 GLY B CA 1
ATOM 1969 C C . GLY B 1 95 ? 138.776 154.738 42.725 1.00 40.79 93 GLY B C 1
ATOM 1970 O O . GLY B 1 95 ? 138.932 155.036 41.549 1.00 40.90 93 GLY B O 1
ATOM 1971 N N . ASN B 1 96 ? 139.106 153.557 43.233 1.00 45.64 94 ASN B N 1
ATOM 1972 C CA . ASN B 1 96 ? 139.776 152.511 42.454 1.00 47.93 94 ASN B CA 1
ATOM 1973 C C . ASN B 1 96 ? 138.872 151.858 41.404 1.00 47.75 94 ASN B C 1
ATOM 1974 O O . ASN B 1 96 ? 139.343 151.505 40.329 1.00 48.33 94 ASN B O 1
ATOM 1979 N N . ASP B 1 97 ? 137.589 151.695 41.717 1.00 48.29 95 ASP B N 1
ATOM 1980 C CA . ASP B 1 97 ? 136.681 150.880 40.903 1.00 51.42 95 ASP B CA 1
ATOM 1981 C C . ASP B 1 97 ? 135.810 151.702 39.954 1.00 49.39 95 ASP B C 1
ATOM 1982 O O . ASP B 1 97 ? 135.735 151.392 38.773 1.00 47.85 95 ASP B O 1
ATOM 1987 N N . TYR B 1 98 ? 135.143 152.728 40.485 1.00 49.34 96 TYR B N 1
ATOM 1988 C CA . TYR B 1 98 ? 134.252 153.600 39.701 1.00 47.47 96 TYR B CA 1
ATOM 1989 C C . TYR B 1 98 ? 134.894 154.919 39.244 1.00 43.40 96 TYR B C 1
ATOM 1990 O O . TYR B 1 98 ? 134.418 155.524 38.286 1.00 43.33 96 TYR B O 1
ATOM 1999 N N . GLY B 1 99 ? 135.946 155.369 39.925 1.00 39.08 97 GLY B N 1
ATOM 2000 C CA . GLY B 1 99 ? 136.563 156.663 39.649 1.00 36.94 97 GLY B CA 1
ATOM 2001 C C . GLY B 1 99 ? 136.346 157.672 40.767 1.00 35.46 97 GLY B C 1
ATOM 2002 O O . GLY B 1 99 ? 135.278 157.721 41.396 1.00 31.50 97 GLY B O 1
ATOM 2003 N N . PHE B 1 100 ? 137.370 158.500 40.982 1.00 36.40 98 PHE B N 1
ATOM 2004 C CA . PHE B 1 100 ? 137.418 159.460 42.095 1.00 37.08 98 PHE B CA 1
ATOM 2005 C C . PHE B 1 100 ? 136.302 160.515 42.081 1.00 37.37 98 PHE B C 1
ATOM 2006 O O . PHE B 1 100 ? 135.936 161.039 43.137 1.00 36.33 98 PHE B O 1
ATOM 2014 N N . ASP B 1 101 ? 135.747 160.812 40.909 1.00 37.56 99 ASP B N 1
ATOM 2015 C CA . ASP B 1 101 ? 134.634 161.760 40.831 1.00 38.21 99 ASP B CA 1
ATOM 2016 C C . ASP B 1 101 ? 133.321 161.251 41.484 1.00 35.37 99 ASP B C 1
ATOM 2017 O O . ASP B 1 101 ? 132.405 162.046 41.692 1.00 35.25 99 ASP B O 1
ATOM 2022 N N . HIS B 1 102 ? 133.231 159.954 41.812 1.00 33.51 100 HIS B N 1
ATOM 2023 C CA . HIS B 1 102 ? 132.010 159.356 42.400 1.00 33.01 100 HIS B CA 1
ATOM 2024 C C . HIS B 1 102 ? 132.088 159.018 43.902 1.00 31.74 100 HIS B C 1
ATOM 2025 O O . HIS B 1 102 ? 131.140 158.435 44.458 1.00 30.40 100 HIS B O 1
ATOM 2032 N N . VAL B 1 103 ? 133.201 159.369 44.553 1.00 28.69 101 VAL B N 1
ATOM 2033 C CA . VAL B 1 103 ? 133.407 159.023 45.959 1.00 27.59 101 VAL B CA 1
ATOM 2034 C C . VAL B 1 103 ? 132.393 159.626 46.924 1.00 27.36 101 VAL B C 1
ATOM 2035 O O . VAL B 1 103 ? 132.056 158.968 47.903 1.00 28.33 101 VAL B O 1
ATOM 2039 N N . PHE B 1 104 ? 131.914 160.850 46.662 1.00 26.57 102 PHE B N 1
ATOM 2040 C CA . PHE B 1 104 ? 130.873 161.480 47.510 1.00 27.49 102 PHE B CA 1
ATOM 2041 C C . PHE B 1 104 ? 129.460 161.151 47.048 1.00 27.39 102 PHE B C 1
ATOM 2042 O O . PHE B 1 104 ? 128.602 160.786 47.856 1.00 27.02 102 PHE B O 1
ATOM 2050 N N . SER B 1 105 ? 129.220 161.271 45.747 1.00 28.04 103 SER B N 1
ATOM 2051 C CA . SER B 1 105 ? 127.896 161.000 45.185 1.00 28.02 103 SER B CA 1
ATOM 2052 C C . SER B 1 105 ? 127.350 159.615 45.560 1.00 28.19 103 SER B C 1
ATOM 2053 O O . SER B 1 105 ? 126.163 159.478 45.849 1.00 27.17 103 SER B O 1
ATOM 2056 N N . LYS B 1 106 ? 128.205 158.598 45.554 1.00 30.19 104 LYS B N 1
ATOM 2057 C CA . LYS B 1 106 ? 127.767 157.243 45.932 1.00 32.82 104 LYS B CA 1
ATOM 2058 C C . LYS B 1 106 ? 127.349 157.131 47.384 1.00 31.18 104 LYS B C 1
ATOM 2059 O O . LYS B 1 106 ? 126.426 156.399 47.699 1.00 33.36 104 LYS B O 1
ATOM 2065 N N . GLN B 1 107 ? 128.018 157.855 48.266 1.00 31.73 105 GLN B N 1
ATOM 2066 C CA . GLN B 1 107 ? 127.648 157.863 49.679 1.00 31.62 105 GLN B CA 1
ATOM 2067 C C . GLN B 1 107 ? 126.362 158.657 49.922 1.00 29.94 105 GLN B C 1
ATOM 2068 O O . GLN B 1 107 ? 125.603 158.344 50.848 1.00 27.46 105 GLN B O 1
ATOM 2074 N N . VAL B 1 108 ? 126.118 159.676 49.099 1.00 29.85 106 VAL B N 1
ATOM 2075 C CA . VAL B 1 108 ? 124.845 160.422 49.163 1.00 30.03 106 VAL B CA 1
ATOM 2076 C C . VAL B 1 108 ? 123.691 159.454 48.810 1.00 31.19 106 VAL B C 1
ATOM 2077 O O . VAL B 1 108 ? 122.676 159.427 49.508 1.00 28.76 106 VAL B O 1
ATOM 2081 N N . ARG B 1 109 ? 123.876 158.646 47.759 1.00 32.99 107 ARG B N 1
ATOM 2082 C CA . ARG B 1 109 ? 122.883 157.636 47.350 1.00 35.86 107 ARG B CA 1
ATOM 2083 C C . ARG B 1 109 ? 122.654 156.544 48.403 1.00 34.75 107 ARG B C 1
ATOM 2084 O O . ARG B 1 109 ? 121.539 156.046 48.533 1.00 34.80 107 ARG B O 1
ATOM 2092 N N . ALA B 1 110 ? 123.686 156.180 49.158 1.00 33.70 108 ALA B N 1
ATOM 2093 C CA . ALA B 1 110 ? 123.524 155.227 50.271 1.00 33.22 108 ALA B CA 1
ATOM 2094 C C . ALA B 1 110 ? 122.730 155.819 51.419 1.00 33.62 108 ALA B C 1
ATOM 2095 O O . ALA B 1 110 ? 121.698 155.271 51.808 1.00 34.32 108 ALA B O 1
ATOM 2097 N N . LEU B 1 111 ? 123.216 156.950 51.937 1.00 34.77 109 LEU B N 1
ATOM 2098 C CA . LEU B 1 111 ? 122.716 157.555 53.183 1.00 34.85 109 LEU B CA 1
ATOM 2099 C C . LEU B 1 111 ? 121.597 158.586 53.003 1.00 35.30 109 LEU B C 1
ATOM 2100 O O . LEU B 1 111 ? 120.774 158.747 53.894 1.00 35.41 109 LEU B O 1
ATOM 2105 N N . GLY B 1 112 ? 121.579 159.298 51.876 1.00 36.53 110 GLY B N 1
ATOM 2106 C CA . GLY B 1 112 ? 120.673 160.437 51.685 1.00 37.92 110 GLY B CA 1
ATOM 2107 C C . GLY B 1 112 ? 119.201 160.068 51.655 1.00 39.77 110 GLY B C 1
ATOM 2108 O O . GLY B 1 112 ? 118.837 159.002 51.163 1.00 45.57 110 GLY B O 1
ATOM 2109 N N . ARG B 1 113 ? 118.358 160.930 52.213 1.00 39.44 111 ARG B N 1
ATOM 2110 C CA . ARG B 1 113 ? 116.909 160.759 52.146 1.00 40.02 111 ARG B CA 1
ATOM 2111 C C . ARG B 1 113 ? 116.272 162.101 51.910 1.00 38.65 111 ARG B C 1
ATOM 2112 O O . ARG B 1 113 ? 116.884 163.128 52.182 1.00 37.91 111 ARG B O 1
ATOM 2120 N N . ALA B 1 114 ? 115.045 162.082 51.389 1.00 38.13 112 ALA B N 1
ATOM 2121 C CA . ALA B 1 114 ? 114.269 163.306 51.159 1.00 37.34 112 ALA B CA 1
ATOM 2122 C C . ALA B 1 114 ? 114.214 164.155 52.430 1.00 36.77 112 ALA B C 1
ATOM 2123 O O . ALA B 1 114 ? 113.951 163.646 53.529 1.00 34.91 112 ALA B O 1
ATOM 2125 N N . GLY B 1 115 ? 114.522 165.439 52.270 1.00 38.22 113 GLY B N 1
ATOM 2126 C CA . GLY B 1 115 ? 114.580 166.378 53.386 1.00 39.46 113 GLY B CA 1
ATOM 2127 C C . GLY B 1 115 ? 115.944 166.576 54.029 1.00 38.82 113 GLY B C 1
ATOM 2128 O O . GLY B 1 115 ? 116.124 167.559 54.743 1.00 40.66 113 GLY B O 1
ATOM 2129 N N . ASP B 1 116 ? 116.896 165.659 53.806 1.00 38.05 114 ASP B N 1
ATOM 2130 C CA . ASP B 1 116 ? 118.263 165.801 54.343 1.00 37.90 114 ASP B CA 1
ATOM 2131 C C . ASP B 1 116 ? 118.994 166.946 53.639 1.00 36.23 114 ASP B C 1
ATOM 2132 O O . ASP B 1 116 ? 118.554 167.412 52.582 1.00 36.36 114 ASP B O 1
ATOM 2137 N N . VAL B 1 117 ? 120.109 167.374 54.230 1.00 33.56 115 VAL B N 1
ATOM 2138 C CA . VAL B 1 117 ? 120.920 168.482 53.711 1.00 33.08 115 VAL B CA 1
ATOM 2139 C C . VAL B 1 117 ? 122.337 168.001 53.373 1.00 32.09 115 VAL B C 1
ATOM 2140 O O . VAL B 1 117 ? 122.963 167.310 54.172 1.00 32.70 115 VAL B O 1
ATOM 2144 N N . LEU B 1 118 ? 122.820 168.364 52.187 1.00 30.77 116 LEU B N 1
ATOM 2145 C CA . LEU B 1 118 ? 124.207 168.176 51.808 1.00 31.30 116 LEU B CA 1
ATOM 2146 C C . LEU B 1 118 ? 124.919 169.504 51.975 1.00 31.37 116 LEU B C 1
ATOM 2147 O O . LEU B 1 118 ? 124.511 170.496 51.373 1.00 30.55 116 LEU B O 1
ATOM 2152 N N . VAL B 1 119 ? 125.977 169.509 52.789 1.00 30.78 117 VAL B N 1
ATOM 2153 C CA . VAL B 1 119 ? 126.923 170.613 52.869 1.00 30.51 117 VAL B CA 1
ATOM 2154 C C . VAL B 1 119 ? 128.138 170.241 52.012 1.00 31.51 117 VAL B C 1
ATOM 2155 O O . VAL B 1 119 ? 128.893 169.334 52.350 1.00 32.25 117 VAL B O 1
ATOM 2159 N N . GLY B 1 120 ? 128.304 170.936 50.890 1.00 31.97 118 GLY B N 1
ATOM 2160 C CA . GLY B 1 120 ? 129.374 170.649 49.942 1.00 31.35 118 GLY B CA 1
ATOM 2161 C C . GLY B 1 120 ? 130.390 171.758 49.989 1.00 30.35 118 GLY B C 1
ATOM 2162 O O . GLY B 1 120 ? 130.020 172.918 49.874 1.00 30.48 118 GLY B O 1
ATOM 2163 N N . ILE B 1 121 ? 131.667 171.405 50.152 1.00 30.05 119 ILE B N 1
ATOM 2164 C CA . ILE B 1 121 ? 132.715 172.397 50.382 1.00 29.94 119 ILE B CA 1
ATOM 2165 C C . ILE B 1 121 ? 133.765 172.322 49.282 1.00 29.35 119 ILE B C 1
ATOM 2166 O O . ILE B 1 121 ? 134.381 171.285 49.064 1.00 28.89 119 ILE B O 1
ATOM 2171 N N . SER B 1 122 ? 133.949 173.442 48.593 1.00 30.18 120 SER B N 1
ATOM 2172 C CA . SER B 1 122 ? 134.864 173.534 47.465 1.00 31.71 120 SER B CA 1
ATOM 2173 C C . SER B 1 122 ? 135.408 174.960 47.399 1.00 33.18 120 SER B C 1
ATOM 2174 O O . SER B 1 122 ? 134.648 175.889 47.152 1.00 37.92 120 SER B O 1
ATOM 2177 N N . THR B 1 123 ? 136.711 175.147 47.588 1.00 32.78 121 THR B N 1
ATOM 2178 C CA . THR B 1 123 ? 137.283 176.506 47.572 1.00 32.24 121 THR B CA 1
ATOM 2179 C C . THR B 1 123 ? 137.232 177.203 46.209 1.00 32.57 121 THR B C 1
ATOM 2180 O O . THR B 1 123 ? 137.301 178.427 46.154 1.00 33.72 121 THR B O 1
ATOM 2184 N N . SER B 1 124 ? 137.109 176.418 45.138 1.00 32.54 122 SER B N 1
ATOM 2185 C CA . SER B 1 124 ? 137.012 176.914 43.762 1.00 33.43 122 SER B CA 1
ATOM 2186 C C . SER B 1 124 ? 135.590 176.885 43.194 1.00 33.68 122 SER B C 1
ATOM 2187 O O . SER B 1 124 ? 135.292 177.599 42.231 1.00 32.94 122 SER B O 1
ATOM 2190 N N . GLY B 1 125 ? 134.730 176.047 43.767 1.00 33.79 123 GLY B N 1
ATOM 2191 C CA . GLY B 1 125 ? 133.399 175.816 43.224 1.00 33.45 123 GLY B CA 1
ATOM 2192 C C . GLY B 1 125 ? 133.369 174.863 42.032 1.00 33.58 123 GLY B C 1
ATOM 2193 O O . GLY B 1 125 ? 132.304 174.667 41.427 1.00 33.51 123 GLY B O 1
ATOM 2194 N N . ASN B 1 126 ? 134.515 174.255 41.709 1.00 32.73 124 ASN B N 1
ATOM 2195 C CA . ASN B 1 126 ? 134.663 173.430 40.504 1.00 33.10 124 ASN B CA 1
ATOM 2196 C C . ASN B 1 126 ? 135.005 171.949 40.771 1.00 33.64 124 ASN B C 1
ATOM 2197 O O . ASN B 1 126 ? 135.237 171.187 39.819 1.00 32.49 124 ASN B O 1
ATOM 2202 N N . SER B 1 127 ? 135.020 171.538 42.044 1.00 34.94 125 SER B N 1
ATOM 2203 C CA . SER B 1 127 ? 135.460 170.187 42.418 1.00 36.09 125 SER B CA 1
ATOM 2204 C C . SER B 1 127 ? 134.516 169.134 41.838 1.00 34.37 125 SER B C 1
ATOM 2205 O O . SER B 1 127 ? 133.345 169.076 42.222 1.00 34.90 125 SER B O 1
ATOM 2208 N N . ALA B 1 128 ? 135.027 168.309 40.923 1.00 32.64 126 ALA B N 1
ATOM 2209 C CA . ALA B 1 128 ? 134.193 167.311 40.218 1.00 32.34 126 ALA B CA 1
ATOM 2210 C C . ALA B 1 128 ? 133.372 166.404 41.157 1.00 31.85 126 ALA B C 1
ATOM 2211 O O . ALA B 1 128 ? 132.174 166.170 40.915 1.00 31.64 126 ALA B O 1
ATOM 2213 N N . ASN B 1 129 ? 134.006 165.913 42.227 1.00 30.54 127 ASN B N 1
ATOM 2214 C CA . ASN B 1 129 ? 133.309 165.008 43.160 1.00 29.56 127 ASN B CA 1
ATOM 2215 C C . ASN B 1 129 ? 132.236 165.679 44.016 1.00 29.15 127 ASN B C 1
ATOM 2216 O O . ASN B 1 129 ? 131.198 165.076 44.270 1.00 29.94 127 ASN B O 1
ATOM 2221 N N . VAL B 1 130 ? 132.459 166.926 44.416 1.00 29.41 128 VAL B N 1
ATOM 2222 C CA . VAL B 1 130 ? 131.415 167.715 45.091 1.00 30.53 128 VAL B CA 1
ATOM 2223 C C . VAL B 1 130 ? 130.268 168.096 44.131 1.00 31.87 128 VAL B C 1
ATOM 2224 O O . VAL B 1 130 ? 129.111 168.133 44.547 1.00 32.23 128 VAL B O 1
ATOM 2228 N N . ILE B 1 131 ? 130.592 168.384 42.867 1.00 32.37 129 ILE B N 1
ATOM 2229 C CA . ILE B 1 131 ? 129.577 168.603 41.813 1.00 33.06 129 ILE B CA 1
ATOM 2230 C C . ILE B 1 131 ? 128.686 167.363 41.611 1.00 32.66 129 ILE B C 1
ATOM 2231 O O . ILE B 1 131 ? 127.467 167.470 41.644 1.00 33.48 129 ILE B O 1
ATOM 2236 N N . GLU B 1 132 ? 129.287 166.194 41.411 1.00 32.25 130 GLU B N 1
ATOM 2237 C CA . GLU B 1 132 ? 128.508 164.947 41.360 1.00 33.84 130 GLU B CA 1
ATOM 2238 C C . GLU B 1 132 ? 127.633 164.736 42.611 1.00 33.29 130 GLU B C 1
ATOM 2239 O O . GLU B 1 132 ? 126.482 164.291 42.501 1.00 32.91 130 GLU B O 1
ATOM 2245 N N . ALA B 1 133 ? 128.180 165.050 43.788 1.00 32.52 131 ALA B N 1
ATOM 2246 C CA . ALA B 1 133 ? 127.430 164.933 45.048 1.00 31.83 131 ALA B CA 1
ATOM 2247 C C . ALA B 1 133 ? 126.240 165.874 45.104 1.00 31.90 131 ALA B C 1
ATOM 2248 O O . ALA B 1 133 ? 125.193 165.512 45.641 1.00 31.80 131 ALA B O 1
ATOM 2250 N N . VAL B 1 134 ? 126.400 167.077 44.547 1.00 33.01 132 VAL B N 1
ATOM 2251 C CA . VAL B 1 134 ? 125.293 168.036 44.425 1.00 31.84 132 VAL B CA 1
ATOM 2252 C C . VAL B 1 134 ? 124.195 167.439 43.540 1.00 32.66 132 VAL B C 1
ATOM 2253 O O . VAL B 1 134 ? 123.025 167.432 43.936 1.00 31.63 132 VAL B O 1
ATOM 2257 N N . LYS B 1 135 ? 124.575 166.936 42.359 1.00 34.57 133 LYS B N 1
ATOM 2258 C CA . LYS B 1 135 ? 123.626 166.253 41.447 1.00 36.92 133 LYS B CA 1
ATOM 2259 C C . LYS B 1 135 ? 122.874 165.126 42.149 1.00 35.75 133 LYS B C 1
ATOM 2260 O O . LYS B 1 135 ? 121.646 165.043 42.062 1.00 35.33 133 LYS B O 1
ATOM 2266 N N . ALA B 1 136 ? 123.619 164.270 42.849 1.00 34.16 134 ALA B N 1
ATOM 2267 C CA . ALA B 1 136 ? 123.018 163.181 43.601 1.00 32.90 134 ALA B CA 1
ATOM 2268 C C . ALA B 1 136 ? 122.039 163.689 44.661 1.00 32.10 134 ALA B C 1
ATOM 2269 O O . ALA B 1 136 ? 120.947 163.139 44.804 1.00 32.66 134 ALA B O 1
ATOM 2271 N N . ALA B 1 137 ? 122.430 164.727 45.402 1.00 31.35 135 ALA B N 1
ATOM 2272 C CA . ALA B 1 137 ? 121.586 165.269 46.471 1.00 31.71 135 ALA B CA 1
ATOM 2273 C C . ALA B 1 137 ? 120.280 165.853 45.912 1.00 33.20 135 ALA B C 1
ATOM 2274 O O . ALA B 1 137 ? 119.211 165.653 46.496 1.00 33.25 135 ALA B O 1
ATOM 2276 N N . HIS B 1 138 ? 120.370 166.556 44.780 1.00 34.16 136 HIS B N 1
ATOM 2277 C CA . HIS B 1 138 ? 119.173 166.989 44.035 1.00 35.52 136 HIS B CA 1
ATOM 2278 C C . HIS B 1 138 ? 118.306 165.808 43.603 1.00 36.64 136 HIS B C 1
ATOM 2279 O O . HIS B 1 138 ? 117.096 165.829 43.811 1.00 35.84 136 HIS B O 1
ATOM 2286 N N . GLU B 1 139 ? 118.924 164.785 43.016 1.00 38.73 137 GLU B N 1
ATOM 2287 C CA . GLU B 1 139 ? 118.186 163.579 42.601 1.00 42.26 137 GLU B CA 1
ATOM 2288 C C . GLU B 1 139 ? 117.362 162.949 43.732 1.00 40.65 137 GLU B C 1
ATOM 2289 O O . GLU B 1 139 ? 116.297 162.420 43.468 1.00 41.78 137 GLU B O 1
ATOM 2295 N N . ARG B 1 140 ? 117.826 163.027 44.978 1.00 40.47 138 ARG B N 1
ATOM 2296 C CA . ARG B 1 140 ? 117.081 162.468 46.098 1.00 41.55 138 ARG B CA 1
ATOM 2297 C C . ARG B 1 140 ? 116.288 163.483 46.941 1.00 40.94 138 ARG B C 1
ATOM 2298 O O . ARG B 1 140 ? 116.025 163.233 48.128 1.00 39.31 138 ARG B O 1
ATOM 2306 N N . ASP B 1 141 ? 115.878 164.600 46.333 1.00 41.91 139 ASP B N 1
ATOM 2307 C CA . ASP B 1 141 ? 115.085 165.643 47.015 1.00 43.83 139 ASP B CA 1
ATOM 2308 C C . ASP B 1 141 ? 115.765 166.199 48.281 1.00 40.14 139 ASP B C 1
ATOM 2309 O O . ASP B 1 141 ? 115.089 166.489 49.258 1.00 40.55 139 ASP B O 1
ATOM 2314 N N . MET B 1 142 ? 117.094 166.323 48.261 1.00 37.70 140 MET B N 1
ATOM 2315 C CA . MET B 1 142 ? 117.845 166.963 49.347 1.00 36.69 140 MET B CA 1
ATOM 2316 C C . MET B 1 142 ? 118.162 168.410 48.972 1.00 35.37 140 MET B C 1
ATOM 2317 O O . MET B 1 142 ? 118.286 168.735 47.793 1.00 36.47 140 MET B O 1
ATOM 2322 N N . HIS B 1 143 ? 118.304 169.267 49.977 1.00 34.73 141 HIS B N 1
ATOM 2323 C CA . HIS B 1 143 ? 118.757 170.643 49.765 1.00 35.85 141 HIS B CA 1
ATOM 2324 C C . HIS B 1 143 ? 120.265 170.737 49.958 1.00 35.50 141 HIS B C 1
ATOM 2325 O O . HIS B 1 143 ? 120.870 169.868 50.570 1.00 37.49 141 HIS B O 1
ATOM 2332 N N . VAL B 1 144 ? 120.865 171.795 49.428 1.00 34.68 142 VAL B N 1
ATOM 2333 C CA . VAL B 1 144 ? 122.319 171.913 49.358 1.00 33.59 142 VAL B CA 1
ATOM 2334 C C . VAL B 1 144 ? 122.791 173.256 49.910 1.00 32.79 142 VAL B C 1
ATOM 2335 O O . VAL B 1 144 ? 122.282 174.301 49.520 1.00 34.32 142 VAL B O 1
ATOM 2339 N N . ILE B 1 145 ? 123.757 173.204 50.827 1.00 31.29 143 ILE B N 1
ATOM 2340 C CA . ILE B 1 145 ? 124.464 174.379 51.311 1.00 29.85 143 ILE B CA 1
ATOM 2341 C C . ILE B 1 145 ? 125.864 174.254 50.724 1.00 28.28 143 ILE B C 1
ATOM 2342 O O . ILE B 1 145 ? 126.639 173.380 51.122 1.00 27.20 143 ILE B O 1
ATOM 2347 N N . ALA B 1 146 ? 126.163 175.090 49.739 1.00 28.04 144 ALA B N 1
ATOM 2348 C CA . ALA B 1 146 ? 127.465 175.081 49.070 1.00 28.65 144 ALA B CA 1
ATOM 2349 C C . ALA B 1 146 ? 128.391 176.107 49.705 1.00 28.81 144 ALA B C 1
ATOM 2350 O O . ALA B 1 146 ? 128.093 177.302 49.680 1.00 29.28 144 ALA B O 1
ATOM 2352 N N . LEU B 1 147 ? 129.498 175.649 50.286 1.00 29.55 145 LEU B N 1
ATOM 2353 C CA . LEU B 1 147 ? 130.538 176.546 50.792 1.00 29.60 145 LEU B CA 1
ATOM 2354 C C . LEU B 1 147 ? 131.591 176.662 49.709 1.00 29.28 145 LEU B C 1
ATOM 2355 O O . LEU B 1 147 ? 132.364 175.719 49.503 1.00 29.42 145 LEU B O 1
ATOM 2360 N N . THR B 1 148 ? 131.612 177.802 49.010 1.00 28.15 146 THR B N 1
ATOM 2361 C CA . THR B 1 148 ? 132.529 178.023 47.887 1.00 27.09 146 THR B CA 1
ATOM 2362 C C . THR B 1 148 ? 133.431 179.241 48.060 1.00 26.88 146 THR B C 1
ATOM 2363 O O . THR B 1 148 ? 133.359 179.961 49.058 1.00 26.12 146 THR B O 1
ATOM 2367 N N . GLY B 1 149 ? 134.328 179.424 47.096 1.00 28.16 147 GLY B N 1
ATOM 2368 C CA . GLY B 1 149 ? 135.172 180.605 47.013 1.00 29.14 147 GLY B CA 1
ATOM 2369 C C . GLY B 1 149 ? 135.277 181.093 45.591 1.00 30.88 147 GLY B C 1
ATOM 2370 O O . GLY B 1 149 ? 134.726 180.484 44.673 1.00 30.81 147 GLY B O 1
ATOM 2371 N N . ARG B 1 150 ? 136.000 182.196 45.416 1.00 34.42 148 ARG B N 1
ATOM 2372 C CA . ARG B 1 150 ? 136.213 182.825 44.102 1.00 36.95 148 ARG B CA 1
ATOM 2373 C C . ARG B 1 150 ? 134.875 183.360 43.560 1.00 36.34 148 ARG B C 1
ATOM 2374 O O . ARG B 1 150 ? 134.232 184.147 44.256 1.00 35.20 148 ARG B O 1
ATOM 2382 N N . ASP B 1 151 ? 134.455 182.934 42.369 1.00 36.60 149 ASP B N 1
ATOM 2383 C CA . ASP B 1 151 ? 133.154 183.335 41.798 1.00 38.08 149 ASP B CA 1
ATOM 2384 C C . ASP B 1 151 ? 132.050 182.313 42.076 1.00 36.96 149 ASP B C 1
ATOM 2385 O O . ASP B 1 151 ? 130.914 182.492 41.639 1.00 37.39 149 ASP B O 1
ATOM 2390 N N . GLY B 1 152 ? 132.393 181.235 42.782 1.00 37.01 150 GLY B N 1
ATOM 2391 C CA . GLY B 1 152 ? 131.443 180.177 43.118 1.00 36.31 150 GLY B CA 1
ATOM 2392 C C . GLY B 1 152 ? 131.465 179.000 42.166 1.00 35.81 150 GLY B C 1
ATOM 2393 O O . GLY B 1 152 ? 130.871 177.968 42.468 1.00 34.80 150 GLY B O 1
ATOM 2394 N N . GLY B 1 153 ? 132.120 179.172 41.012 1.00 37.66 151 GLY B N 1
ATOM 2395 C CA . GLY B 1 153 ? 132.358 178.102 40.032 1.00 38.08 151 GLY B CA 1
ATOM 2396 C C . GLY B 1 153 ? 131.107 177.466 39.469 1.00 36.95 151 GLY B C 1
ATOM 2397 O O . GLY B 1 153 ? 130.054 178.086 39.440 1.00 36.22 151 GLY B O 1
ATOM 2398 N N . LYS B 1 154 ? 131.228 176.212 39.057 1.00 37.80 152 LYS B N 1
ATOM 2399 C CA . LYS B 1 154 ? 130.087 175.460 38.565 1.00 40.72 152 LYS B CA 1
ATOM 2400 C C . LYS B 1 154 ? 129.080 175.184 39.659 1.00 40.76 152 LYS B C 1
ATOM 2401 O O . LYS B 1 154 ? 127.889 175.127 39.370 1.00 43.68 152 LYS B O 1
ATOM 2407 N N . ILE B 1 155 ? 129.542 174.987 40.899 1.00 39.72 153 ILE B N 1
ATOM 2408 C CA . ILE B 1 155 ? 128.628 174.651 41.993 1.00 38.69 153 ILE B CA 1
ATOM 2409 C C . ILE B 1 155 ? 127.577 175.750 42.154 1.00 39.21 153 ILE B C 1
ATOM 2410 O O . ILE B 1 155 ? 126.391 175.443 42.210 1.00 38.53 153 ILE B O 1
ATOM 2415 N N . ALA B 1 156 ? 128.002 177.016 42.180 1.00 39.39 154 ALA B N 1
ATOM 2416 C CA . ALA B 1 156 ? 127.060 178.147 42.298 1.00 40.57 154 ALA B CA 1
ATOM 2417 C C . ALA B 1 156 ? 126.045 178.232 41.148 1.00 39.60 154 ALA B C 1
ATOM 2418 O O . ALA B 1 156 ? 124.881 178.556 41.380 1.00 38.91 154 ALA B O 1
ATOM 2420 N N . ALA B 1 157 ? 126.489 177.938 39.927 1.00 40.55 155 ALA B N 1
ATOM 2421 C CA . ALA B 1 157 ? 125.591 177.857 38.757 1.00 41.15 155 ALA B CA 1
ATOM 2422 C C . ALA B 1 157 ? 124.545 176.729 38.832 1.00 42.21 155 ALA B C 1
ATOM 2423 O O . ALA B 1 157 ? 123.455 176.881 38.296 1.00 44.04 155 ALA B O 1
ATOM 2425 N N . MET B 1 158 ? 124.869 175.613 39.490 1.00 44.09 156 MET B N 1
ATOM 2426 C CA . MET B 1 158 ? 123.925 174.482 39.650 1.00 43.72 156 MET B CA 1
ATOM 2427 C C . MET B 1 158 ? 122.782 174.689 40.641 1.00 42.13 156 MET B C 1
ATOM 2428 O O . MET B 1 158 ? 121.794 173.951 40.583 1.00 41.69 156 MET B O 1
ATOM 2433 N N . LEU B 1 159 ? 122.928 175.615 41.588 1.00 40.85 157 LEU B N 1
ATOM 2434 C CA . LEU B 1 159 ? 122.033 175.650 42.754 1.00 41.06 157 LEU B CA 1
ATOM 2435 C C . LEU B 1 159 ? 120.593 176.055 42.433 1.00 41.17 157 LEU B C 1
ATOM 2436 O O . LEU B 1 159 ? 120.343 176.908 41.586 1.00 39.57 157 LEU B O 1
ATOM 2441 N N . LYS B 1 160 ? 119.658 175.419 43.128 1.00 42.99 158 LYS B N 1
ATOM 2442 C CA . LYS B 1 160 ? 118.240 175.743 43.031 1.00 44.89 158 LYS B CA 1
ATOM 2443 C C . LYS B 1 160 ? 117.916 176.862 44.018 1.00 49.24 158 LYS B C 1
ATOM 2444 O O . LYS B 1 160 ? 118.733 177.193 44.893 1.00 48.83 158 LYS B O 1
ATOM 2450 N N . ASP B 1 161 ? 116.721 177.431 43.895 1.00 51.19 159 ASP B N 1
ATOM 2451 C CA . ASP B 1 161 ? 116.310 178.562 44.747 1.00 53.57 159 ASP B CA 1
ATOM 2452 C C . ASP B 1 161 ? 116.114 178.139 46.213 1.00 47.96 159 ASP B C 1
ATOM 2453 O O . ASP B 1 161 ? 116.244 178.954 47.120 1.00 47.46 159 ASP B O 1
ATOM 2458 N N . THR B 1 162 ? 115.823 176.857 46.421 1.00 44.76 160 THR B N 1
ATOM 2459 C CA . THR B 1 162 ? 115.751 176.237 47.744 1.00 43.13 160 THR B CA 1
ATOM 2460 C C . THR B 1 162 ? 117.124 175.904 48.396 1.00 40.70 160 THR B C 1
ATOM 2461 O O . THR B 1 162 ? 117.167 175.466 49.540 1.00 40.34 160 THR B O 1
ATOM 2465 N N . ASP B 1 163 ? 118.223 176.080 47.666 1.00 37.86 161 ASP B N 1
ATOM 2466 C CA . ASP B 1 163 ? 119.582 175.893 48.192 1.00 37.91 161 ASP B CA 1
ATOM 2467 C C . ASP B 1 163 ? 120.165 177.239 48.657 1.00 37.23 161 ASP B C 1
ATOM 2468 O O . ASP B 1 163 ? 119.702 178.299 48.232 1.00 39.06 161 ASP B O 1
ATOM 2473 N N . VAL B 1 164 ? 121.187 177.191 49.510 1.00 35.53 162 VAL B N 1
ATOM 2474 C CA . VAL B 1 164 ? 121.840 178.402 50.024 1.00 35.03 162 VAL B CA 1
ATOM 2475 C C . VAL B 1 164 ? 123.330 178.393 49.677 1.00 32.71 162 VAL B C 1
ATOM 2476 O O . VAL B 1 164 ? 124.016 177.431 49.965 1.00 32.21 162 VAL B O 1
ATOM 2480 N N . LEU B 1 165 ? 123.803 179.469 49.050 1.00 31.25 163 LEU B N 1
ATOM 2481 C CA . LEU B 1 165 ? 125.192 179.611 48.594 1.00 30.75 163 LEU B CA 1
ATOM 2482 C C . LEU B 1 165 ? 125.935 180.505 49.564 1.00 30.64 163 LEU B C 1
ATOM 2483 O O . LEU B 1 165 ? 125.528 181.632 49.787 1.00 31.95 163 LEU B O 1
ATOM 2488 N N . LEU B 1 166 ? 127.045 180.017 50.102 1.00 31.42 164 LEU B N 1
ATOM 2489 C CA . LEU B 1 166 ? 127.942 180.827 50.919 1.00 31.60 164 LEU B CA 1
ATOM 2490 C C . LEU B 1 166 ? 129.287 180.953 50.191 1.00 31.19 164 LEU B C 1
ATOM 2491 O O . LEU B 1 166 ? 130.235 180.207 50.459 1.00 31.98 164 LEU B O 1
ATOM 2496 N N . ASN B 1 167 ? 129.353 181.886 49.242 1.00 31.61 165 ASN B N 1
ATOM 2497 C CA . ASN B 1 167 ? 130.597 182.160 48.517 1.00 31.80 165 ASN B CA 1
ATOM 2498 C C . ASN B 1 167 ? 131.457 183.171 49.294 1.00 33.14 165 ASN B C 1
ATOM 2499 O O . ASN B 1 167 ? 130.991 184.266 49.637 1.00 32.33 165 ASN B O 1
ATOM 2504 N N . VAL B 1 168 ? 132.700 182.780 49.589 1.00 33.28 166 VAL B N 1
ATOM 2505 C CA . VAL B 1 168 ? 133.682 183.687 50.168 1.00 32.03 166 VAL B CA 1
ATOM 2506 C C . VAL B 1 168 ? 134.304 184.437 48.989 1.00 32.94 166 VAL B C 1
ATOM 2507 O O . VAL B 1 168 ? 134.952 183.807 48.160 1.00 33.38 166 VAL B O 1
ATOM 2511 N N . PRO B 1 169 ? 134.083 185.772 48.893 1.00 33.11 167 PRO B N 1
ATOM 2512 C CA . PRO B 1 169 ? 134.562 186.540 47.753 1.00 33.38 167 PRO B CA 1
ATOM 2513 C C . PRO B 1 169 ? 136.042 186.858 47.900 1.00 33.67 167 PRO B C 1
ATOM 2514 O O . PRO B 1 169 ? 136.414 187.925 48.400 1.00 34.33 167 PRO B O 1
ATOM 2518 N N . HIS B 1 170 ? 136.871 185.902 47.493 1.00 33.55 168 HIS B N 1
ATOM 2519 C CA . HIS B 1 170 ? 138.316 186.031 47.591 1.00 34.06 168 HIS B CA 1
ATOM 2520 C C . HIS B 1 170 ? 139.007 185.072 46.613 1.00 34.94 168 HIS B C 1
ATOM 2521 O O . HIS B 1 170 ? 138.440 184.031 46.291 1.00 36.46 168 HIS B O 1
ATOM 2528 N N . PRO B 1 171 ? 140.198 185.439 46.094 1.00 34.84 169 PRO B N 1
ATOM 2529 C CA . PRO B 1 171 ? 140.934 184.519 45.199 1.00 35.74 169 PRO B CA 1
ATOM 2530 C C . PRO B 1 171 ? 141.726 183.368 45.869 1.00 35.60 169 PRO B C 1
ATOM 2531 O O . PRO B 1 171 ? 141.715 182.243 45.369 1.00 34.87 169 PRO B O 1
ATOM 2535 N N . ARG B 1 172 ? 142.468 183.680 46.927 1.00 35.93 170 ARG B N 1
ATOM 2536 C CA . ARG B 1 172 ? 143.355 182.716 47.595 1.00 36.21 170 ARG B CA 1
ATOM 2537 C C . ARG B 1 172 ? 142.652 181.647 48.469 1.00 32.42 170 ARG B C 1
ATOM 2538 O O . ARG B 1 172 ? 141.894 181.949 49.398 1.00 30.44 170 ARG B O 1
ATOM 2546 N N . THR B 1 173 ? 142.933 180.392 48.132 1.00 30.60 171 THR B N 1
ATOM 2547 C CA . THR B 1 173 ? 142.440 179.202 48.838 1.00 29.35 171 THR B CA 1
ATOM 2548 C C . THR B 1 173 ? 142.551 179.273 50.363 1.00 29.11 171 THR B C 1
ATOM 2549 O O . THR B 1 173 ? 141.571 179.011 51.066 1.00 27.64 171 THR B O 1
ATOM 2553 N N . ALA B 1 174 ? 143.739 179.628 50.856 1.00 27.61 172 ALA B N 1
ATOM 2554 C CA . ALA B 1 174 ? 144.008 179.679 52.295 1.00 27.67 172 ALA B CA 1
ATOM 2555 C C . ALA B 1 174 ? 143.023 180.577 53.049 1.00 27.56 172 ALA B C 1
ATOM 2556 O O . ALA B 1 174 ? 142.514 180.201 54.101 1.00 27.81 172 ALA B O 1
ATOM 2558 N N . ARG B 1 175 ? 142.751 181.749 52.483 1.00 27.74 173 ARG B N 1
ATOM 2559 C CA . ARG B 1 175 ? 141.805 182.707 53.053 1.00 27.37 173 ARG B CA 1
ATOM 2560 C C . ARG B 1 175 ? 140.358 182.213 52.952 1.00 27.74 173 ARG B C 1
ATOM 2561 O O . ARG B 1 175 ? 139.525 182.541 53.809 1.00 28.38 173 ARG B O 1
ATOM 2569 N N . ILE B 1 176 ? 140.047 181.461 51.893 1.00 27.64 174 ILE B N 1
ATOM 2570 C CA . ILE B 1 176 ? 138.711 180.872 51.720 1.00 27.15 174 ILE B CA 1
ATOM 2571 C C . ILE B 1 176 ? 138.475 179.785 52.782 1.00 27.93 174 ILE B C 1
ATOM 2572 O O . ILE B 1 176 ? 137.411 179.756 53.409 1.00 28.52 174 ILE B O 1
ATOM 2577 N N . GLN B 1 177 ? 139.462 178.915 52.992 1.00 28.92 175 GLN B N 1
ATOM 2578 C CA . GLN B 1 177 ? 139.381 177.897 54.049 1.00 31.02 175 GLN B CA 1
ATOM 2579 C C . GLN B 1 177 ? 139.172 178.552 55.419 1.00 31.52 175 GLN B C 1
ATOM 2580 O O . GLN B 1 177 ? 138.287 178.146 56.170 1.00 32.66 175 GLN B O 1
ATOM 2586 N N . GLU B 1 178 ? 139.954 179.586 55.720 1.00 31.52 176 GLU B N 1
ATOM 2587 C CA . GLU B 1 178 ? 139.820 180.306 56.991 1.00 32.37 176 GLU B CA 1
ATOM 2588 C C . GLU B 1 178 ? 138.408 180.852 57.247 1.00 32.90 176 GLU B C 1
ATOM 2589 O O . GLU B 1 178 ? 137.895 180.749 58.367 1.00 32.67 176 GLU B O 1
ATOM 2595 N N . ASN B 1 179 ? 137.800 181.414 56.203 1.00 32.78 177 ASN B N 1
ATOM 2596 C CA . ASN B 1 179 ? 136.423 181.918 56.269 1.00 33.14 177 ASN B CA 1
ATOM 2597 C C . ASN B 1 179 ? 135.381 180.792 56.335 1.00 32.49 177 ASN B C 1
ATOM 2598 O O . ASN B 1 179 ? 134.330 180.963 56.954 1.00 32.55 177 ASN B O 1
ATOM 2603 N N . HIS B 1 180 ? 135.648 179.660 55.690 1.00 30.43 178 HIS B N 1
ATOM 2604 C CA . HIS B 1 180 ? 134.736 178.528 55.764 1.00 29.31 178 HIS B CA 1
ATOM 2605 C C . HIS B 1 180 ? 134.578 178.007 57.195 1.00 28.85 178 HIS B C 1
ATOM 2606 O O . HIS B 1 180 ? 133.462 177.698 57.624 1.00 27.06 178 HIS B O 1
ATOM 2613 N N . ILE B 1 181 ? 135.689 177.926 57.924 1.00 28.52 179 ILE B N 1
ATOM 2614 C CA . ILE B 1 181 ? 135.673 177.462 59.307 1.00 30.18 179 ILE B CA 1
ATOM 2615 C C . ILE B 1 181 ? 134.950 178.456 60.233 1.00 29.47 179 ILE B C 1
ATOM 2616 O O . ILE B 1 181 ? 134.268 178.038 61.160 1.00 28.27 179 ILE B O 1
ATOM 2621 N N . LEU B 1 182 ? 135.102 179.756 59.979 1.00 28.76 180 LEU B N 1
ATOM 2622 C CA . LEU B 1 182 ? 134.303 180.780 60.660 1.00 29.30 180 LEU B CA 1
ATOM 2623 C C . LEU B 1 182 ? 132.801 180.618 60.380 1.00 29.12 180 LEU B C 1
ATOM 2624 O O . LEU B 1 182 ? 131.998 180.715 61.301 1.00 30.16 180 LEU B O 1
ATOM 2629 N N . LEU B 1 183 ? 132.422 180.387 59.124 1.00 29.02 181 LEU B N 1
ATOM 2630 C CA . LEU B 1 183 ? 131.005 180.185 58.757 1.00 29.86 181 LEU B CA 1
ATOM 2631 C C . LEU B 1 183 ? 130.395 178.965 59.449 1.00 32.05 181 LEU B C 1
ATOM 2632 O O . LEU B 1 183 ? 129.248 178.999 59.893 1.00 33.20 181 LEU B O 1
ATOM 2637 N N . ILE B 1 184 ? 131.173 177.891 59.531 1.00 33.05 182 ILE B N 1
ATOM 2638 C CA . ILE B 1 184 ? 130.754 176.676 60.221 1.00 32.79 182 ILE B CA 1
ATOM 2639 C C . ILE B 1 184 ? 130.522 176.917 61.718 1.00 33.32 182 ILE B C 1
ATOM 2640 O O . ILE B 1 184 ? 129.515 176.460 62.266 1.00 32.07 182 ILE B O 1
ATOM 2645 N N . HIS B 1 185 ? 131.444 177.626 62.371 1.00 34.68 183 HIS B N 1
ATOM 2646 C CA . HIS B 1 185 ? 131.270 177.986 63.789 1.00 35.74 183 HIS B CA 1
ATOM 2647 C C . HIS B 1 185 ? 130.048 178.868 64.022 1.00 35.43 183 HIS B C 1
ATOM 2648 O O . HIS B 1 185 ? 129.315 178.666 64.986 1.00 35.80 183 HIS B O 1
ATOM 2655 N N . ALA B 1 186 ? 129.823 179.822 63.125 1.00 35.73 184 ALA B N 1
ATOM 2656 C CA . ALA B 1 186 ? 128.652 180.693 63.198 1.00 35.98 184 ALA B CA 1
ATOM 2657 C C . ALA B 1 186 ? 127.341 179.907 63.080 1.00 36.04 184 ALA B C 1
ATOM 2658 O O . ALA B 1 186 ? 126.418 180.139 63.856 1.00 35.22 184 ALA B O 1
ATOM 2660 N N . MET B 1 187 ? 127.274 178.984 62.116 1.00 37.04 185 MET B N 1
ATOM 2661 C CA . MET B 1 187 ? 126.068 178.179 61.876 1.00 37.01 185 MET B CA 1
ATOM 2662 C C . MET B 1 187 ? 125.775 177.260 63.063 1.00 36.54 185 MET B C 1
ATOM 2663 O O . MET B 1 187 ? 124.638 177.185 63.516 1.00 35.72 185 MET B O 1
ATOM 2668 N N . CYS B 1 188 ? 126.803 176.578 63.569 1.00 36.57 186 CYS B N 1
ATOM 2669 C CA . CYS B 1 188 ? 126.659 175.696 64.732 1.00 37.52 186 CYS B CA 1
ATOM 2670 C C . CYS B 1 188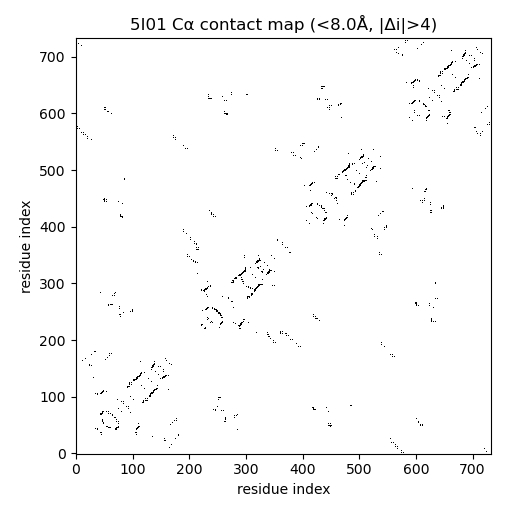 ? 126.115 176.397 65.967 1.00 36.48 186 CYS B C 1
ATOM 2671 O O . CYS B 1 188 ? 125.349 175.816 66.713 1.00 36.05 186 CYS B O 1
ATOM 2674 N N . ASP B 1 189 ? 126.542 177.635 66.184 1.00 37.20 187 ASP B N 1
ATOM 2675 C CA . ASP B 1 189 ? 126.123 178.417 67.342 1.00 37.61 187 ASP B CA 1
ATOM 2676 C C . ASP B 1 189 ? 124.663 178.897 67.208 1.00 38.19 187 ASP B C 1
ATOM 2677 O O . ASP B 1 189 ? 123.927 178.951 68.199 1.00 38.11 187 ASP B O 1
ATOM 2682 N N . CYS B 1 190 ? 124.252 179.242 65.990 1.00 37.68 188 CYS B N 1
ATOM 2683 C CA . CYS B 1 190 ? 122.851 179.554 65.717 1.00 38.44 188 CYS B CA 1
ATOM 2684 C C . CYS B 1 190 ? 121.941 178.342 65.990 1.00 41.58 188 CYS B C 1
ATOM 2685 O O . CYS B 1 190 ? 120.846 178.497 66.542 1.00 41.01 188 CYS B O 1
ATOM 2688 N N . ILE B 1 191 ? 122.410 177.149 65.611 1.00 43.36 189 ILE B N 1
ATOM 2689 C CA . ILE B 1 191 ? 121.684 175.896 65.850 1.00 45.45 189 ILE B CA 1
ATOM 2690 C C . ILE B 1 191 ? 121.576 175.609 67.350 1.00 46.32 189 ILE B C 1
ATOM 2691 O O . ILE B 1 191 ? 120.476 175.343 67.835 1.00 48.83 189 ILE B O 1
ATOM 2696 N N . ASP B 1 192 ? 122.702 175.661 68.066 1.00 45.53 190 ASP B N 1
ATOM 2697 C CA . ASP B 1 192 ? 122.710 175.556 69.538 1.00 48.48 190 ASP B CA 1
ATOM 2698 C C . ASP B 1 192 ? 121.734 176.542 70.206 1.00 48.89 190 ASP B C 1
ATOM 2699 O O . ASP B 1 192 ? 120.943 176.147 71.056 1.00 49.70 190 ASP B O 1
ATOM 2704 N N . SER B 1 193 ? 121.773 177.804 69.784 1.00 50.65 191 SER B N 1
ATOM 2705 C CA . SER B 1 193 ? 120.847 178.842 70.269 1.00 52.19 191 SER B CA 1
ATOM 2706 C C . SER B 1 193 ? 119.343 178.482 70.212 1.00 51.72 191 SER B C 1
ATOM 2707 O O . SER B 1 193 ? 118.571 179.030 70.984 1.00 51.96 191 SER B O 1
ATOM 2710 N N . VAL B 1 194 ? 118.943 177.579 69.314 1.00 53.81 192 VAL B N 1
ATOM 2711 C CA . VAL B 1 194 ? 117.580 177.004 69.280 1.00 53.07 192 VAL B CA 1
ATOM 2712 C C . VAL B 1 194 ? 117.590 175.525 69.729 1.00 53.09 192 VAL B C 1
ATOM 2713 O O . VAL B 1 194 ? 117.756 175.187 70.913 1.00 50.78 192 VAL B O 1
ATOM 2717 N N . THR C 1 5 ? 118.840 187.961 67.964 1.00 52.83 3 THR C N 1
ATOM 2718 C CA . THR C 1 5 ? 118.676 187.769 66.481 1.00 54.18 3 THR C CA 1
ATOM 2719 C C . THR C 1 5 ? 119.841 186.982 65.896 1.00 53.83 3 THR C C 1
ATOM 2720 O O . THR C 1 5 ? 121.000 187.200 66.281 1.00 51.90 3 THR C O 1
ATOM 2724 N N . LEU C 1 6 ? 119.536 186.093 64.950 1.00 51.68 4 LEU C N 1
ATOM 2725 C CA . LEU C 1 6 ? 120.565 185.272 64.307 1.00 50.25 4 LEU C CA 1
ATOM 2726 C C . LEU C 1 6 ? 121.496 186.113 63.423 1.00 49.45 4 LEU C C 1
ATOM 2727 O O . LEU C 1 6 ? 122.673 185.794 63.313 1.00 49.05 4 LEU C O 1
ATOM 2732 N N . GLN C 1 7 ? 120.967 187.171 62.804 1.00 50.47 5 GLN C N 1
ATOM 2733 C CA . GLN C 1 7 ? 121.784 188.151 62.070 1.00 50.35 5 GLN C CA 1
ATOM 2734 C C . GLN C 1 7 ? 122.816 188.844 62.963 1.00 49.79 5 GLN C C 1
ATOM 2735 O O . GLN C 1 7 ? 123.958 189.046 62.544 1.00 49.41 5 GLN C O 1
ATOM 2741 N N . GLU C 1 8 ? 122.407 189.220 64.175 1.00 50.23 6 GLU C N 1
ATOM 2742 C CA . GLU C 1 8 ? 123.311 189.867 65.152 1.00 50.07 6 GLU C CA 1
ATOM 2743 C C . GLU C 1 8 ? 124.324 188.871 65.735 1.00 47.30 6 GLU C C 1
ATOM 2744 O O . GLU C 1 8 ? 125.507 189.187 65.883 1.00 46.26 6 GLU C O 1
ATOM 2750 N N . ARG C 1 9 ? 123.843 187.669 66.048 1.00 44.70 7 ARG C N 1
ATOM 2751 C CA . ARG C 1 9 ? 124.689 186.553 66.475 1.00 43.66 7 ARG C CA 1
ATOM 2752 C C . ARG C 1 9 ? 125.819 186.270 65.477 1.00 40.49 7 ARG C C 1
ATOM 2753 O O . ARG C 1 9 ? 126.981 186.208 65.858 1.00 38.02 7 ARG C O 1
ATOM 2761 N N . VAL C 1 10 ? 125.462 186.117 64.205 1.00 38.64 8 VAL C N 1
ATOM 2762 C CA . VAL C 1 10 ? 126.433 185.855 63.142 1.00 37.91 8 VAL C CA 1
ATOM 2763 C C . VAL C 1 10 ? 127.418 187.021 63.037 1.00 38.27 8 VAL C C 1
ATOM 2764 O O . VAL C 1 10 ? 128.639 186.811 63.064 1.00 36.84 8 VAL C O 1
ATOM 2768 N N . ALA C 1 11 ? 126.882 188.238 62.956 1.00 37.99 9 ALA C N 1
ATOM 2769 C CA . ALA C 1 11 ? 127.695 189.466 62.910 1.00 37.97 9 ALA C CA 1
ATOM 2770 C C . ALA C 1 11 ? 128.647 189.584 64.115 1.00 36.98 9 ALA C C 1
ATOM 2771 O O . ALA C 1 11 ? 129.799 190.029 63.969 1.00 36.35 9 ALA C O 1
ATOM 2773 N N . ALA C 1 12 ? 128.170 189.164 65.289 1.00 36.00 10 ALA C N 1
ATOM 2774 C CA . ALA C 1 12 ? 129.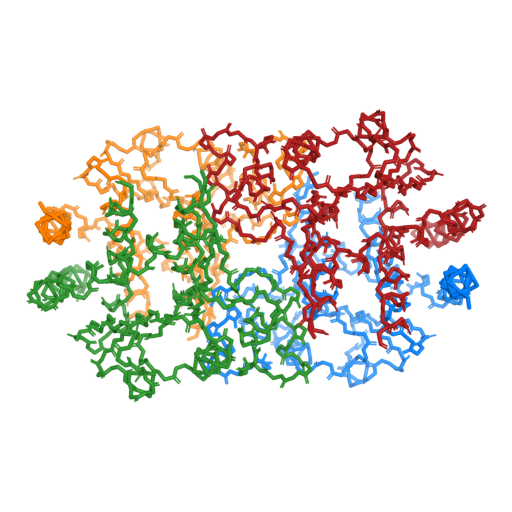005 189.136 66.494 1.00 35.62 10 ALA C CA 1
ATOM 2775 C C . ALA C 1 12 ? 130.142 188.105 66.393 1.00 35.85 10 ALA C C 1
ATOM 2776 O O . ALA C 1 12 ? 131.242 188.335 66.918 1.00 36.42 10 ALA C O 1
ATOM 2778 N N . HIS C 1 13 ? 129.879 186.985 65.715 1.00 35.73 11 HIS C N 1
ATOM 2779 C CA . HIS C 1 13 ? 130.935 186.008 65.397 1.00 35.54 11 HIS C CA 1
ATOM 2780 C C . HIS C 1 13 ? 132.017 186.585 64.484 1.00 34.41 11 HIS C C 1
ATOM 2781 O O . HIS C 1 13 ? 133.194 186.388 64.758 1.00 35.42 11 HIS C O 1
ATOM 2788 N N . PHE C 1 14 ? 131.626 187.296 63.420 1.00 34.20 12 PHE C N 1
ATOM 2789 C CA . PHE C 1 14 ? 132.593 187.969 62.524 1.00 33.63 12 PHE C CA 1
ATOM 2790 C C . PHE C 1 14 ? 133.442 188.991 63.277 1.00 33.10 12 PHE C C 1
ATOM 2791 O O . PHE C 1 14 ? 134.669 188.947 63.210 1.00 31.62 12 PHE C O 1
ATOM 2799 N N . ALA C 1 15 ? 132.780 189.891 64.005 1.00 33.48 13 ALA C N 1
ATOM 2800 C CA . ALA C 1 15 ? 133.471 190.946 64.769 1.00 34.08 13 ALA C CA 1
ATOM 2801 C C . ALA C 1 15 ? 134.485 190.389 65.764 1.00 33.92 13 ALA C C 1
ATOM 2802 O O . ALA C 1 15 ? 135.619 190.879 65.829 1.00 34.86 13 ALA C O 1
ATOM 2804 N N . GLU C 1 16 ? 134.076 189.373 66.526 1.00 32.08 14 GLU C N 1
ATOM 2805 C CA . GLU C 1 16 ? 134.972 188.733 67.487 1.00 33.34 14 GLU C CA 1
ATOM 2806 C C . GLU C 1 16 ? 136.178 188.052 66.805 1.00 33.61 14 GLU C C 1
ATOM 2807 O O . GLU C 1 16 ? 137.311 188.149 67.304 1.00 32.72 14 GLU C O 1
ATOM 2813 N N . SER C 1 17 ? 135.937 187.384 65.669 1.00 33.33 15 SER C N 1
ATOM 2814 C CA . SER C 1 17 ? 137.012 186.763 64.894 1.00 32.16 15 SER C CA 1
ATOM 2815 C C . SER C 1 17 ? 138.011 187.797 64.368 1.00 31.69 15 SER C C 1
ATOM 2816 O O . SER C 1 17 ? 139.223 187.534 64.376 1.00 30.84 15 SER C O 1
ATOM 2819 N N . ILE C 1 18 ? 137.516 188.966 63.940 1.00 31.63 16 ILE C N 1
ATOM 2820 C CA . ILE C 1 18 ? 138.405 190.097 63.589 1.00 31.98 16 ILE C CA 1
ATOM 2821 C C . ILE C 1 18 ? 139.161 190.654 64.816 1.00 32.21 16 ILE C C 1
ATOM 2822 O O . ILE C 1 18 ? 140.365 190.885 64.721 1.00 32.77 16 ILE C O 1
ATOM 2827 N N . ARG C 1 19 ? 138.488 190.856 65.950 1.00 31.01 17 ARG C N 1
ATOM 2828 C CA . ARG C 1 19 ? 139.196 191.293 67.169 1.00 32.31 17 ARG C CA 1
ATOM 2829 C C . ARG C 1 19 ? 140.283 190.319 67.638 1.00 31.41 17 ARG C C 1
ATOM 2830 O O . ARG C 1 19 ? 141.332 190.765 68.112 1.00 30.77 17 ARG C O 1
ATOM 2838 N N . ALA C 1 20 ? 140.041 189.009 67.520 1.00 29.65 18 ALA C N 1
ATOM 2839 C CA . ALA C 1 20 ? 141.024 188.002 67.970 1.00 29.09 18 ALA C CA 1
ATOM 2840 C C . ALA C 1 20 ? 142.266 187.963 67.089 1.00 29.32 18 ALA C C 1
ATOM 2841 O O . ALA C 1 20 ? 143.381 187.856 67.587 1.00 28.23 18 ALA C O 1
ATOM 2843 N N . LYS C 1 21 ? 142.072 188.059 65.778 1.00 31.84 19 LYS C N 1
ATOM 2844 C CA . LYS C 1 21 ? 143.195 188.111 64.841 1.00 33.54 19 LYS C CA 1
ATOM 2845 C C . LYS C 1 21 ? 144.007 189.397 64.996 1.00 32.32 19 LYS C C 1
ATOM 2846 O O . LYS C 1 21 ? 145.224 189.343 64.986 1.00 32.14 19 LYS C O 1
ATOM 2852 N N . GLN C 1 22 ? 143.344 190.542 65.144 1.00 33.45 20 GLN C N 1
ATOM 2853 C CA . GLN C 1 22 ? 144.043 191.822 65.388 1.00 34.13 20 GLN C CA 1
ATOM 2854 C C . GLN C 1 22 ? 144.903 191.753 66.660 1.00 34.23 20 GLN C C 1
ATOM 2855 O O . GLN C 1 22 ? 146.046 192.194 66.674 1.00 32.38 20 GLN C O 1
ATOM 2861 N N . GLU C 1 23 ? 144.333 191.172 67.712 1.00 36.31 21 GLU C N 1
ATOM 2862 C CA . GLU C 1 23 ? 145.032 190.924 68.976 1.00 38.10 21 GLU C CA 1
ATOM 2863 C C . GLU C 1 23 ? 146.192 189.929 68.827 1.00 37.64 21 GLU C C 1
ATOM 2864 O O . GLU C 1 23 ? 147.241 190.103 69.442 1.00 38.35 21 GLU C O 1
ATOM 2870 N N . ALA C 1 24 ? 145.977 188.887 68.025 1.00 38.69 22 ALA C N 1
ATOM 2871 C CA . ALA C 1 24 ? 146.973 187.842 67.779 1.00 38.06 22 ALA C CA 1
ATOM 2872 C C . ALA C 1 24 ? 148.133 188.285 66.887 1.00 37.74 22 ALA C C 1
ATOM 2873 O O . ALA C 1 24 ? 149.270 187.890 67.125 1.00 35.93 22 ALA C O 1
ATOM 2875 N N . GLU C 1 25 ? 147.833 189.072 65.856 1.00 38.28 23 GLU C N 1
ATOM 2876 C CA . GLU C 1 25 ? 148.838 189.561 64.884 1.00 42.17 23 GLU C CA 1
ATOM 2877 C C . GLU C 1 25 ? 150.054 190.262 65.524 1.00 42.51 23 GLU C C 1
ATOM 2878 O O . GLU C 1 25 ? 151.169 190.129 65.028 1.00 40.96 23 GLU C O 1
ATOM 2884 N N . LYS C 1 26 ? 149.828 191.006 66.608 1.00 44.31 24 LYS C N 1
ATOM 2885 C CA . LYS C 1 26 ? 150.882 191.819 67.240 1.00 45.84 24 LYS C CA 1
ATOM 2886 C C . LYS C 1 26 ? 151.877 191.023 68.070 1.00 43.77 24 LYS C C 1
ATOM 2887 O O . LYS C 1 26 ? 152.966 191.521 68.346 1.00 45.95 24 LYS C O 1
ATOM 2893 N N . ILE C 1 27 ? 151.500 189.815 68.480 1.00 42.62 25 ILE C N 1
ATOM 2894 C CA . ILE C 1 27 ? 152.366 188.967 69.291 1.00 41.66 25 ILE C CA 1
ATOM 2895 C C . ILE C 1 27 ? 152.858 187.697 68.607 1.00 40.18 25 ILE C C 1
ATOM 2896 O O . ILE C 1 27 ? 153.878 187.161 69.028 1.00 40.83 25 ILE C O 1
ATOM 2901 N N . LEU C 1 28 ? 152.152 187.214 67.578 1.00 37.77 26 LEU C N 1
ATOM 2902 C CA . LEU C 1 28 ? 152.433 185.893 66.999 1.00 36.87 26 LEU C CA 1
ATOM 2903 C C . LEU C 1 28 ? 153.339 185.884 65.757 1.00 35.50 26 LEU C C 1
ATOM 2904 O O . LEU C 1 28 ? 153.664 184.808 65.264 1.00 37.28 26 LEU C O 1
ATOM 2909 N N . VAL C 1 29 ? 153.771 187.045 65.267 1.00 34.68 27 VAL C N 1
ATOM 2910 C CA . VAL C 1 29 ? 154.616 187.094 64.067 1.00 34.63 27 VAL C CA 1
ATOM 2911 C C . VAL C 1 29 ? 155.980 186.427 64.301 1.00 36.12 27 VAL C C 1
ATOM 2912 O O . VAL C 1 29 ? 156.353 185.527 63.548 1.00 35.95 27 VAL C O 1
ATOM 2916 N N . GLU C 1 30 ? 156.710 186.843 65.335 1.00 39.16 28 GLU C N 1
ATOM 2917 C CA . GLU C 1 30 ? 158.072 186.320 65.565 1.00 40.51 28 GLU C CA 1
ATOM 2918 C C . GLU C 1 30 ? 158.118 184.815 65.898 1.00 37.79 28 GLU C C 1
ATOM 2919 O O . GLU C 1 30 ? 158.872 184.082 65.248 1.00 38.58 28 GLU C O 1
ATOM 2925 N N . PRO C 1 31 ? 157.328 184.347 66.899 1.00 36.43 29 PRO C N 1
ATOM 2926 C CA . PRO C 1 31 ? 157.175 182.903 67.148 1.00 35.19 29 PRO C CA 1
ATOM 2927 C C . PRO C 1 31 ? 156.851 182.037 65.914 1.00 34.30 29 PRO C C 1
ATOM 2928 O O . PRO C 1 31 ? 157.433 180.970 65.769 1.00 33.70 29 PRO C O 1
ATOM 2932 N N . THR C 1 32 ? 155.926 182.485 65.057 1.00 34.82 30 THR C N 1
ATOM 2933 C CA . THR C 1 32 ? 155.557 181.747 63.820 1.00 35.51 30 THR C CA 1
ATOM 2934 C C . THR C 1 32 ? 156.735 181.554 62.861 1.00 34.83 30 THR C C 1
ATOM 2935 O O . THR C 1 32 ? 156.859 180.507 62.228 1.00 35.15 30 THR C O 1
ATOM 2939 N N . VAL C 1 33 ? 157.571 182.585 62.748 1.00 35.85 31 VAL C N 1
ATOM 2940 C CA . VAL C 1 33 ? 158.821 182.537 61.975 1.00 35.46 31 VAL C CA 1
ATOM 2941 C C . VAL C 1 33 ? 159.819 181.562 62.597 1.00 35.71 31 VAL C C 1
ATOM 2942 O O . VAL C 1 33 ? 160.525 180.854 61.872 1.00 35.72 31 VAL C O 1
ATOM 2946 N N . GLN C 1 34 ? 159.886 181.536 63.927 1.00 36.87 32 GLN C N 1
ATOM 2947 C CA . GLN C 1 34 ? 160.738 180.569 64.639 1.00 38.18 32 GLN C CA 1
ATOM 2948 C C . GLN C 1 34 ? 160.243 179.127 64.457 1.00 34.88 32 GLN C C 1
ATOM 2949 O O . GLN C 1 34 ? 161.049 178.201 64.334 1.00 34.04 32 GLN C O 1
ATOM 2955 N N . ALA C 1 35 ? 158.923 178.949 64.439 1.00 31.59 33 ALA C N 1
ATOM 2956 C CA . ALA C 1 35 ? 158.318 177.646 64.200 1.00 30.49 33 ALA C CA 1
ATOM 2957 C C . ALA C 1 35 ? 158.649 177.117 62.806 1.00 30.01 33 ALA C C 1
ATOM 2958 O O . ALA C 1 35 ? 159.035 175.962 62.663 1.00 28.89 33 ALA C O 1
ATOM 2960 N N . ALA C 1 36 ? 158.504 177.964 61.790 1.00 30.56 34 ALA C N 1
ATOM 2961 C CA . ALA C 1 36 ? 158.821 177.594 60.407 1.00 31.91 34 ALA C CA 1
ATOM 2962 C C . ALA C 1 36 ? 160.317 177.355 60.166 1.00 33.36 34 ALA C C 1
ATOM 2963 O O . ALA C 1 36 ? 160.689 17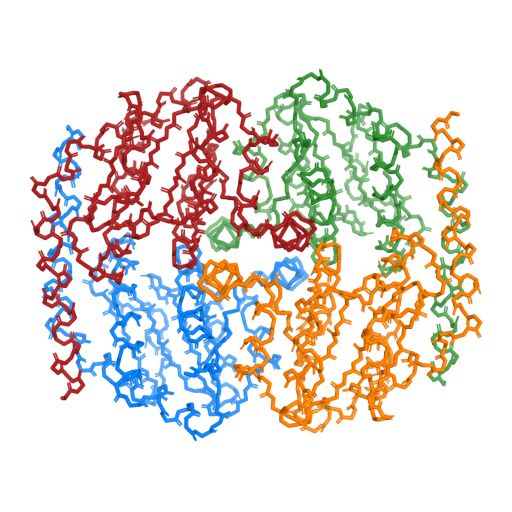6.536 59.337 1.00 34.11 34 ALA C O 1
ATOM 2965 N N . GLU C 1 37 ? 161.165 178.105 60.865 1.00 35.56 35 GLU C N 1
ATOM 2966 C CA . GLU C 1 37 ? 162.610 177.904 60.819 1.00 36.47 35 GLU C CA 1
ATOM 2967 C C . GLU C 1 37 ? 162.998 176.580 61.450 1.00 35.29 35 GLU C C 1
ATOM 2968 O O . GLU C 1 37 ? 163.931 175.927 60.989 1.00 33.30 35 GLU C O 1
ATOM 2974 N N . LEU C 1 38 ? 162.283 176.199 62.506 1.00 34.03 36 LEU C N 1
ATOM 2975 C CA . LEU C 1 38 ? 162.501 174.920 63.172 1.00 34.67 36 LEU C CA 1
ATOM 2976 C C . LEU C 1 38 ? 162.124 173.747 62.264 1.00 34.29 36 LEU C C 1
ATOM 2977 O O . LEU C 1 38 ? 162.824 172.729 62.228 1.00 33.45 36 LEU C O 1
ATOM 2982 N N . MET C 1 39 ? 161.017 173.896 61.540 1.00 32.96 37 MET C N 1
ATOM 2983 C CA . MET C 1 39 ? 160.573 172.874 60.594 1.00 34.70 37 MET C CA 1
ATOM 2984 C C . MET C 1 39 ? 161.504 172.740 59.382 1.00 33.62 37 MET C C 1
ATOM 2985 O O . MET C 1 39 ? 161.764 171.628 58.942 1.00 31.86 37 MET C O 1
ATOM 2990 N N . LEU C 1 40 ? 161.975 173.861 58.843 1.00 33.81 38 LEU C N 1
ATOM 2991 C CA . LEU C 1 40 ? 162.968 173.846 57.757 1.00 36.53 38 LEU C CA 1
ATOM 2992 C C . LEU C 1 40 ? 164.294 173.154 58.156 1.00 37.98 38 LEU C C 1
ATOM 2993 O O . LEU C 1 40 ? 164.864 172.416 57.360 1.00 37.85 38 LEU C O 1
ATOM 2998 N N . GLN C 1 41 ? 164.763 173.404 59.376 1.00 41.03 39 GLN C N 1
ATOM 2999 C CA . GLN C 1 41 ? 165.970 172.757 59.934 1.00 45.39 39 GLN C CA 1
ATOM 3000 C C . GLN C 1 41 ? 165.779 171.238 60.061 1.00 44.60 39 GLN C C 1
ATOM 3001 O O . GLN C 1 41 ? 166.694 170.454 59.799 1.00 44.01 39 GLN C O 1
ATOM 3007 N N . CYS C 1 42 ? 164.586 170.846 60.495 1.00 42.44 40 CYS C N 1
ATOM 3008 C CA . CYS C 1 42 ? 164.209 169.450 60.593 1.00 42.61 40 CYS C CA 1
ATOM 3009 C C . CYS C 1 42 ? 164.141 168.789 59.208 1.00 43.44 40 CYS C C 1
ATOM 3010 O O . CYS C 1 42 ? 164.745 167.735 58.995 1.00 41.85 40 CYS C O 1
ATOM 3013 N N . LEU C 1 43 ? 163.423 169.418 58.276 1.00 44.21 41 LEU C N 1
ATOM 3014 C CA . LEU C 1 43 ? 163.222 168.857 56.930 1.00 44.47 41 LEU C CA 1
ATOM 3015 C C . LEU C 1 43 ? 164.491 168.805 56.078 1.00 45.23 41 LEU C C 1
ATOM 3016 O O . LEU C 1 43 ? 164.718 167.820 55.389 1.00 43.59 41 LEU C O 1
ATOM 3021 N N . MET C 1 44 ? 165.305 169.862 56.134 1.00 50.25 42 MET C N 1
ATOM 3022 C CA . MET C 1 44 ? 166.609 169.918 55.422 1.00 53.21 42 MET C CA 1
ATOM 3023 C C . MET C 1 44 ? 167.686 168.926 55.922 1.00 52.12 42 MET C C 1
ATOM 3024 O O . MET C 1 44 ? 168.694 168.727 55.238 1.00 50.29 42 MET C O 1
ATOM 3029 N N . ASN C 1 45 ? 167.487 168.342 57.109 1.00 51.52 43 ASN C N 1
ATOM 3030 C CA . ASN C 1 45 ? 168.343 167.267 57.635 1.00 51.28 43 ASN C CA 1
ATOM 3031 C C . ASN C 1 45 ? 167.627 165.905 57.659 1.00 47.57 43 ASN C C 1
ATOM 3032 O O . ASN C 1 45 ? 167.770 165.149 58.605 1.00 42.79 43 ASN C O 1
ATOM 3037 N N . ASP C 1 46 ? 166.859 165.603 56.611 1.00 48.93 44 ASP C N 1
ATOM 3038 C CA . ASP C 1 46 ? 166.160 164.314 56.463 1.00 50.03 44 ASP C CA 1
ATOM 3039 C C . ASP C 1 46 ? 165.173 163.950 57.596 1.00 46.11 44 ASP C C 1
ATOM 3040 O O . ASP C 1 46 ? 164.802 162.783 57.750 1.00 47.93 44 ASP C O 1
ATOM 3045 N N . GLY C 1 47 ? 164.719 164.941 58.362 1.00 43.10 45 GLY C N 1
ATOM 3046 C CA . GLY C 1 47 ? 163.786 164.695 59.475 1.00 40.52 45 GLY C CA 1
ATOM 3047 C C . GLY C 1 47 ? 162.350 164.666 58.983 1.00 38.59 45 GLY C C 1
ATOM 3048 O O . GLY C 1 47 ? 162.086 164.809 57.787 1.00 38.50 45 GLY C O 1
ATOM 3049 N N . LYS C 1 48 ? 161.414 164.486 59.903 1.00 37.06 46 LYS C N 1
ATOM 3050 C CA . LYS C 1 48 ? 159.984 164.555 59.565 1.00 37.43 46 LYS C CA 1
ATOM 3051 C C . LYS C 1 48 ? 159.205 165.267 60.658 1.00 34.69 46 LYS C C 1
ATOM 3052 O O . LYS C 1 48 ? 159.704 165.456 61.759 1.00 33.96 46 LYS C O 1
ATOM 3058 N N . ILE C 1 49 ? 157.978 165.657 60.337 1.00 33.43 47 ILE C N 1
ATOM 3059 C CA . ILE C 1 49 ? 157.128 166.421 61.249 1.00 33.00 47 ILE C CA 1
ATOM 3060 C C . ILE C 1 49 ? 155.916 165.570 61.614 1.00 31.45 47 ILE C C 1
ATOM 3061 O O . ILE C 1 49 ? 155.197 165.134 60.734 1.00 31.75 47 ILE C O 1
ATOM 3066 N N . LEU C 1 50 ? 155.718 165.313 62.908 1.00 31.76 48 LEU C N 1
ATOM 3067 C CA . LEU C 1 50 ? 154.518 164.626 63.414 1.00 30.43 48 LEU C CA 1
ATOM 3068 C C . LEU C 1 50 ? 153.564 165.676 63.977 1.00 29.83 48 LEU C C 1
ATOM 3069 O O . LEU C 1 50 ? 154.014 166.671 64.557 1.00 28.65 48 LEU C O 1
ATOM 3074 N N . ALA C 1 51 ? 152.260 165.467 63.790 1.00 27.81 49 ALA C N 1
ATOM 3075 C CA . ALA C 1 51 ? 151.254 166.413 64.263 1.00 27.94 49 ALA C CA 1
ATOM 3076 C C . ALA C 1 51 ? 150.103 165.697 64.965 1.00 27.80 49 ALA C C 1
ATOM 3077 O O . ALA C 1 51 ? 149.752 164.579 64.589 1.00 29.08 49 ALA C O 1
ATOM 3079 N N . CYS C 1 52 ? 149.530 166.338 65.986 1.00 27.81 50 CYS C N 1
ATOM 3080 C CA . CYS C 1 52 ? 148.379 165.784 66.706 1.00 28.07 50 CYS C CA 1
ATOM 3081 C C . CYS C 1 52 ? 147.547 166.820 67.471 1.00 27.21 50 CYS C C 1
ATOM 3082 O O . CYS C 1 52 ? 147.997 167.936 67.750 1.00 26.98 50 CYS C O 1
ATOM 3085 N N . GLY C 1 53 ? 146.333 166.411 67.820 1.00 26.21 51 GLY C N 1
ATOM 3086 C CA . GLY C 1 53 ? 145.380 167.235 68.548 1.00 26.18 51 GLY C CA 1
ATOM 3087 C C . GLY C 1 53 ? 144.040 166.530 68.613 1.00 26.58 51 GLY C C 1
ATOM 3088 O O . GLY C 1 53 ? 143.880 165.478 68.009 1.00 27.32 51 GLY C O 1
ATOM 3089 N N . ASN C 1 54 ? 143.069 167.105 69.324 1.00 26.66 52 ASN C N 1
ATOM 3090 C CA . ASN C 1 54 ? 141.719 166.516 69.432 1.00 27.10 52 ASN C CA 1
ATOM 3091 C C . ASN C 1 54 ? 140.623 167.396 68.805 1.00 26.86 52 ASN C C 1
ATOM 3092 O O . ASN C 1 54 ? 140.711 168.639 68.811 1.00 26.78 52 ASN C O 1
ATOM 3097 N N . GLY C 1 55 ? 139.597 166.748 68.254 1.00 25.82 53 GLY C N 1
ATOM 3098 C CA . GLY C 1 55 ? 138.426 167.447 67.716 1.00 25.03 53 GLY C CA 1
ATOM 3099 C C . GLY C 1 55 ? 138.740 168.248 66.469 1.00 24.54 53 GLY C C 1
ATOM 3100 O O . GLY C 1 55 ? 139.249 167.712 65.485 1.00 23.16 53 GLY C O 1
ATOM 3101 N N . GLY C 1 56 ? 138.446 169.544 66.522 1.00 25.12 54 GLY C N 1
ATOM 3102 C CA . GLY C 1 56 ? 138.821 170.470 65.457 1.00 25.70 54 GLY C CA 1
ATOM 3103 C C . GLY C 1 56 ? 140.327 170.578 65.294 1.00 26.48 54 GLY C C 1
ATOM 3104 O O . GLY C 1 56 ? 140.828 170.789 64.183 1.00 27.44 54 GLY C O 1
ATOM 3105 N N . SER C 1 57 ? 141.054 170.418 66.398 1.00 25.90 55 SER C N 1
ATOM 3106 C CA . SER C 1 57 ? 142.505 170.397 66.350 1.00 25.25 55 SER C CA 1
ATOM 3107 C C . SER C 1 57 ? 143.041 169.131 65.684 1.00 24.89 55 SER C C 1
ATOM 3108 O O . SER C 1 57 ? 144.152 169.159 65.171 1.00 25.51 55 SER C O 1
ATOM 3111 N N . ALA C 1 58 ? 142.268 168.037 65.692 1.00 24.62 56 ALA C N 1
ATOM 3112 C CA . ALA C 1 58 ? 142.625 166.814 64.940 1.00 25.19 56 ALA C CA 1
ATOM 3113 C C . ALA C 1 58 ? 142.457 167.032 63.449 1.00 25.55 56 ALA C C 1
ATOM 3114 O O . ALA C 1 58 ? 143.282 166.581 62.661 1.00 24.46 56 ALA C O 1
ATOM 3116 N N . ALA C 1 59 ? 141.382 167.724 63.074 1.00 26.64 57 ALA C N 1
ATOM 3117 C CA . ALA C 1 59 ? 141.184 168.176 61.697 1.00 28.25 57 ALA C CA 1
ATOM 3118 C C . ALA C 1 59 ? 142.331 169.066 61.214 1.00 28.70 57 ALA C C 1
ATOM 3119 O O . ALA C 1 59 ? 142.796 168.917 60.080 1.00 28.28 57 ALA C O 1
ATOM 3121 N N . ASP C 1 60 ? 142.781 169.970 62.081 1.00 30.04 58 ASP C N 1
ATOM 3122 C CA . ASP C 1 60 ? 143.906 170.867 61.781 1.00 31.89 58 ASP C CA 1
ATOM 3123 C C . ASP C 1 60 ? 145.232 170.121 61.646 1.00 29.05 58 ASP C C 1
ATOM 3124 O O . ASP C 1 60 ? 146.114 170.561 60.930 1.00 29.03 58 ASP C O 1
ATOM 3129 N N . ALA C 1 61 ? 145.376 168.992 62.321 1.00 28.42 59 ALA C N 1
ATOM 3130 C CA . ALA C 1 61 ? 146.585 168.180 62.191 1.00 27.61 59 ALA C CA 1
ATOM 3131 C C . ALA C 1 61 ? 146.681 167.513 60.822 1.00 27.89 59 ALA C C 1
ATOM 3132 O O . ALA C 1 61 ? 147.774 167.431 60.241 1.00 28.39 59 ALA C O 1
ATOM 3134 N N . GLN C 1 62 ? 145.556 167.028 60.306 1.00 27.73 60 GLN C N 1
ATOM 3135 C CA . GLN C 1 62 ? 145.564 166.358 59.015 1.00 28.62 60 GLN C CA 1
ATOM 3136 C C . GLN C 1 62 ? 145.570 167.354 57.838 1.00 29.05 60 GLN C C 1
ATOM 3137 O O . GLN C 1 62 ? 146.103 167.049 56.774 1.00 28.82 60 GLN C O 1
ATOM 3143 N N . HIS C 1 63 ? 144.996 168.538 58.053 1.00 29.95 61 HIS C N 1
ATOM 3144 C CA . HIS C 1 63 ? 145.028 169.654 57.093 1.00 30.64 61 HIS C CA 1
ATOM 3145 C C . HIS C 1 63 ? 146.481 170.027 56.821 1.00 29.17 61 HIS C C 1
ATOM 3146 O O . HIS C 1 63 ? 146.924 170.016 55.682 1.00 27.84 61 HIS C O 1
ATOM 3153 N N . PHE C 1 64 ? 147.214 170.320 57.891 1.00 28.82 62 PHE C N 1
ATOM 3154 C CA . PHE C 1 64 ? 148.637 170.658 57.833 1.00 29.12 62 PHE C CA 1
ATOM 3155 C C . PHE C 1 64 ? 149.466 169.559 57.164 1.00 28.70 62 PHE C C 1
ATOM 3156 O O . PHE C 1 64 ? 150.222 169.840 56.238 1.00 29.08 62 PHE C O 1
ATOM 3164 N N . ALA C 1 65 ? 149.313 168.322 57.625 1.00 27.39 63 ALA C N 1
ATOM 3165 C CA . ALA C 1 65 ? 150.041 167.195 57.044 1.00 28.36 63 ALA C CA 1
ATOM 3166 C C . ALA C 1 65 ? 149.771 167.029 55.556 1.00 29.42 63 ALA C C 1
ATOM 3167 O O . ALA C 1 65 ? 150.671 166.668 54.808 1.00 30.25 63 ALA C O 1
ATOM 3169 N N . ALA C 1 66 ? 148.541 167.294 55.129 1.00 31.05 64 ALA C N 1
ATOM 3170 C CA . ALA C 1 66 ? 148.179 167.240 53.708 1.00 31.83 64 ALA C CA 1
ATOM 3171 C C . ALA C 1 66 ? 148.796 168.365 52.858 1.00 31.94 64 ALA C C 1
ATOM 3172 O O . ALA C 1 66 ? 149.036 168.173 51.674 1.00 32.13 64 ALA C O 1
ATOM 3174 N N . GLU C 1 67 ? 149.029 169.532 53.449 1.00 34.52 65 GLU C N 1
ATOM 3175 C CA . GLU C 1 67 ? 149.698 170.643 52.742 1.00 36.99 65 GLU C CA 1
ATOM 3176 C C . GLU C 1 67 ? 151.143 170.256 52.418 1.00 36.37 65 GLU C C 1
ATOM 3177 O O . GLU C 1 67 ? 151.627 170.511 51.320 1.00 35.25 65 GLU C O 1
ATOM 3183 N N . MET C 1 68 ? 151.797 169.600 53.376 1.00 38.66 66 MET C N 1
ATOM 3184 C CA . MET C 1 68 ? 153.194 169.165 53.249 1.00 41.44 66 MET C CA 1
ATOM 3185 C C . MET C 1 68 ? 153.387 167.998 52.273 1.00 41.00 66 MET C C 1
ATOM 3186 O O . MET C 1 68 ? 154.255 168.067 51.404 1.00 41.95 66 MET C O 1
ATOM 3191 N N . THR C 1 69 ? 152.595 166.931 52.418 1.00 41.04 67 THR C N 1
ATOM 3192 C CA . THR C 1 69 ? 152.711 165.752 51.537 1.00 39.13 67 THR C CA 1
ATOM 3193 C C . THR C 1 69 ? 152.119 165.989 50.135 1.00 39.81 67 THR C C 1
ATOM 3194 O O . THR C 1 69 ? 152.434 165.246 49.203 1.00 38.28 67 THR C O 1
ATOM 3198 N N . GLY C 1 70 ? 151.270 167.010 49.991 1.00 41.03 68 GLY C N 1
ATOM 3199 C CA . GLY C 1 70 ? 150.726 167.416 48.678 1.00 41.86 68 GLY C CA 1
ATOM 3200 C C . GLY C 1 70 ? 151.562 168.493 47.993 1.00 42.64 68 GLY C C 1
ATOM 3201 O O . GLY C 1 70 ? 151.277 169.689 48.109 1.00 42.21 68 GLY C O 1
ATOM 3202 N N . GLU C 1 78 ? 157.453 167.002 47.619 1.00 37.91 76 GLU C N 1
ATOM 3203 C CA . GLU C 1 78 ? 156.721 166.430 48.755 1.00 39.46 76 GLU C CA 1
ATOM 3204 C C . GLU C 1 78 ? 157.592 166.456 49.999 1.00 38.44 76 GLU C C 1
ATOM 3205 O O . GLU C 1 78 ? 158.795 166.163 49.925 1.00 36.34 76 GLU C O 1
ATOM 3211 N N . LEU C 1 79 ? 156.965 166.765 51.141 1.00 37.21 77 LEU C N 1
ATOM 3212 C CA . LEU C 1 79 ? 157.667 166.941 52.425 1.00 35.19 77 LEU C CA 1
ATOM 3213 C C . LEU C 1 79 ? 157.169 165.971 53.510 1.00 32.73 77 LEU C C 1
ATOM 3214 O O . LEU C 1 79 ? 155.963 165.663 53.599 1.00 32.58 77 LEU C O 1
ATOM 3219 N N . ALA C 1 80 ? 158.101 165.512 54.344 1.00 29.73 78 ALA C N 1
ATOM 3220 C CA . ALA C 1 80 ? 157.826 164.466 55.326 1.00 29.08 78 ALA C CA 1
ATOM 3221 C C . ALA C 1 80 ? 156.992 164.993 56.494 1.00 28.80 78 ALA C C 1
ATOM 3222 O O . ALA C 1 80 ? 157.510 165.680 57.375 1.00 27.96 78 ALA C O 1
ATOM 3224 N N . ALA C 1 81 ? 155.695 164.667 56.475 1.00 29.72 79 ALA C N 1
ATOM 3225 C CA . ALA C 1 81 ? 154.744 165.044 57.527 1.00 29.12 79 ALA C CA 1
ATOM 3226 C C . ALA C 1 81 ? 153.672 163.966 57.679 1.00 29.14 79 ALA C C 1
ATOM 3227 O O . ALA C 1 81 ? 153.114 163.525 56.675 1.00 29.22 79 ALA C O 1
ATOM 3229 N N . VAL C 1 82 ? 153.390 163.575 58.929 1.00 28.65 80 VAL C N 1
ATOM 3230 C CA . VAL C 1 82 ? 152.414 162.538 59.278 1.00 27.64 80 VAL C CA 1
ATOM 3231 C C . VAL C 1 82 ? 151.497 163.027 60.414 1.00 27.57 80 VAL C C 1
ATOM 3232 O O . VAL C 1 82 ? 151.978 163.360 61.497 1.00 28.09 80 VAL C O 1
ATOM 3236 N N . ALA C 1 83 ? 150.185 163.051 60.181 1.00 25.62 81 ALA C N 1
ATOM 3237 C CA . ALA C 1 83 ? 149.240 163.279 61.266 1.00 26.45 81 ALA C CA 1
ATOM 3238 C C . ALA C 1 83 ? 149.073 161.979 62.064 1.00 26.32 81 ALA C C 1
ATOM 3239 O O . ALA C 1 83 ? 148.947 160.917 61.486 1.00 26.35 81 ALA C O 1
ATOM 3241 N N . LEU C 1 84 ? 149.065 162.078 63.391 1.00 26.68 82 LEU C N 1
ATOM 3242 C CA . LEU C 1 84 ? 148.893 160.922 64.285 1.00 26.13 82 LEU C CA 1
ATOM 3243 C C . LEU C 1 84 ? 147.433 160.758 64.725 1.00 27.62 82 LEU C C 1
ATOM 3244 O O . LEU C 1 84 ? 147.139 160.099 65.725 1.00 27.61 82 LEU C O 1
ATOM 3249 N N . THR C 1 85 ? 146.523 161.365 63.974 1.00 29.42 83 THR C N 1
ATOM 3250 C CA . THR C 1 85 ? 145.120 161.430 64.329 1.00 30.90 83 THR C CA 1
ATOM 3251 C C . THR C 1 85 ? 144.264 160.696 63.299 1.00 31.68 83 THR C C 1
ATOM 3252 O O . THR C 1 85 ? 143.058 160.796 63.343 1.00 31.18 83 THR C O 1
ATOM 3256 N N . THR C 1 86 ? 144.884 159.963 62.378 1.00 32.63 84 THR C N 1
ATOM 3257 C CA . THR C 1 86 ? 144.177 159.440 61.213 1.00 34.84 84 THR C CA 1
ATOM 3258 C C . THR C 1 86 ? 143.921 157.927 61.263 1.00 37.36 84 THR C C 1
ATOM 3259 O O . THR C 1 86 ? 142.896 157.471 60.732 1.00 40.53 84 THR C O 1
ATOM 3263 N N . ASP C 1 87 ? 144.819 157.164 61.905 1.00 37.51 85 ASP C N 1
ATOM 3264 C CA . ASP C 1 87 ? 144.715 155.699 61.959 1.00 36.79 85 ASP C CA 1
ATOM 3265 C C . ASP C 1 87 ? 143.770 155.275 63.089 1.00 34.07 85 ASP C C 1
ATOM 3266 O O . ASP C 1 87 ? 144.171 155.149 64.238 1.00 33.77 85 ASP C O 1
ATOM 3271 N N . THR C 1 88 ? 142.524 155.004 62.727 1.00 31.74 86 THR C N 1
ATOM 3272 C CA . THR C 1 88 ? 141.476 154.750 63.701 1.00 30.80 86 THR C CA 1
ATOM 3273 C C . THR C 1 88 ? 141.564 153.369 64.363 1.00 30.20 86 THR C C 1
ATOM 3274 O O . THR C 1 88 ? 141.103 153.196 65.494 1.00 29.90 86 THR C O 1
ATOM 3278 N N . SER C 1 89 ? 142.150 152.391 63.674 1.00 29.22 87 SER C N 1
ATOM 3279 C CA . SER C 1 89 ? 142.463 151.114 64.307 1.00 28.31 87 SER C CA 1
ATOM 3280 C C . SER C 1 89 ? 143.444 151.357 65.434 1.00 28.34 87 SER C C 1
ATOM 3281 O O . SER C 1 89 ? 143.278 150.808 66.518 1.00 28.03 87 SER C O 1
ATOM 3284 N N . ALA C 1 90 ? 144.457 152.189 65.177 1.00 29.01 88 ALA C N 1
ATOM 3285 C CA . ALA C 1 90 ? 145.475 152.501 66.187 1.00 30.45 88 ALA C CA 1
ATOM 3286 C C . ALA C 1 90 ? 144.891 153.267 67.363 1.00 30.25 88 ALA C C 1
ATOM 3287 O O . ALA C 1 90 ? 145.159 152.931 68.519 1.00 29.09 88 ALA C O 1
ATOM 3289 N N . LEU C 1 91 ? 144.113 154.306 67.065 1.00 30.42 89 LEU C N 1
ATOM 3290 C CA . LEU C 1 91 ? 143.485 155.101 68.118 1.00 32.71 89 LEU C CA 1
ATOM 3291 C C . LEU C 1 91 ? 142.570 154.225 68.978 1.00 31.50 89 LEU C C 1
ATOM 3292 O O . LEU C 1 91 ? 142.596 154.335 70.203 1.00 30.36 89 LEU C O 1
ATOM 3297 N N . THR C 1 92 ? 141.776 153.357 68.350 1.00 30.48 90 THR C N 1
ATOM 3298 C CA . THR C 1 92 ? 140.830 152.543 69.112 1.00 31.06 90 THR C CA 1
ATOM 3299 C C . THR C 1 92 ? 141.523 151.395 69.854 1.00 31.76 90 THR C C 1
ATOM 3300 O O . THR C 1 92 ? 141.143 151.092 70.973 1.00 34.10 90 THR C O 1
ATOM 3304 N N . ALA C 1 93 ? 142.533 150.766 69.252 1.00 32.01 91 ALA C N 1
ATOM 3305 C CA . ALA C 1 93 ? 143.306 149.725 69.950 1.00 32.04 91 ALA C CA 1
ATOM 3306 C C . ALA C 1 93 ? 143.941 150.283 71.217 1.00 33.50 91 ALA C C 1
ATOM 3307 O O . ALA C 1 93 ? 143.771 149.724 72.292 1.00 34.14 91 ALA C O 1
ATOM 3309 N N . ILE C 1 94 ? 144.627 151.415 71.084 1.00 34.67 92 ILE C N 1
ATOM 3310 C CA . ILE C 1 94 ? 145.296 152.058 72.212 1.00 35.15 92 ILE C CA 1
ATOM 3311 C C . ILE C 1 94 ? 144.278 152.622 73.200 1.00 35.35 92 ILE C C 1
ATOM 3312 O O . ILE C 1 94 ? 144.400 152.412 74.396 1.00 36.08 92 ILE C O 1
ATOM 3317 N N . GLY C 1 95 ? 143.280 153.337 72.705 1.00 37.69 93 GLY C N 1
ATOM 3318 C CA . GLY C 1 95 ? 142.173 153.813 73.560 1.00 38.83 93 GLY C CA 1
ATOM 3319 C C . GLY C 1 95 ? 141.533 152.726 74.417 1.00 37.53 93 GLY C C 1
ATOM 3320 O O . GLY C 1 95 ? 141.256 152.951 75.590 1.00 38.59 93 GLY C O 1
ATOM 3321 N N . ASN C 1 96 ? 141.325 151.544 73.834 1.00 38.65 94 ASN C N 1
ATOM 3322 C CA . ASN C 1 96 ? 140.679 150.403 74.522 1.00 40.66 94 ASN C CA 1
ATOM 3323 C C . ASN C 1 96 ? 141.592 149.679 75.539 1.00 41.77 94 ASN C C 1
ATOM 3324 O O . ASN C 1 96 ? 141.178 149.407 76.670 1.00 39.15 94 ASN C O 1
ATOM 3329 N N . ASP C 1 97 ? 142.829 149.395 75.136 1.00 46.08 95 ASP C N 1
ATOM 3330 C CA . ASP C 1 97 ? 143.756 148.559 75.918 1.00 50.71 95 ASP C CA 1
ATOM 3331 C C . ASP C 1 97 ? 144.622 149.340 76.905 1.00 52.29 95 ASP C C 1
ATOM 3332 O O . ASP C 1 97 ? 144.724 148.958 78.067 1.00 56.26 95 ASP C O 1
ATOM 3337 N N . TYR C 1 98 ? 145.255 150.415 76.445 1.00 53.27 96 TYR C N 1
ATOM 3338 C CA . TYR C 1 98 ? 146.143 151.223 77.293 1.00 53.73 96 TYR C CA 1
ATOM 3339 C C . TYR C 1 98 ? 145.477 152.470 77.887 1.00 48.91 96 TYR C C 1
ATOM 3340 O O . TYR C 1 98 ? 145.932 152.964 78.906 1.00 51.90 96 TYR C O 1
ATOM 3349 N N . GLY C 1 99 ? 144.423 152.986 77.258 1.00 44.61 97 GLY C N 1
ATOM 3350 C CA . GLY C 1 99 ? 143.779 154.222 77.702 1.00 39.96 97 GLY C CA 1
ATOM 3351 C C . GLY C 1 99 ? 144.071 155.396 76.779 1.00 37.63 97 GLY C C 1
ATOM 3352 O O . GLY C 1 99 ? 145.155 155.502 76.201 1.00 35.93 97 GLY C O 1
ATOM 3353 N N . PHE C 1 100 ? 143.096 156.295 76.683 1.00 35.54 98 PHE C N 1
ATOM 3354 C CA . PHE C 1 100 ? 143.111 157.423 75.752 1.00 34.56 98 PHE C CA 1
ATOM 3355 C C . PHE C 1 100 ? 144.299 158.390 75.894 1.00 34.79 98 PHE C C 1
ATOM 3356 O O . PHE C 1 100 ? 144.738 158.977 74.900 1.00 35.19 98 PHE C O 1
ATOM 3364 N N . ASP C 1 101 ? 144.832 158.536 77.105 1.00 34.40 99 ASP C N 1
ATOM 3365 C CA . ASP C 1 101 ? 145.979 159.413 77.349 1.00 34.63 99 ASP C CA 1
ATOM 3366 C C . ASP C 1 101 ? 147.222 159.039 76.518 1.00 33.99 99 ASP C C 1
ATOM 3367 O O . ASP C 1 101 ? 148.126 159.862 76.391 1.00 33.94 99 ASP C O 1
ATOM 3372 N N . HIS C 1 102 ? 147.271 157.821 75.960 1.00 33.23 100 HIS C N 1
ATOM 3373 C CA . HIS C 1 102 ? 148.480 157.292 75.295 1.00 33.45 100 HIS C CA 1
ATOM 3374 C C . HIS C 1 102 ? 148.411 157.155 73.759 1.00 32.54 100 HIS C C 1
ATOM 3375 O O . HIS C 1 102 ? 149.358 156.678 73.139 1.00 32.48 100 HIS C O 1
ATOM 3382 N N . VAL C 1 103 ? 147.316 157.599 73.148 1.00 31.79 101 VAL C N 1
ATOM 3383 C CA . VAL C 1 103 ? 147.087 157.367 71.712 1.00 31.51 101 VAL C CA 1
ATOM 3384 C C . VAL C 1 103 ? 148.103 158.064 70.787 1.00 30.79 101 VAL C C 1
ATOM 3385 O O . VAL C 1 103 ? 148.401 157.549 69.702 1.00 29.78 101 VAL C O 1
ATOM 3389 N N . PHE C 1 104 ? 148.602 159.235 71.201 1.00 29.79 102 PHE C N 1
ATOM 3390 C CA . PHE C 1 104 ? 149.583 159.987 70.412 1.00 28.86 102 PHE C CA 1
ATOM 3391 C C . PHE C 1 104 ? 151.023 159.668 70.844 1.00 27.91 102 PHE C C 1
ATOM 3392 O O . PHE C 1 104 ? 151.919 159.584 70.009 1.00 26.30 102 PHE C O 1
ATOM 3400 N N . SER C 1 105 ? 151.243 159.499 72.144 1.00 28.78 103 SER C N 1
ATOM 3401 C CA . SER C 1 105 ? 152.579 159.197 72.678 1.00 29.26 103 SER C CA 1
ATOM 3402 C C . SER C 1 105 ? 153.146 157.888 72.120 1.00 29.57 103 SER C C 1
ATOM 3403 O O . SER C 1 105 ? 154.293 157.843 71.675 1.00 27.51 103 SER C O 1
ATOM 3406 N N . LYS C 1 106 ? 152.328 156.838 72.116 1.00 31.64 104 LYS C N 1
ATOM 3407 C CA . LYS C 1 106 ? 152.724 155.554 71.515 1.00 33.33 104 LYS C CA 1
ATOM 3408 C C . LYS C 1 106 ? 153.089 155.671 70.037 1.00 32.03 104 LYS C C 1
ATOM 3409 O O . LYS C 1 106 ? 153.966 154.954 69.569 1.00 32.60 104 LYS C O 1
ATOM 3415 N N . GLN C 1 107 ? 152.427 156.563 69.307 1.00 30.89 105 GLN C N 1
ATOM 3416 C CA . GLN C 1 107 ? 152.806 156.816 67.928 1.00 32.05 105 GLN C CA 1
ATOM 3417 C C . GLN C 1 107 ? 154.080 157.650 67.827 1.00 31.40 105 GLN C C 1
ATOM 3418 O O . GLN C 1 107 ? 154.855 157.457 66.896 1.00 32.04 105 GLN C O 1
ATOM 3424 N N . VAL C 1 108 ? 154.310 158.554 68.779 1.00 31.34 106 VAL C N 1
ATOM 3425 C CA . VAL C 1 108 ? 155.599 159.259 68.865 1.00 31.79 106 VAL C CA 1
ATOM 3426 C C . VAL C 1 108 ? 156.715 158.247 69.096 1.00 32.50 106 VAL C C 1
ATOM 3427 O O . VAL C 1 108 ? 157.726 158.272 68.387 1.00 31.92 106 VAL C O 1
ATOM 3431 N N . ARG C 1 109 ? 156.519 157.359 70.073 1.00 34.16 107 ARG C N 1
ATOM 3432 C CA . ARG C 1 109 ? 157.487 156.286 70.361 1.00 36.05 107 ARG C CA 1
ATOM 3433 C C . ARG C 1 109 ? 157.676 155.317 69.187 1.00 35.28 107 ARG C C 1
ATOM 3434 O O . ARG C 1 109 ? 158.770 154.806 68.989 1.00 34.70 107 ARG C O 1
ATOM 3442 N N . ALA C 1 110 ? 156.628 155.076 68.405 1.00 35.29 108 ALA C N 1
ATOM 3443 C CA . ALA C 1 110 ? 156.752 154.244 67.193 1.00 34.69 108 ALA C CA 1
ATOM 3444 C C . ALA C 1 110 ? 157.534 154.921 66.086 1.00 32.92 108 ALA C C 1
ATOM 3445 O O . ALA C 1 110 ? 158.479 154.339 65.576 1.00 35.12 108 ALA C O 1
ATOM 3447 N N . LEU C 1 111 ? 157.148 156.143 65.716 1.00 32.01 109 LEU C N 1
ATOM 3448 C CA . LEU C 1 111 ? 157.687 156.790 64.507 1.00 31.72 109 LEU C CA 1
ATOM 3449 C C . LEU C 1 111 ? 158.807 157.775 64.747 1.00 32.43 109 LEU C C 1
ATOM 3450 O O . LEU C 1 111 ? 159.624 157.987 63.859 1.00 31.41 109 LEU C O 1
ATOM 3455 N N . GLY C 1 112 ? 158.833 158.395 65.925 1.00 34.33 110 GLY C N 1
ATOM 3456 C CA . GLY C 1 112 ? 159.732 159.519 66.191 1.00 35.72 110 GLY C CA 1
ATOM 3457 C C . GLY C 1 112 ? 161.204 159.155 66.290 1.00 38.27 110 GLY C C 1
ATOM 3458 O O . GLY C 1 112 ? 161.564 158.121 66.856 1.00 38.91 110 GLY C O 1
ATOM 3459 N N . ARG C 1 113 ? 162.055 160.007 65.730 1.00 39.79 111 ARG C N 1
ATOM 3460 C CA . ARG C 1 113 ? 163.498 159.835 65.823 1.00 44.23 111 ARG C CA 1
ATOM 3461 C C . ARG C 1 113 ? 164.135 161.182 66.145 1.00 41.28 111 ARG C C 1
ATOM 3462 O O . ARG C 1 113 ? 163.527 162.226 65.921 1.00 40.10 111 ARG C O 1
ATOM 3470 N N . ALA C 1 114 ? 165.357 161.153 66.671 1.00 39.90 112 ALA C N 1
ATOM 3471 C CA . ALA C 1 114 ? 166.060 162.375 67.099 1.00 39.55 112 ALA C CA 1
ATOM 3472 C C . ALA C 1 114 ? 166.180 163.425 65.976 1.00 37.86 112 ALA C C 1
ATOM 3473 O O . ALA C 1 114 ? 166.642 163.120 64.893 1.00 37.03 112 ALA C O 1
ATOM 3475 N N . GLY C 1 115 ? 165.747 164.656 66.245 1.00 38.16 113 GLY C N 1
ATOM 3476 C CA . GLY C 1 115 ? 165.755 165.727 65.233 1.00 38.62 113 GLY C CA 1
ATOM 3477 C C . GLY C 1 115 ? 164.433 165.976 64.514 1.00 37.58 113 GLY C C 1
ATOM 3478 O O . GLY C 1 115 ? 164.310 166.963 63.792 1.00 38.95 113 GLY C O 1
ATOM 3479 N N . ASP C 1 116 ? 163.449 165.091 64.692 1.00 36.30 114 ASP C N 1
ATOM 3480 C CA . ASP C 1 116 ? 162.100 165.323 64.165 1.00 35.29 114 ASP C CA 1
ATOM 3481 C C . ASP C 1 116 ? 161.421 166.386 65.010 1.00 34.54 114 ASP C C 1
ATOM 3482 O O . ASP C 1 116 ? 161.897 166.719 66.106 1.00 35.26 114 ASP C O 1
ATOM 3487 N N . VAL C 1 117 ? 160.302 166.898 64.497 1.00 33.82 115 VAL C N 1
ATOM 3488 C CA . VAL C 1 117 ? 159.467 167.883 65.211 1.00 33.42 115 VAL C CA 1
ATOM 3489 C C . VAL C 1 117 ? 158.059 167.334 65.496 1.00 31.47 115 VAL C C 1
ATOM 3490 O O . VAL C 1 117 ? 157.459 166.677 64.644 1.00 29.34 115 VAL C O 1
ATOM 3494 N N . LEU C 1 118 ? 157.562 167.579 66.713 1.00 30.67 116 LEU C N 1
ATOM 3495 C CA . LEU C 1 118 ? 156.165 167.307 67.061 1.00 29.66 116 LEU C CA 1
ATOM 3496 C C . LEU C 1 118 ? 155.433 168.633 67.011 1.00 30.72 116 LEU C C 1
ATOM 3497 O O . LEU C 1 118 ? 155.896 169.612 67.610 1.00 32.10 116 LEU C O 1
ATOM 3502 N N . VAL C 1 119 ? 154.307 168.667 66.293 1.00 29.77 117 VAL C N 1
ATOM 3503 C CA . VAL C 1 119 ? 153.352 169.762 66.386 1.00 28.19 117 VAL C CA 1
ATOM 3504 C C . VAL C 1 119 ? 152.177 169.271 67.216 1.00 27.83 117 VAL C C 1
ATOM 3505 O O . VAL C 1 119 ? 151.364 168.501 66.726 1.00 29.70 117 VAL C O 1
ATOM 3509 N N . GLY C 1 120 ? 152.100 169.708 68.472 1.00 27.08 118 GLY C N 1
ATOM 3510 C CA . GLY C 1 120 ? 150.959 169.418 69.337 1.00 27.04 118 GLY C CA 1
ATOM 3511 C C . GLY C 1 120 ? 149.968 170.563 69.336 1.00 27.63 118 GLY C C 1
ATOM 3512 O O . GLY C 1 120 ? 150.367 171.716 69.493 1.00 27.47 118 GLY C O 1
ATOM 3513 N N . ILE C 1 121 ? 148.677 170.254 69.171 1.00 28.30 119 ILE C N 1
ATOM 3514 C CA . ILE C 1 121 ? 147.630 171.284 69.082 1.00 28.59 119 ILE C CA 1
ATOM 3515 C C . ILE C 1 121 ? 146.601 171.033 70.180 1.00 29.01 119 ILE C C 1
ATOM 3516 O O . ILE C 1 121 ? 146.043 169.942 70.270 1.00 27.81 119 ILE C O 1
ATOM 3521 N N . SER C 1 122 ? 146.362 172.050 71.006 1.00 29.83 120 SER C N 1
ATOM 3522 C CA . SER C 1 122 ? 145.386 171.969 72.097 1.00 32.05 120 SER C CA 1
ATOM 3523 C C . SER C 1 122 ? 144.903 173.372 72.467 1.00 32.46 120 SER C C 1
ATOM 3524 O O . SER C 1 122 ? 145.692 174.195 72.927 1.00 32.42 120 SER C O 1
ATOM 3527 N N . THR C 1 123 ? 143.608 173.626 72.295 1.00 31.82 121 THR C N 1
ATOM 3528 C CA . THR C 1 123 ? 143.039 174.970 72.493 1.00 31.25 121 THR C CA 1
ATOM 3529 C C . THR C 1 123 ? 143.134 175.508 73.929 1.00 31.46 121 THR C C 1
ATOM 3530 O O . THR C 1 123 ? 143.262 176.722 74.129 1.00 29.96 121 THR C O 1
ATOM 3534 N N . SER C 1 124 ? 143.041 174.604 74.908 1.00 31.41 122 SER C N 1
ATOM 3535 C CA . SER C 1 124 ? 143.213 174.928 76.327 1.00 30.88 122 SER C CA 1
ATOM 3536 C C . SER C 1 124 ? 144.655 174.799 76.788 1.00 30.28 122 SER C C 1
ATOM 3537 O O . SER C 1 124 ? 145.051 175.440 77.756 1.00 31.26 122 SER C O 1
ATOM 3540 N N . GLY C 1 125 ? 145.426 173.956 76.107 1.00 30.40 123 GLY C N 1
ATOM 3541 C CA . GLY C 1 125 ? 146.808 173.670 76.471 1.00 30.34 123 GLY C CA 1
ATOM 3542 C C . GLY C 1 125 ? 146.906 172.595 77.543 1.00 31.08 123 GLY C C 1
ATOM 3543 O O . GLY C 1 125 ? 147.996 172.394 78.109 1.00 29.61 123 GLY C O 1
ATOM 3544 N N . ASN C 1 126 ? 145.780 171.908 77.815 1.00 30.05 124 ASN C N 1
ATOM 3545 C CA . ASN C 1 126 ? 145.680 170.911 78.895 1.00 30.85 124 ASN C CA 1
ATOM 3546 C C . ASN C 1 126 ? 145.282 169.504 78.426 1.00 31.51 124 ASN C C 1
ATOM 3547 O O . ASN C 1 126 ? 145.042 168.634 79.262 1.00 32.07 124 ASN C O 1
ATOM 3552 N N . SER C 1 127 ? 145.219 169.275 77.112 1.00 32.62 125 SER C N 1
ATOM 3553 C CA . SER C 1 127 ? 144.839 167.968 76.559 1.00 33.27 125 SER C CA 1
ATOM 3554 C C . SER C 1 127 ? 145.801 166.891 77.031 1.00 32.34 125 SER C C 1
ATOM 3555 O O . SER C 1 127 ? 146.981 166.917 76.683 1.00 33.41 125 SER C O 1
ATOM 3558 N N . ALA C 1 128 ? 145.297 165.953 77.823 1.00 31.25 126 ALA C N 1
ATOM 3559 C CA . ALA C 1 128 ? 146.143 164.952 78.468 1.00 31.33 126 ALA C CA 1
ATOM 3560 C C . ALA C 1 128 ? 146.989 164.146 77.463 1.00 32.26 126 ALA C C 1
ATOM 3561 O O . ALA C 1 128 ? 148.201 163.941 77.674 1.00 31.34 126 ALA C O 1
ATOM 3563 N N . ASN C 1 129 ? 146.357 163.719 76.365 1.00 32.30 127 ASN C N 1
ATOM 3564 C CA . ASN C 1 129 ? 147.062 162.949 75.317 1.00 31.73 127 ASN C CA 1
ATOM 3565 C C . ASN C 1 129 ? 148.122 163.744 74.528 1.00 30.69 127 ASN C C 1
ATOM 3566 O O . ASN C 1 129 ? 149.131 163.169 74.084 1.00 28.88 127 ASN C O 1
ATOM 3571 N N . VAL C 1 130 ? 147.902 165.054 74.376 1.00 30.51 128 VAL C N 1
ATOM 3572 C CA . VAL C 1 130 ? 148.915 165.958 73.792 1.00 30.06 128 VAL C CA 1
ATOM 3573 C C . VAL C 1 130 ? 150.060 166.161 74.778 1.00 30.60 128 VAL C C 1
ATOM 3574 O O . VAL C 1 130 ? 151.211 166.238 74.358 1.00 29.19 128 VAL C O 1
ATOM 3578 N N . ILE C 1 131 ? 149.737 166.248 76.079 1.00 32.29 129 ILE C N 1
ATOM 3579 C CA . ILE C 1 131 ? 150.755 166.332 77.156 1.00 32.92 129 ILE C CA 1
ATOM 3580 C C . ILE C 1 131 ? 151.692 165.110 77.133 1.00 33.20 129 ILE C C 1
ATOM 3581 O O . ILE C 1 131 ? 152.917 165.275 77.158 1.00 33.78 129 ILE C O 1
ATOM 3586 N N . GLU C 1 132 ? 151.121 163.906 77.059 1.00 32.48 130 GLU C N 1
ATOM 3587 C CA . GLU C 1 132 ? 151.930 162.679 76.916 1.00 33.19 130 GLU C CA 1
ATOM 3588 C C . GLU C 1 132 ? 152.784 162.670 75.656 1.00 32.60 130 GLU C C 1
ATOM 3589 O O . GLU C 1 132 ? 153.937 162.240 75.691 1.00 33.47 130 GLU C O 1
ATOM 3595 N N . ALA C 1 133 ? 152.227 163.139 74.546 1.00 32.47 131 ALA C N 1
ATOM 3596 C CA . ALA C 1 133 ? 152.962 163.158 73.286 1.00 33.18 131 ALA C CA 1
ATOM 3597 C C . ALA C 1 133 ? 154.197 164.061 73.363 1.00 33.62 131 ALA C C 1
ATOM 3598 O O . ALA C 1 133 ? 155.265 163.695 72.874 1.00 33.97 131 ALA C O 1
ATOM 3600 N N . VAL C 1 134 ? 154.047 165.223 74.000 1.00 35.02 132 VAL C N 1
ATOM 3601 C CA . VAL C 1 134 ? 155.166 166.152 74.238 1.00 34.27 132 VAL C CA 1
ATOM 3602 C C . VAL C 1 134 ? 156.250 165.510 75.109 1.00 34.70 132 VAL C C 1
ATOM 3603 O O . VAL C 1 134 ? 157.437 165.606 74.781 1.00 33.16 132 VAL C O 1
ATOM 3607 N N . LYS C 1 135 ? 155.842 164.860 76.203 1.00 35.78 133 LYS C N 1
ATOM 3608 C CA . LYS C 1 135 ? 156.776 164.083 77.038 1.00 37.39 133 LYS C CA 1
ATOM 3609 C C . LYS C 1 135 ? 157.541 163.059 76.206 1.00 36.62 133 LYS C C 1
ATOM 3610 O O . LYS C 1 135 ? 158.764 162.986 76.288 1.00 35.56 133 LYS C O 1
ATOM 3616 N N . ALA C 1 136 ? 156.812 162.287 75.402 1.00 35.99 134 ALA C N 1
ATOM 3617 C CA . ALA C 1 136 ? 157.420 161.270 74.537 1.00 35.80 134 ALA C CA 1
ATOM 3618 C C . ALA C 1 136 ? 158.363 161.850 73.488 1.00 36.43 134 ALA C C 1
ATOM 3619 O O . ALA C 1 136 ? 159.369 161.227 73.160 1.00 37.83 134 ALA C O 1
ATOM 3621 N N . ALA C 1 137 ? 158.028 163.027 72.958 1.00 36.57 135 ALA C N 1
ATOM 3622 C CA . ALA C 1 137 ? 158.888 163.726 72.010 1.00 35.82 135 ALA C CA 1
ATOM 3623 C C . ALA C 1 137 ? 160.224 164.134 72.655 1.00 37.90 135 ALA C C 1
ATOM 3624 O O . ALA C 1 137 ? 161.291 163.955 72.050 1.00 38.44 135 ALA C O 1
ATOM 3626 N N . HIS C 1 138 ? 160.161 164.671 73.877 1.00 38.54 136 HIS C N 1
ATOM 3627 C CA . HIS C 1 138 ? 161.371 165.024 74.646 1.00 38.98 136 HIS C CA 1
ATOM 3628 C C . HIS C 1 138 ? 162.293 163.826 74.944 1.00 38.96 136 HIS C C 1
ATOM 3629 O O . HIS C 1 138 ? 163.498 163.941 74.753 1.00 40.84 136 HIS C O 1
ATOM 3636 N N . GLU C 1 139 ? 161.747 162.687 75.375 1.00 40.09 137 GLU C N 1
ATOM 3637 C CA . GLU C 1 139 ? 162.549 161.447 75.510 1.00 42.68 137 GLU C CA 1
ATOM 3638 C C . GLU C 1 139 ? 163.236 161.021 74.200 1.00 41.73 137 GLU C C 1
ATOM 3639 O O . GLU C 1 139 ? 164.320 160.437 74.231 1.00 44.99 137 GLU C O 1
ATOM 3645 N N . ARG C 1 140 ? 162.617 161.334 73.064 1.00 38.34 138 ARG C N 1
ATOM 3646 C CA . ARG C 1 140 ? 163.201 161.067 71.755 1.00 37.32 138 ARG C CA 1
ATOM 3647 C C . ARG C 1 140 ? 164.135 162.127 71.199 1.00 37.31 138 ARG C C 1
ATOM 3648 O O . ARG C 1 140 ? 164.615 161.961 70.081 1.00 37.89 138 ARG C O 1
ATOM 3656 N N . ASP C 1 141 ? 164.392 163.205 71.938 1.00 38.14 139 ASP C N 1
ATOM 3657 C CA . ASP C 1 141 ? 165.216 164.316 71.451 1.00 38.01 139 ASP C CA 1
ATOM 3658 C C . ASP C 1 141 ? 164.616 164.961 70.188 1.00 36.94 139 ASP C C 1
ATOM 3659 O O . ASP C 1 141 ? 165.323 165.285 69.227 1.00 37.63 139 ASP C O 1
ATOM 3664 N N . MET C 1 142 ? 163.295 165.124 70.205 1.00 35.06 140 MET C N 1
ATOM 3665 C CA . MET C 1 142 ? 162.573 165.849 69.169 1.00 34.72 140 MET C CA 1
ATOM 3666 C C . MET C 1 142 ? 162.235 167.244 69.701 1.00 35.41 140 MET C C 1
ATOM 3667 O O . MET C 1 142 ? 162.034 167.423 70.913 1.00 35.65 140 MET C O 1
ATOM 3672 N N . HIS C 1 143 ? 162.162 168.224 68.801 1.00 35.97 141 HIS C N 1
ATOM 3673 C CA . HIS C 1 143 ? 161.673 169.560 69.157 1.00 37.33 141 HIS C CA 1
ATOM 3674 C C . HIS C 1 143 ? 160.124 169.591 69.062 1.00 36.28 141 HIS C C 1
ATOM 3675 O O . HIS C 1 143 ? 159.506 168.791 68.332 1.00 36.49 141 HIS C O 1
ATOM 3682 N N . VAL C 1 144 ? 159.514 170.496 69.826 1.00 33.11 142 VAL C N 1
ATOM 3683 C CA . VAL C 1 144 ? 158.057 170.605 69.946 1.00 30.98 142 VAL C CA 1
ATOM 3684 C C . VAL C 1 144 ? 157.582 172.009 69.558 1.00 30.38 142 VAL C C 1
ATOM 3685 O O . VAL C 1 144 ? 158.203 172.998 69.923 1.00 32.27 142 VAL C O 1
ATOM 3689 N N . ILE C 1 145 ? 156.487 172.075 68.804 1.00 28.98 143 ILE C N 1
ATOM 3690 C CA . ILE C 1 145 ? 155.818 173.317 68.462 1.00 26.10 143 ILE C CA 1
ATOM 3691 C C . ILE C 1 145 ? 154.409 173.131 68.967 1.00 26.27 143 ILE C C 1
ATOM 3692 O O . ILE C 1 145 ? 153.697 172.255 68.482 1.00 24.92 143 ILE C O 1
ATOM 3697 N N . ALA C 1 146 ? 154.022 173.938 69.958 1.00 27.17 144 ALA C N 1
ATOM 3698 C CA . ALA C 1 146 ? 152.734 173.818 70.604 1.00 27.05 144 ALA C CA 1
ATOM 3699 C C . ALA C 1 146 ? 151.825 174.935 70.137 1.00 28.58 144 ALA C C 1
ATOM 3700 O O . ALA C 1 146 ? 152.131 176.115 70.335 1.00 30.43 144 ALA C O 1
ATOM 3702 N N . LEU C 1 147 ? 150.713 174.558 69.508 1.00 29.08 145 LEU C N 1
ATOM 3703 C CA . LEU C 1 147 ? 149.656 175.498 69.173 1.00 28.94 145 LEU C CA 1
ATOM 3704 C C . LEU C 1 147 ? 148.655 175.439 70.304 1.00 28.54 145 LEU C C 1
ATOM 3705 O O . LEU C 1 147 ? 147.960 174.440 70.456 1.00 30.84 145 LEU C O 1
ATOM 3710 N N . THR C 1 148 ? 148.597 176.490 71.113 1.00 27.19 146 THR C N 1
ATOM 3711 C CA . THR C 1 148 ? 147.720 176.511 72.276 1.00 28.04 146 THR C CA 1
ATOM 3712 C C . THR C 1 148 ? 146.848 177.763 72.271 1.00 28.06 146 THR C C 1
ATOM 3713 O O . THR C 1 148 ? 146.975 178.623 71.406 1.00 27.97 146 THR C O 1
ATOM 3717 N N . GLY C 1 149 ? 145.936 177.836 73.225 1.00 29.53 147 GLY C N 1
ATOM 3718 C CA . GLY C 1 149 ? 145.123 179.029 73.434 1.00 31.24 147 GLY C CA 1
ATOM 3719 C C . GLY C 1 149 ? 144.990 179.332 74.906 1.00 31.71 147 GLY C C 1
ATOM 3720 O O . GLY C 1 149 ? 145.576 178.636 75.728 1.00 32.91 147 GLY C O 1
ATOM 3721 N N . ARG C 1 150 ? 144.211 180.364 75.227 1.00 34.21 148 ARG C N 1
ATOM 3722 C CA . ARG C 1 150 ? 144.042 180.867 76.597 1.00 35.88 148 ARG C CA 1
ATOM 3723 C C . ARG C 1 150 ? 145.397 181.309 77.200 1.00 37.64 148 ARG C C 1
ATOM 3724 O O . ARG C 1 150 ? 145.978 182.294 76.716 1.00 41.06 148 ARG C O 1
ATOM 3732 N N . ASP C 1 151 ? 145.915 180.608 78.211 1.00 37.49 149 ASP C N 1
ATOM 3733 C CA . ASP C 1 151 ? 147.218 180.957 78.805 1.00 39.54 149 ASP C CA 1
ATOM 3734 C C . ASP C 1 151 ? 148.314 179.954 78.443 1.00 38.67 149 ASP C C 1
ATOM 3735 O O . ASP C 1 151 ? 149.438 180.049 78.936 1.00 37.52 149 ASP C O 1
ATOM 3740 N N . GLY C 1 152 ? 147.978 178.983 77.597 1.00 38.23 150 GLY C N 1
ATOM 3741 C CA . GLY C 1 152 ? 148.914 177.936 77.219 1.00 38.67 150 GLY C CA 1
ATOM 3742 C C . GLY C 1 152 ? 148.845 176.677 78.064 1.00 37.14 150 GLY C C 1
ATOM 3743 O O . GLY C 1 152 ? 149.341 175.632 77.629 1.00 37.10 150 GLY C O 1
ATOM 3744 N N . GLY C 1 153 ? 148.258 176.774 79.264 1.00 35.20 151 GLY C N 1
ATOM 3745 C CA . GLY C 1 153 ? 147.959 175.616 80.094 1.00 33.85 151 GLY C CA 1
ATOM 3746 C C . GLY C 1 153 ? 149.204 174.878 80.515 1.00 33.86 151 GLY C C 1
ATOM 3747 O O . GLY C 1 153 ? 150.301 175.438 80.501 1.00 33.78 151 GLY C O 1
ATOM 3748 N N . LYS C 1 154 ? 149.032 173.609 80.863 1.00 34.12 152 LYS C N 1
ATOM 3749 C CA . LYS C 1 154 ? 150.143 172.767 81.290 1.00 36.04 152 LYS C CA 1
ATOM 3750 C C . LYS C 1 154 ? 151.184 172.581 80.188 1.00 35.96 152 LYS C C 1
ATOM 3751 O O . LYS C 1 154 ? 152.385 172.519 80.477 1.00 36.01 152 LYS C O 1
ATOM 3757 N N . ILE C 1 155 ? 150.724 172.497 78.937 1.00 35.50 153 ILE C N 1
ATOM 3758 C CA . ILE C 1 155 ? 151.616 172.327 77.790 1.00 36.49 153 ILE C CA 1
ATOM 3759 C C . ILE C 1 155 ? 152.639 173.469 77.682 1.00 37.38 153 ILE C C 1
ATOM 3760 O O . ILE C 1 155 ? 153.812 173.208 77.464 1.00 39.93 153 ILE C O 1
ATOM 3765 N N . ALA C 1 156 ? 152.217 174.720 77.851 1.00 37.62 154 ALA C N 1
ATOM 3766 C CA . ALA C 1 156 ? 153.159 175.853 77.799 1.00 37.06 154 ALA C CA 1
ATOM 3767 C C . ALA C 1 156 ? 154.226 175.794 78.899 1.00 36.95 154 ALA C C 1
ATOM 3768 O O . ALA C 1 156 ? 155.394 176.114 78.653 1.00 35.26 154 ALA C O 1
ATOM 3770 N N . ALA C 1 157 ? 153.814 175.379 80.098 1.00 36.85 155 ALA C N 1
ATOM 3771 C CA . ALA C 1 157 ? 154.712 175.281 81.247 1.00 37.11 155 ALA C CA 1
ATOM 3772 C C . ALA C 1 157 ? 155.774 174.189 81.082 1.00 38.42 155 ALA C C 1
ATOM 3773 O O . ALA C 1 157 ? 156.892 174.356 81.555 1.00 40.32 155 ALA C O 1
ATOM 3775 N N . MET C 1 158 ? 155.431 173.095 80.396 1.00 39.43 156 MET C N 1
ATOM 3776 C CA . MET C 1 158 ? 156.347 171.966 80.209 1.00 39.04 156 MET C CA 1
ATOM 3777 C C . MET C 1 158 ? 157.321 172.092 79.023 1.00 38.70 156 MET C C 1
ATOM 3778 O O . MET C 1 158 ? 158.135 171.187 78.822 1.00 39.65 156 MET C O 1
ATOM 3783 N N . LEU C 1 159 ? 157.242 173.166 78.232 1.00 37.55 157 LEU C N 1
ATOM 3784 C CA . LEU C 1 159 ? 158.164 173.342 77.097 1.00 38.08 157 LEU C CA 1
ATOM 3785 C C . LEU C 1 159 ? 159.572 173.785 77.504 1.00 41.93 157 LEU C C 1
ATOM 3786 O O . LEU C 1 159 ? 159.768 174.416 78.544 1.00 42.22 157 LEU C O 1
ATOM 3791 N N . LYS C 1 160 ? 160.535 173.473 76.639 1.00 45.94 158 LYS C N 1
ATOM 3792 C CA . LYS C 1 160 ? 161.932 173.887 76.799 1.00 47.73 158 LYS C CA 1
ATOM 3793 C C . LYS C 1 160 ? 162.224 175.134 75.968 1.00 47.77 158 LYS C C 1
ATOM 3794 O O . LYS C 1 160 ? 161.403 175.549 75.149 1.00 47.29 158 LYS C O 1
ATOM 3800 N N . ASP C 1 161 ? 163.410 175.707 76.164 1.00 49.28 159 ASP C N 1
ATOM 3801 C CA . ASP C 1 161 ? 163.851 176.899 75.418 1.00 50.47 159 ASP C CA 1
ATOM 3802 C C . ASP C 1 161 ? 164.036 176.615 73.929 1.00 47.91 159 ASP C C 1
ATOM 3803 O O . ASP C 1 161 ? 163.916 177.524 73.100 1.00 47.49 159 ASP C O 1
ATOM 3808 N N . THR C 1 162 ? 164.341 175.355 73.609 1.00 46.99 160 THR C N 1
ATOM 3809 C CA . THR C 1 162 ? 164.466 174.864 72.223 1.00 44.75 160 THR C CA 1
ATOM 3810 C C . THR C 1 162 ? 163.121 174.610 71.505 1.00 40.47 160 THR C C 1
ATOM 3811 O O . THR C 1 162 ? 163.097 174.421 70.288 1.00 40.30 160 THR C O 1
ATOM 3815 N N . ASP C 1 163 ? 162.025 174.585 72.258 1.00 36.41 161 ASP C N 1
ATOM 3816 C CA . ASP C 1 163 ? 160.678 174.480 71.690 1.00 36.90 161 ASP C CA 1
ATOM 3817 C C . ASP C 1 163 ? 160.139 175.873 71.361 1.00 35.37 161 ASP C C 1
ATOM 3818 O O . ASP C 1 163 ? 160.714 176.866 71.784 1.00 37.08 161 ASP C O 1
ATOM 3823 N N . VAL C 1 164 ? 159.045 175.937 70.605 1.00 32.78 162 VAL C N 1
ATOM 3824 C CA . VAL C 1 164 ? 158.415 177.208 70.212 1.00 31.96 162 VAL C CA 1
ATOM 3825 C C . VAL C 1 164 ? 156.923 177.163 70.566 1.00 30.64 162 VAL C C 1
ATOM 3826 O O . VAL C 1 164 ? 156.226 176.224 70.173 1.00 29.56 162 VAL C O 1
ATOM 3830 N N . LEU C 1 165 ? 156.440 178.179 71.284 1.00 29.25 163 LEU C N 1
ATOM 3831 C CA . LEU C 1 165 ? 155.043 178.239 71.742 1.00 29.31 163 LEU C CA 1
ATOM 3832 C C . LEU C 1 165 ? 154.263 179.164 70.834 1.00 29.44 163 LEU C C 1
ATOM 3833 O O . LEU C 1 165 ? 154.700 180.280 70.578 1.00 30.92 163 LEU C O 1
ATOM 3838 N N . LEU C 1 166 ? 153.114 178.705 70.350 1.00 29.26 164 LEU C N 1
ATOM 3839 C CA . LEU C 1 166 ? 152.220 179.548 69.557 1.00 29.20 164 LEU C CA 1
ATOM 3840 C C . LEU C 1 166 ? 150.905 179.627 70.321 1.00 28.62 164 LEU C C 1
ATOM 3841 O O . LEU C 1 166 ? 149.992 178.818 70.110 1.00 26.26 164 LEU C O 1
ATOM 3846 N N . ASN C 1 167 ? 150.840 180.586 71.249 1.00 28.15 165 ASN C N 1
ATOM 3847 C CA . ASN C 1 167 ? 149.651 180.760 72.074 1.00 29.37 165 ASN C CA 1
ATOM 3848 C C . ASN C 1 167 ? 148.759 181.876 71.539 1.00 29.11 165 ASN C C 1
ATOM 3849 O O . ASN C 1 167 ? 149.185 183.025 71.430 1.00 29.08 165 ASN C O 1
ATOM 3854 N N . VAL C 1 168 ? 147.528 181.513 71.200 1.00 29.43 166 VAL C N 1
ATOM 3855 C CA . VAL C 1 168 ? 146.509 182.474 70.820 1.00 30.01 166 VAL C CA 1
ATOM 3856 C C . VAL C 1 168 ? 145.870 182.954 72.118 1.00 31.07 166 VAL C C 1
ATOM 3857 O O . VAL C 1 168 ? 145.318 182.147 72.842 1.00 30.64 166 VAL C O 1
ATOM 3861 N N . PRO C 1 169 ? 145.949 184.261 72.427 1.00 35.77 167 PRO C N 1
ATOM 3862 C CA . PRO C 1 169 ? 145.348 184.739 73.656 1.00 37.48 167 PRO C CA 1
ATOM 3863 C C . PRO C 1 169 ? 143.923 185.176 73.372 1.00 39.19 167 PRO C C 1
ATOM 3864 O O . PRO C 1 169 ? 143.662 186.336 73.035 1.00 46.82 167 PRO C O 1
ATOM 3868 N N . HIS C 1 170 ? 143.017 184.222 73.455 1.00 37.18 168 HIS C N 1
ATOM 3869 C CA . HIS C 1 170 ? 141.594 184.497 73.441 1.00 35.83 168 HIS C CA 1
ATOM 3870 C C . HIS C 1 170 ? 140.975 183.323 74.178 1.00 36.95 168 HIS C C 1
ATOM 3871 O O . HIS C 1 170 ? 141.468 182.195 74.043 1.00 35.77 168 HIS C O 1
ATOM 3878 N N . PRO C 1 171 ? 139.943 183.574 75.004 1.00 38.82 169 PRO C N 1
ATOM 3879 C CA . PRO C 1 171 ? 139.412 182.451 75.808 1.00 37.86 169 PRO C CA 1
ATOM 3880 C C . PRO C 1 171 ? 138.551 181.429 75.023 1.00 37.31 169 PRO C C 1
ATOM 3881 O O . PRO C 1 171 ? 138.448 180.267 75.436 1.00 36.92 169 PRO C O 1
ATOM 3885 N N . ARG C 1 172 ? 137.941 181.865 73.921 1.00 36.05 170 ARG C N 1
ATOM 3886 C CA . ARG C 1 172 ? 136.984 181.053 73.181 1.00 37.71 170 ARG C CA 1
ATOM 3887 C C . ARG C 1 172 ? 137.642 180.088 72.189 1.00 35.97 170 ARG C C 1
ATOM 3888 O O . ARG C 1 172 ? 138.477 180.479 71.371 1.00 35.53 170 ARG C O 1
ATOM 3896 N N . THR C 1 173 ? 137.201 178.838 72.261 1.00 33.59 171 THR C N 1
ATOM 3897 C CA . THR C 1 173 ? 137.762 177.721 71.507 1.00 32.60 171 THR C CA 1
ATOM 3898 C C . THR C 1 173 ? 137.653 177.894 69.995 1.00 31.58 171 THR C C 1
ATOM 3899 O O . THR C 1 173 ? 138.608 177.619 69.269 1.00 30.98 171 THR C O 1
ATOM 3903 N N . ALA C 1 174 ? 136.485 178.333 69.541 1.00 31.51 172 ALA C N 1
ATOM 3904 C CA . ALA C 1 174 ? 136.244 178.613 68.127 1.00 31.66 172 ALA C CA 1
ATOM 3905 C C . ALA C 1 174 ? 137.238 179.635 67.547 1.00 31.04 172 ALA C C 1
ATOM 3906 O O . ALA C 1 174 ? 137.760 179.467 66.439 1.00 30.85 172 ALA C O 1
ATOM 3908 N N . ARG C 1 175 ? 137.499 180.684 68.313 1.00 30.93 173 ARG C N 1
ATOM 3909 C CA . ARG C 1 175 ? 138.415 181.750 67.907 1.00 30.90 173 ARG C CA 1
ATOM 3910 C C . ARG C 1 175 ? 139.863 181.275 67.900 1.00 28.65 173 ARG C C 1
ATOM 3911 O O . ARG C 1 175 ? 140.657 181.729 67.079 1.00 26.59 173 ARG C O 1
ATOM 3919 N N . ILE C 1 176 ? 140.192 180.386 68.839 1.00 27.55 174 ILE C N 1
ATOM 3920 C CA . ILE C 1 176 ? 141.523 179.793 68.935 1.00 27.27 174 ILE C CA 1
ATOM 3921 C C . ILE C 1 176 ? 141.783 178.915 67.706 1.00 28.22 174 ILE C C 1
ATOM 3922 O O . ILE C 1 176 ? 142.860 178.999 67.120 1.00 27.48 174 ILE C O 1
ATOM 3927 N N . GLN C 1 177 ? 140.804 178.086 67.322 1.00 29.08 175 GLN C N 1
ATOM 3928 C CA . GLN C 1 177 ? 140.937 177.196 66.152 1.00 29.62 175 GLN C CA 1
ATOM 3929 C C . GLN C 1 177 ? 141.186 177.984 64.892 1.00 28.88 175 GLN C C 1
ATOM 3930 O O . GLN C 1 177 ? 142.088 177.659 64.132 1.00 29.90 175 GLN C O 1
ATOM 3936 N N . GLU C 1 178 ? 140.405 179.035 64.695 1.00 28.51 176 GLU C N 1
ATOM 3937 C CA . GLU C 1 178 ? 140.538 179.902 63.523 1.00 29.18 176 GLU C CA 1
ATOM 3938 C C . GLU C 1 178 ? 141.932 180.497 63.393 1.00 29.06 176 GLU C C 1
ATOM 3939 O O . GLU C 1 178 ? 142.482 180.557 62.292 1.00 29.44 176 GLU C O 1
ATOM 3945 N N . ASN C 1 179 ? 142.502 180.942 64.507 1.00 27.93 177 ASN C N 1
ATOM 3946 C CA . ASN C 1 179 ? 143.874 181.442 64.482 1.00 27.54 177 ASN C CA 1
ATOM 3947 C C . ASN C 1 179 ? 144.886 180.327 64.188 1.00 28.71 177 ASN C C 1
ATOM 3948 O O . ASN C 1 179 ? 145.880 180.575 63.502 1.00 28.96 177 ASN C O 1
ATOM 3953 N N . HIS C 1 180 ? 144.629 179.104 64.662 1.00 29.27 178 HIS C N 1
ATOM 3954 C CA . HIS C 1 180 ? 145.552 177.994 64.433 1.00 28.98 178 HIS C CA 1
ATOM 3955 C C . HIS C 1 180 ? 145.688 177.666 62.947 1.00 29.93 178 HIS C C 1
ATOM 3956 O O . HIS C 1 180 ? 146.815 177.519 62.462 1.00 29.40 178 HIS C O 1
ATOM 3963 N N . ILE C 1 181 ? 144.564 177.533 62.236 1.00 30.13 179 ILE C N 1
ATOM 3964 C CA . ILE C 1 181 ? 144.611 177.283 60.783 1.00 31.82 179 ILE C CA 1
ATOM 3965 C C . ILE C 1 181 ? 145.341 178.379 60.041 1.00 29.50 179 ILE C C 1
ATOM 3966 O O . ILE C 1 181 ? 146.069 178.074 59.107 1.00 28.74 179 ILE C O 1
ATOM 3971 N N . LEU C 1 182 ? 145.167 179.636 60.462 1.00 29.20 180 LEU C N 1
ATOM 3972 C CA . LEU C 1 182 ? 145.930 180.755 59.888 1.00 30.33 180 LEU C CA 1
ATOM 3973 C C . LEU C 1 182 ? 147.441 180.638 60.175 1.00 30.61 180 LEU C C 1
ATOM 3974 O O . LEU C 1 182 ? 148.267 180.876 59.285 1.00 30.07 180 LEU C O 1
ATOM 3979 N N . LEU C 1 183 ? 147.791 180.300 61.417 1.00 31.03 181 LEU C N 1
ATOM 3980 C CA . LEU C 1 183 ? 149.187 180.042 61.785 1.00 31.48 181 LEU C CA 1
ATOM 3981 C C . LEU C 1 183 ? 149.775 178.935 60.923 1.00 32.16 181 LEU C C 1
ATOM 3982 O O . LEU C 1 183 ? 150.901 179.059 60.449 1.00 33.79 181 LEU C O 1
ATOM 3987 N N . ILE C 1 184 ? 148.994 177.877 60.701 1.00 31.62 182 ILE C N 1
ATOM 3988 C CA . ILE C 1 184 ? 149.399 176.750 59.854 1.00 30.10 182 ILE C CA 1
ATOM 3989 C C . ILE C 1 184 ? 149.617 177.140 58.397 1.00 30.39 182 ILE C C 1
ATOM 3990 O O . ILE C 1 184 ? 150.569 176.669 57.785 1.00 29.70 182 ILE C O 1
ATOM 3995 N N . HIS C 1 185 ? 148.749 177.982 57.838 1.00 31.19 183 HIS C N 1
ATOM 3996 C CA . HIS C 1 185 ? 148.943 178.460 56.460 1.00 31.11 183 HIS C CA 1
ATOM 3997 C C . HIS C 1 185 ? 150.132 179.397 56.320 1.00 31.05 183 HIS C C 1
ATOM 3998 O O . HIS C 1 185 ? 150.761 179.429 55.267 1.00 31.66 183 HIS C O 1
ATOM 4005 N N . ALA C 1 186 ? 150.416 180.175 57.360 1.00 30.55 184 ALA C N 1
ATOM 4006 C CA . ALA C 1 186 ? 151.572 181.064 57.370 1.00 31.36 184 ALA C CA 1
ATOM 4007 C C . ALA C 1 186 ? 152.876 180.273 57.423 1.00 32.47 184 ALA C C 1
ATOM 4008 O O . ALA C 1 186 ? 153.839 180.607 56.719 1.00 32.33 184 ALA C O 1
ATOM 4010 N N . MET C 1 187 ? 152.907 179.237 58.261 1.00 32.78 185 MET C N 1
ATOM 4011 C CA . MET C 1 187 ? 154.076 178.364 58.367 1.00 33.37 185 MET C CA 1
ATOM 4012 C C . MET C 1 187 ? 154.351 177.637 57.048 1.00 33.91 185 MET C C 1
ATOM 4013 O O . MET C 1 187 ? 155.496 177.574 56.608 1.00 33.20 185 MET C O 1
ATOM 4018 N N . CYS C 1 188 ? 153.304 177.097 56.424 1.00 34.83 186 CYS C N 1
ATOM 4019 C CA . CYS C 1 188 ? 153.438 176.388 55.148 1.00 35.84 186 CYS C CA 1
ATOM 4020 C C . CYS C 1 188 ? 154.002 177.302 54.062 1.00 38.18 186 CYS C C 1
ATOM 4021 O O . CYS C 1 188 ? 154.950 176.921 53.372 1.00 40.58 186 CYS C O 1
ATOM 4024 N N . ASP C 1 189 ? 153.430 178.502 53.930 1.00 37.27 187 ASP C N 1
ATOM 4025 C CA . ASP C 1 189 ? 153.899 179.492 52.966 1.00 37.36 187 ASP C CA 1
ATOM 4026 C C . ASP C 1 189 ? 155.334 179.980 53.258 1.00 38.71 187 ASP C C 1
ATOM 4027 O O . ASP C 1 189 ? 156.121 180.210 52.326 1.00 39.24 187 ASP C O 1
ATOM 4032 N N . CYS C 1 190 ? 155.680 180.135 54.533 1.00 38.76 188 CYS C N 1
ATOM 4033 C CA . CYS C 1 190 ? 157.067 180.439 54.890 1.00 39.80 188 CYS C CA 1
ATOM 4034 C C . CYS C 1 190 ? 158.008 179.344 54.405 1.00 43.64 188 CYS C C 1
ATOM 4035 O O . CYS C 1 190 ? 159.024 179.648 53.779 1.00 47.53 188 CYS C O 1
ATOM 4038 N N . ILE C 1 191 ? 157.654 178.084 54.683 1.00 45.03 189 ILE C N 1
ATOM 4039 C CA . ILE C 1 191 ? 158.497 176.927 54.339 1.00 45.68 189 ILE C CA 1
ATOM 4040 C C . ILE C 1 191 ? 158.782 176.828 52.827 1.00 47.08 189 ILE C C 1
ATOM 4041 O O . ILE C 1 191 ? 159.943 176.681 52.456 1.00 49.27 189 ILE C O 1
ATOM 4046 N N . ASP C 1 192 ? 157.768 176.933 51.965 1.00 48.38 190 ASP C N 1
ATOM 4047 C CA . ASP C 1 192 ? 158.027 177.029 50.514 1.00 50.54 190 ASP C CA 1
ATOM 4048 C C . ASP C 1 192 ? 158.035 178.489 50.028 1.00 46.20 190 ASP C C 1
ATOM 4049 O O . ASP C 1 192 ? 159.053 179.178 50.113 1.00 42.96 190 ASP C O 1
ATOM 4054 N N . THR D 1 5 ? 119.017 128.886 48.895 1.00 53.83 3 THR D N 1
ATOM 4055 C CA . THR D 1 5 ? 118.812 128.957 50.384 1.00 55.53 3 THR D CA 1
ATOM 4056 C C . THR D 1 5 ? 119.939 129.731 51.069 1.00 52.61 3 THR D C 1
ATOM 4057 O O . THR D 1 5 ? 121.116 129.521 50.766 1.00 49.54 3 THR D O 1
ATOM 4061 N N . LEU D 1 6 ? 119.570 130.592 52.017 1.00 49.69 4 LEU D N 1
ATOM 4062 C CA . LEU D 1 6 ? 120.541 131.393 52.765 1.00 45.79 4 LEU D CA 1
ATOM 4063 C C . LEU D 1 6 ? 121.485 130.531 53.608 1.00 44.52 4 LEU D C 1
ATOM 4064 O O . LEU D 1 6 ? 122.673 130.835 53.680 1.00 44.64 4 LEU D O 1
ATOM 4069 N N . GLN D 1 7 ? 120.950 129.483 54.242 1.00 44.02 5 GLN D N 1
ATOM 4070 C CA . GLN D 1 7 ? 121.748 128.490 54.990 1.00 45.39 5 GLN D CA 1
ATOM 4071 C C . GLN D 1 7 ? 122.817 127.830 54.123 1.00 47.60 5 GLN D C 1
ATOM 4072 O O . GLN D 1 7 ? 123.960 127.661 54.555 1.00 47.72 5 GLN D O 1
ATOM 4078 N N . GLU D 1 8 ? 122.428 127.458 52.903 1.00 50.54 6 GLU D N 1
ATOM 4079 C CA . GLU D 1 8 ? 123.325 126.791 51.950 1.00 50.37 6 GLU D CA 1
ATOM 4080 C C . GLU D 1 8 ? 124.452 127.710 51.466 1.00 46.46 6 GLU D C 1
ATOM 4081 O O . GLU D 1 8 ? 125.611 127.285 51.365 1.00 44.91 6 GLU D O 1
ATOM 4087 N N . ARG D 1 9 ? 124.083 128.955 51.169 1.00 41.50 7 ARG D N 1
ATOM 4088 C CA . ARG D 1 9 ? 125.007 130.009 50.769 1.00 40.08 7 ARG D CA 1
ATOM 4089 C C . ARG D 1 9 ? 126.057 130.251 51.847 1.00 38.69 7 ARG D C 1
ATOM 4090 O O . ARG D 1 9 ? 127.251 130.263 51.559 1.00 38.19 7 ARG D O 1
ATOM 4098 N N . VAL D 1 10 ? 125.611 130.414 53.089 1.00 37.42 8 VAL D N 1
ATOM 4099 C CA . VAL D 1 10 ? 126.525 130.611 54.215 1.00 37.00 8 VAL D CA 1
ATOM 4100 C C . VAL D 1 10 ? 127.412 129.373 54.372 1.00 36.39 8 VAL D C 1
ATOM 4101 O O . VAL D 1 10 ? 128.633 129.492 54.516 1.00 35.40 8 VAL D O 1
ATOM 4105 N N . ALA D 1 11 ? 126.799 128.193 54.320 1.00 35.63 9 ALA D N 1
ATOM 4106 C CA . ALA D 1 11 ? 127.552 126.940 54.409 1.00 36.51 9 ALA D CA 1
ATOM 4107 C C . ALA D 1 11 ? 128.630 126.879 53.331 1.00 35.33 9 ALA D C 1
ATOM 4108 O O . ALA D 1 11 ? 129.778 126.570 53.633 1.00 33.97 9 ALA D O 1
ATOM 4110 N N . ALA D 1 12 ? 128.250 127.214 52.094 1.00 35.63 10 ALA D N 1
ATOM 4111 C CA . ALA D 1 12 ? 129.179 127.286 50.958 1.00 36.24 10 ALA D CA 1
ATOM 4112 C C . ALA D 1 12 ? 130.332 128.280 51.167 1.00 36.55 10 ALA D C 1
ATOM 4113 O O . ALA D 1 12 ? 131.468 128.014 50.747 1.00 36.53 10 ALA D O 1
ATOM 4115 N N . HIS D 1 13 ? 130.028 129.413 51.804 1.00 36.49 11 HIS D N 1
ATOM 4116 C CA . HIS D 1 13 ? 131.040 130.406 52.206 1.00 36.53 11 HIS D CA 1
ATOM 4117 C C . HIS D 1 13 ? 132.074 129.864 53.200 1.00 36.99 11 HIS D C 1
ATOM 4118 O O . HIS D 1 13 ? 133.270 130.125 53.043 1.00 38.15 11 HIS D O 1
ATOM 4125 N N . PHE D 1 14 ? 131.620 129.126 54.218 1.00 37.06 12 PHE D N 1
ATOM 4126 C CA . PHE D 1 14 ? 132.541 128.457 55.169 1.00 35.37 12 PHE D CA 1
ATOM 4127 C C . PHE D 1 14 ? 133.375 127.382 54.480 1.00 32.57 12 PHE D C 1
ATOM 4128 O O . PHE D 1 14 ? 134.589 127.320 54.672 1.00 30.88 12 PHE D O 1
ATOM 4136 N N . ALA D 1 15 ? 132.719 126.550 53.671 1.00 30.40 13 ALA D N 1
ATOM 4137 C CA . ALA D 1 15 ? 133.410 125.492 52.937 1.00 30.37 13 ALA D CA 1
ATOM 4138 C C . ALA D 1 15 ? 134.450 126.050 51.949 1.00 31.49 13 ALA D C 1
ATOM 4139 O O . ALA D 1 15 ? 135.592 125.557 51.912 1.00 30.81 13 ALA D O 1
ATOM 4141 N N . GLU D 1 16 ? 134.072 127.073 51.171 1.00 31.24 14 GLU D N 1
ATOM 4142 C CA . GLU D 1 16 ? 135.018 127.685 50.215 1.00 33.00 14 GLU D CA 1
ATOM 4143 C C . GLU D 1 16 ? 136.207 128.373 50.913 1.00 32.98 14 GLU D C 1
ATOM 4144 O O . GLU D 1 16 ? 137.331 128.329 50.406 1.00 32.50 14 GLU D O 1
ATOM 4150 N N . SER D 1 17 ? 135.955 129.011 52.061 1.00 32.99 15 SER D N 1
ATOM 4151 C CA . SER D 1 17 ? 137.021 129.639 52.846 1.00 33.23 15 SER D CA 1
ATOM 4152 C C . SER D 1 17 ? 138.018 128.609 53.407 1.00 32.93 15 SER D C 1
ATOM 4153 O O . SER D 1 17 ? 139.226 128.839 53.371 1.00 33.82 15 SER D O 1
ATOM 4156 N N . ILE D 1 18 ? 137.523 127.474 53.898 1.00 32.91 16 ILE D N 1
ATOM 4157 C CA . ILE D 1 18 ? 138.407 126.364 54.331 1.00 32.97 16 ILE D CA 1
ATOM 4158 C C . ILE D 1 18 ? 139.206 125.761 53.159 1.00 32.07 16 ILE D C 1
ATOM 4159 O O . ILE D 1 18 ? 140.404 125.494 53.305 1.00 32.08 16 ILE D O 1
ATOM 4164 N N . ARG D 1 19 ? 138.551 125.550 52.020 1.00 30.54 17 ARG D N 1
ATOM 4165 C CA . ARG D 1 19 ? 139.244 125.098 50.809 1.00 31.05 17 ARG D CA 1
ATOM 4166 C C . ARG D 1 19 ? 140.346 126.066 50.330 1.00 30.86 17 ARG D C 1
ATOM 4167 O O . ARG D 1 19 ? 141.438 125.632 49.953 1.00 29.04 17 ARG D O 1
ATOM 4175 N N . ALA D 1 20 ? 140.061 127.369 50.350 1.00 29.83 18 ALA D N 1
ATOM 4176 C CA . ALA D 1 20 ? 141.041 128.384 49.923 1.00 28.68 18 ALA D CA 1
ATOM 4177 C C . ALA D 1 20 ? 142.268 128.428 50.823 1.00 27.75 18 ALA D C 1
ATOM 4178 O O . ALA D 1 20 ? 143.375 128.581 50.346 1.00 25.84 18 ALA D O 1
ATOM 4180 N N . LYS D 1 21 ? 142.065 128.299 52.130 1.00 30.56 19 LYS D N 1
ATOM 4181 C CA . LYS D 1 21 ? 143.185 128.278 53.084 1.00 31.55 19 LYS D CA 1
ATOM 4182 C C . LYS D 1 21 ? 144.033 127.005 52.967 1.00 31.22 19 LYS D C 1
ATOM 4183 O O . LYS D 1 21 ? 145.254 127.076 53.062 1.00 29.15 19 LYS D O 1
ATOM 4189 N N . GLN D 1 22 ? 143.385 125.855 52.760 1.00 32.56 20 GLN D N 1
ATOM 4190 C CA . GLN D 1 22 ? 144.091 124.574 52.476 1.00 33.60 20 GLN D CA 1
ATOM 4191 C C . GLN D 1 22 ? 144.973 124.632 51.213 1.00 34.48 20 GLN D C 1
ATOM 4192 O O . GLN D 1 22 ? 146.099 124.116 51.187 1.00 32.13 20 GLN D O 1
ATOM 4198 N N . GLU D 1 23 ? 144.435 125.270 50.177 1.00 36.29 21 GLU D N 1
ATOM 4199 C CA . GLU D 1 23 ? 145.172 125.560 48.953 1.00 39.46 21 GLU D CA 1
ATOM 4200 C C . GLU D 1 23 ? 146.342 126.521 49.243 1.00 39.58 21 GLU D C 1
ATOM 4201 O O . GLU D 1 23 ? 147.457 126.285 48.799 1.00 40.07 21 GLU D O 1
ATOM 4207 N N . ALA D 1 24 ? 146.089 127.572 50.026 1.00 39.90 22 ALA D N 1
ATOM 4208 C CA . ALA D 1 24 ? 147.097 128.597 50.321 1.00 40.27 22 ALA D CA 1
ATOM 4209 C C . ALA D 1 24 ? 148.209 128.126 51.274 1.00 40.19 22 ALA D C 1
ATOM 4210 O O . ALA D 1 24 ? 149.369 128.499 51.105 1.00 36.70 22 ALA D O 1
ATOM 4212 N N . GLU D 1 25 ? 147.825 127.323 52.268 1.00 41.20 23 GLU D N 1
ATOM 4213 C CA . GLU D 1 25 ? 148.727 126.681 53.258 1.00 42.83 23 GLU D CA 1
ATOM 4214 C C . GLU D 1 25 ? 149.964 125.966 52.675 1.00 41.86 23 GLU D C 1
ATOM 4215 O O . GLU D 1 25 ? 150.998 125.863 53.344 1.00 40.93 23 GLU D O 1
ATOM 4221 N N . LYS D 1 26 ? 149.835 125.462 51.446 1.00 40.69 24 LYS D N 1
ATOM 4222 C CA . LYS D 1 26 ? 150.827 124.590 50.828 1.00 40.75 24 LYS D CA 1
ATOM 4223 C C . LYS D 1 26 ? 151.822 125.297 49.911 1.00 39.87 24 LYS D C 1
ATOM 4224 O O . LYS D 1 26 ? 152.734 124.649 49.415 1.00 40.96 24 LYS D O 1
ATOM 4230 N N . ILE D 1 27 ? 151.639 126.597 49.670 1.00 39.16 25 ILE D N 1
ATOM 4231 C CA . ILE D 1 27 ? 152.607 127.410 48.914 1.00 40.05 25 ILE D CA 1
ATOM 4232 C C . ILE D 1 27 ? 153.135 128.655 49.629 1.00 39.94 25 ILE D C 1
ATOM 4233 O O . ILE D 1 27 ? 154.264 129.057 49.366 1.00 42.92 25 ILE D O 1
ATOM 4238 N N . LEU D 1 28 ? 152.340 129.263 50.510 1.00 38.09 26 LEU D N 1
ATOM 4239 C CA . LEU D 1 28 ? 152.678 130.554 51.113 1.00 37.26 26 LEU D CA 1
ATOM 4240 C C . LEU D 1 28 ? 153.551 130.502 52.368 1.00 35.83 26 LEU D C 1
ATOM 4241 O O . LEU D 1 28 ? 153.960 131.559 52.851 1.00 37.48 26 LEU D O 1
ATOM 4246 N N . VAL D 1 29 ? 153.873 129.312 52.881 1.00 33.71 27 VAL D N 1
ATOM 4247 C CA . VAL D 1 29 ? 154.673 129.221 54.106 1.00 32.94 27 VAL D CA 1
ATOM 4248 C C . VAL D 1 29 ? 156.058 129.842 53.904 1.00 34.77 27 VAL D C 1
ATOM 4249 O O . VAL D 1 29 ? 156.411 130.752 54.646 1.00 32.50 27 VAL D O 1
ATOM 4253 N N . GLU D 1 30 ? 156.812 129.399 52.891 1.00 40.24 28 GLU D N 1
ATOM 4254 C CA . GLU D 1 30 ? 158.182 129.933 52.642 1.00 43.42 28 GLU D CA 1
ATOM 4255 C C . GLU D 1 30 ? 158.240 131.449 52.307 1.00 42.52 28 GLU D C 1
ATOM 4256 O O . GLU D 1 30 ? 159.044 132.168 52.914 1.00 44.01 28 GLU D O 1
ATOM 4262 N N . PRO D 1 31 ? 157.401 131.937 51.353 1.00 41.49 29 PRO D N 1
ATOM 4263 C CA . PRO D 1 31 ? 157.298 133.383 51.092 1.00 39.98 29 PRO D CA 1
ATOM 4264 C C . PRO D 1 31 ? 156.937 134.243 52.314 1.00 36.82 29 PRO D C 1
ATOM 4265 O O . PRO D 1 31 ? 157.577 135.275 52.531 1.00 35.35 29 PRO D O 1
ATOM 4269 N N . THR D 1 32 ? 155.933 133.817 53.091 1.00 34.42 30 THR D N 1
ATOM 4270 C CA . THR D 1 32 ? 155.538 134.523 54.334 1.00 32.37 30 THR D CA 1
ATOM 4271 C C . THR D 1 32 ? 156.733 134.696 55.284 1.00 32.29 30 THR D C 1
ATOM 4272 O O . THR D 1 32 ? 156.912 135.769 55.880 1.00 31.01 30 THR D O 1
ATOM 4276 N N . VAL D 1 33 ? 157.538 133.636 55.407 1.00 32.14 31 VAL D N 1
ATOM 4277 C CA . VAL D 1 33 ? 158.751 133.649 56.225 1.00 32.12 31 VAL D CA 1
ATOM 4278 C C . VAL D 1 33 ? 159.769 134.652 55.678 1.00 31.91 31 VAL D C 1
ATOM 4279 O O . VAL D 1 33 ? 160.347 135.411 56.443 1.00 31.18 31 VAL D O 1
ATOM 4283 N N . GLN D 1 34 ? 159.970 134.669 54.366 1.00 32.23 32 GLN D N 1
ATOM 4284 C CA . GLN D 1 34 ? 160.871 135.650 53.755 1.00 33.88 32 GLN D CA 1
ATOM 4285 C C . GLN D 1 34 ? 160.389 137.107 53.903 1.00 32.46 32 GLN D C 1
ATOM 4286 O O . GLN D 1 34 ? 161.205 138.016 53.978 1.00 30.89 32 GLN D O 1
ATOM 4292 N N . ALA D 1 35 ? 159.070 137.319 53.922 1.00 31.67 33 ALA D N 1
ATOM 4293 C CA . ALA D 1 35 ? 158.488 138.642 54.147 1.00 31.10 33 ALA D CA 1
ATOM 4294 C C . ALA D 1 35 ? 158.725 139.129 55.582 1.00 32.33 33 ALA D C 1
ATOM 4295 O O . ALA D 1 35 ? 159.092 140.293 55.801 1.00 32.25 33 ALA D O 1
ATOM 4297 N N . ALA D 1 36 ? 158.527 138.239 56.552 1.00 32.21 34 ALA D N 1
ATOM 4298 C CA . ALA D 1 36 ? 158.807 138.552 57.953 1.00 32.54 34 ALA D CA 1
ATOM 4299 C C . ALA D 1 36 ? 160.282 138.877 58.174 1.00 33.20 34 ALA D C 1
ATOM 4300 O O . ALA D 1 36 ? 160.604 139.779 58.935 1.00 33.76 34 ALA D O 1
ATOM 4302 N N . GLU D 1 37 ? 161.163 138.140 57.503 1.00 33.65 35 GLU D N 1
ATOM 4303 C CA . GLU D 1 37 ? 162.598 138.355 57.626 1.00 34.85 35 GLU D CA 1
ATOM 4304 C C . GLU D 1 37 ? 163.028 139.668 57.012 1.00 33.87 35 GLU D C 1
ATOM 4305 O O . GLU D 1 37 ? 163.898 140.329 57.546 1.00 32.24 35 GLU D O 1
ATOM 4311 N N . LEU D 1 38 ? 162.395 140.049 55.909 1.00 34.54 36 LEU D N 1
ATOM 4312 C CA . LEU D 1 38 ? 162.650 141.331 55.273 1.00 34.99 36 LEU D CA 1
ATOM 4313 C C . LEU D 1 38 ? 162.253 142.485 56.208 1.00 37.61 36 LEU D C 1
ATOM 4314 O O . LEU D 1 38 ? 163.003 143.453 56.374 1.00 39.14 36 LEU D O 1
ATOM 4319 N N . MET D 1 39 ? 161.078 142.362 56.825 1.00 37.81 37 MET D N 1
ATOM 4320 C CA . MET D 1 39 ? 160.570 143.376 57.748 1.00 37.68 37 MET D CA 1
ATOM 4321 C C . MET D 1 39 ? 161.462 143.525 58.972 1.00 35.59 37 MET D C 1
ATOM 4322 O O . MET D 1 39 ? 161.749 144.643 59.380 1.00 33.46 37 MET D O 1
ATOM 4327 N N . LEU D 1 40 ? 161.879 142.404 59.555 1.00 35.48 38 LEU D N 1
ATOM 4328 C CA . LEU D 1 40 ? 162.813 142.423 60.693 1.00 38.03 38 LEU D CA 1
ATOM 4329 C C . LEU D 1 40 ? 164.137 143.121 60.356 1.00 40.44 38 LEU D C 1
ATOM 4330 O O . LEU D 1 40 ? 164.671 143.866 61.177 1.00 42.11 38 LEU D O 1
ATOM 4335 N N . GLN D 1 41 ? 164.650 142.885 59.152 1.00 43.68 39 GLN D N 1
ATOM 4336 C CA . GLN D 1 41 ? 165.894 143.513 58.700 1.00 46.81 39 GLN D CA 1
ATOM 4337 C C . GLN D 1 41 ? 165.743 145.028 58.526 1.00 45.95 39 GLN D C 1
ATOM 4338 O O . GLN D 1 41 ? 166.672 145.797 58.835 1.00 43.20 39 GLN D O 1
ATOM 4344 N N . CYS D 1 42 ? 164.575 145.436 58.022 1.00 42.66 40 CYS D N 1
ATOM 4345 C CA . CYS D 1 42 ? 164.211 146.846 57.911 1.00 40.85 40 CYS D CA 1
ATOM 4346 C C . CYS D 1 42 ? 164.132 147.508 59.274 1.00 40.87 40 CYS D C 1
ATOM 4347 O O . CYS D 1 42 ? 164.748 148.553 59.496 1.00 39.95 40 CYS D O 1
ATOM 4350 N N . LEU D 1 43 ? 163.386 146.888 60.187 1.00 40.14 41 LEU D N 1
ATOM 4351 C CA . LEU D 1 43 ? 163.173 147.464 61.506 1.00 39.42 41 LEU D CA 1
ATOM 4352 C C . LEU D 1 43 ? 164.463 147.551 62.287 1.00 41.18 41 LEU D C 1
ATOM 4353 O O . LEU D 1 43 ? 164.796 148.620 62.774 1.00 43.36 41 LEU D O 1
ATOM 4358 N N . MET D 1 44 ? 165.200 146.444 62.368 1.00 45.51 42 MET D N 1
ATOM 4359 C CA . MET D 1 44 ? 166.481 146.387 63.107 1.00 47.83 42 MET D CA 1
ATOM 4360 C C . MET D 1 44 ? 167.547 147.397 62.637 1.00 48.79 42 MET D C 1
ATOM 4361 O O . MET D 1 44 ? 168.415 147.764 63.426 1.00 49.51 42 MET D O 1
ATOM 4366 N N . ASN D 1 45 ? 167.480 147.831 61.370 1.00 49.21 43 ASN D N 1
ATOM 4367 C CA . ASN D 1 45 ? 168.295 148.944 60.851 1.00 49.38 43 ASN D CA 1
ATOM 4368 C C . ASN D 1 45 ? 167.542 150.290 60.880 1.00 48.78 43 ASN D C 1
ATOM 4369 O O . ASN D 1 45 ? 167.674 151.101 59.960 1.00 45.98 43 ASN D O 1
ATOM 4374 N N . ASP D 1 46 ? 166.751 150.518 61.931 1.00 50.62 44 ASP D N 1
ATOM 4375 C CA . ASP D 1 46 ? 166.001 151.775 62.144 1.00 52.32 44 ASP D CA 1
ATOM 4376 C C . ASP D 1 46 ? 165.106 152.231 60.983 1.00 45.91 44 ASP D C 1
ATOM 4377 O O . ASP D 1 46 ? 164.818 153.407 60.843 1.00 47.50 44 ASP D O 1
ATOM 4382 N N . GLY D 1 47 ? 164.649 151.295 60.166 1.00 43.42 45 GLY D N 1
ATOM 4383 C CA . GLY D 1 47 ? 163.747 151.613 59.066 1.00 41.45 45 GLY D CA 1
ATOM 4384 C C . GLY D 1 47 ? 162.313 151.565 59.551 1.00 39.81 45 GLY D C 1
ATOM 4385 O O . GLY D 1 47 ? 162.042 151.234 60.707 1.00 39.49 45 GLY D O 1
ATOM 4386 N N . LYS D 1 48 ? 161.400 151.892 58.650 1.00 39.25 46 LYS D N 1
ATOM 4387 C CA . LYS D 1 48 ? 159.960 151.824 58.912 1.00 41.14 46 LYS D CA 1
ATOM 4388 C C . LYS D 1 48 ? 159.264 151.109 57.755 1.00 37.54 46 LYS D C 1
ATOM 4389 O O . LYS D 1 48 ? 159.834 150.943 56.667 1.00 34.41 46 LYS D O 1
ATOM 4395 N N . ILE D 1 49 ? 158.024 150.712 58.016 1.00 33.76 47 ILE D N 1
ATOM 4396 C CA . ILE D 1 49 ? 157.233 149.957 57.077 1.00 33.16 47 ILE D CA 1
ATOM 4397 C C . ILE D 1 49 ? 156.003 150.778 56.694 1.00 31.94 47 ILE D C 1
ATOM 4398 O O . ILE D 1 49 ? 155.278 151.235 57.571 1.00 32.20 47 ILE D O 1
ATOM 4403 N N . LEU D 1 50 ? 155.791 150.969 55.389 1.00 30.67 48 LEU D N 1
ATOM 4404 C CA . LEU D 1 50 ? 154.608 151.656 54.854 1.00 30.39 48 LEU D CA 1
ATOM 4405 C C . LEU D 1 50 ? 153.643 150.642 54.236 1.00 30.64 48 LEU D C 1
ATOM 4406 O O . LEU D 1 50 ? 154.091 149.670 53.622 1.00 33.61 48 LEU D O 1
ATOM 4411 N N . ALA D 1 51 ? 152.335 150.850 54.412 1.00 29.09 49 ALA D N 1
ATOM 4412 C CA . ALA D 1 51 ? 151.301 149.925 53.909 1.00 28.35 49 ALA D CA 1
ATOM 4413 C C . ALA D 1 51 ? 150.219 150.667 53.152 1.00 28.40 49 ALA D C 1
ATOM 4414 O O . ALA D 1 51 ? 149.843 151.781 53.537 1.00 28.55 49 ALA D O 1
ATOM 4416 N N . CYS D 1 52 ? 149.709 150.053 52.086 1.00 28.96 50 CYS D N 1
ATOM 4417 C CA . CYS D 1 52 ? 148.580 150.627 51.348 1.00 29.71 50 CYS D CA 1
ATOM 4418 C C . CYS D 1 52 ? 147.776 149.610 50.552 1.00 28.81 50 CYS D C 1
ATOM 4419 O O . CYS D 1 52 ? 148.226 148.497 50.303 1.00 28.48 50 CYS D O 1
ATOM 4422 N N . GLY D 1 53 ? 146.584 150.040 50.152 1.00 28.95 51 GLY D N 1
ATOM 4423 C CA . GLY D 1 53 ? 145.617 149.205 49.457 1.00 29.02 51 GLY D CA 1
ATOM 4424 C C . GLY D 1 53 ? 144.248 149.872 49.389 1.00 29.02 51 GLY D C 1
ATOM 4425 O O . GLY D 1 53 ? 143.995 150.821 50.122 1.00 30.67 51 GLY D O 1
ATOM 4426 N N . ASN D 1 54 ? 143.367 149.365 48.523 1.00 28.25 52 ASN D N 1
ATOM 4427 C CA . ASN D 1 54 ? 142.003 149.895 48.370 1.00 28.65 52 ASN D CA 1
ATOM 4428 C C . ASN D 1 54 ? 140.926 148.961 48.930 1.00 28.92 52 ASN D C 1
ATOM 4429 O O . ASN D 1 54 ? 141.110 147.734 49.002 1.00 28.82 52 ASN D O 1
ATOM 4434 N N . GLY D 1 55 ? 139.788 149.558 49.292 1.00 28.53 53 GLY D N 1
ATOM 4435 C CA . GLY D 1 55 ? 138.630 148.833 49.821 1.00 27.94 53 GLY D CA 1
ATOM 4436 C C . GLY D 1 55 ? 138.977 148.125 51.108 1.00 27.88 53 GLY D C 1
ATOM 4437 O O . GLY D 1 55 ? 139.594 148.713 52.011 1.00 27.36 53 GLY D O 1
ATOM 4438 N N . GLY D 1 56 ? 138.619 146.844 51.165 1.00 27.99 54 GLY D N 1
ATOM 4439 C CA . GLY D 1 56 ? 139.009 145.974 52.262 1.00 28.56 54 GLY D CA 1
ATOM 4440 C C . GLY D 1 56 ? 140.512 145.895 52.496 1.00 28.64 54 GLY D C 1
ATOM 4441 O O . GLY D 1 56 ? 140.945 145.658 53.622 1.00 29.86 54 GLY D O 1
ATOM 4442 N N . SER D 1 57 ? 141.309 146.094 51.444 1.00 27.61 55 SER D N 1
ATOM 4443 C CA . SER D 1 57 ? 142.756 146.084 51.582 1.00 26.92 55 SER D CA 1
ATOM 4444 C C . SER D 1 57 ? 143.277 147.351 52.267 1.00 26.41 55 SER D C 1
ATOM 4445 O O . SER D 1 57 ? 144.356 147.328 52.846 1.00 27.24 55 SER D O 1
ATOM 4448 N N . ALA D 1 58 ? 142.516 148.443 52.230 1.00 26.86 56 ALA D N 1
ATOM 4449 C CA . ALA D 1 58 ? 142.836 149.629 53.039 1.00 26.79 56 ALA D CA 1
ATOM 4450 C C . ALA D 1 58 ? 142.580 149.326 54.516 1.00 28.15 56 ALA D C 1
ATOM 4451 O O . ALA D 1 58 ? 143.355 149.719 55.385 1.00 28.22 56 ALA D O 1
ATOM 4453 N N . ALA D 1 59 ? 141.483 148.628 54.798 1.00 29.43 57 ALA D N 1
ATOM 4454 C CA . ALA D 1 59 ? 141.227 148.140 56.149 1.00 30.46 57 ALA D CA 1
ATOM 4455 C C . ALA D 1 59 ? 142.382 147.273 56.649 1.00 29.49 57 ALA D C 1
ATOM 4456 O O . ALA D 1 59 ? 142.836 147.450 57.774 1.00 29.15 57 ALA D O 1
ATOM 4458 N N . ASP D 1 60 ? 142.864 146.369 55.800 1.00 30.33 58 ASP D N 1
ATOM 4459 C CA . ASP D 1 60 ? 143.989 145.476 56.140 1.00 31.41 58 ASP D CA 1
ATOM 4460 C C . ASP D 1 60 ? 145.296 146.233 56.361 1.00 29.03 58 ASP D C 1
ATOM 4461 O O . ASP D 1 60 ? 146.066 145.870 57.232 1.00 29.82 58 ASP D O 1
ATOM 4466 N N . ALA D 1 61 ? 145.547 147.280 55.586 1.00 28.80 59 ALA D N 1
ATOM 4467 C CA . ALA D 1 61 ? 146.749 148.114 55.776 1.00 28.44 59 ALA D CA 1
ATOM 4468 C C . ALA D 1 61 ? 146.739 148.847 57.117 1.00 28.22 59 ALA D C 1
ATOM 4469 O O . ALA D 1 61 ? 147.773 148.990 57.765 1.00 27.31 59 ALA D O 1
ATOM 4471 N N . GLN D 1 62 ? 145.552 149.299 57.504 1.00 28.26 60 GLN D N 1
ATOM 4472 C CA . GLN D 1 62 ? 145.290 149.973 58.770 1.00 29.41 60 GLN D CA 1
ATOM 4473 C C . GLN D 1 62 ? 145.421 148.985 59.950 1.00 30.48 60 GLN D C 1
ATOM 4474 O O . GLN D 1 62 ? 146.029 149.291 60.971 1.00 31.73 60 GLN D O 1
ATOM 4480 N N . HIS D 1 63 ? 144.813 147.815 59.793 1.00 30.91 61 HIS D N 1
ATOM 4481 C CA . HIS D 1 63 ? 144.918 146.688 60.732 1.00 30.52 61 HIS D CA 1
ATOM 4482 C C . HIS D 1 63 ? 146.394 146.343 60.990 1.00 29.70 61 HIS D C 1
ATOM 4483 O O . HIS D 1 63 ? 146.840 146.307 62.134 1.00 29.97 61 HIS D O 1
ATOM 4490 N N . PHE D 1 64 ? 147.143 146.097 59.917 1.00 28.83 62 PHE D N 1
ATOM 4491 C CA . PHE D 1 64 ? 148.571 145.765 60.007 1.00 28.14 62 PHE D CA 1
ATOM 4492 C C . PHE D 1 64 ? 149.348 146.804 60.817 1.00 27.05 62 PHE D C 1
ATOM 4493 O O . PHE D 1 64 ? 150.005 146.464 61.802 1.00 25.36 62 PHE D O 1
ATOM 4501 N N . ALA D 1 65 ? 149.249 148.061 60.401 1.00 26.32 63 ALA D N 1
ATOM 4502 C CA . ALA D 1 65 ? 149.963 149.166 61.050 1.00 27.87 63 ALA D CA 1
ATOM 4503 C C . ALA D 1 65 ? 149.668 149.308 62.538 1.00 29.10 63 ALA D C 1
ATOM 4504 O O . ALA D 1 65 ? 150.569 149.626 63.318 1.00 29.41 63 ALA D O 1
ATOM 4506 N N . ALA D 1 66 ? 148.413 149.089 62.923 1.00 30.86 64 ALA D N 1
ATOM 4507 C CA . ALA D 1 66 ? 147.983 149.238 64.316 1.00 31.87 64 ALA D CA 1
ATOM 4508 C C . ALA D 1 66 ? 148.551 148.155 65.237 1.00 33.95 64 ALA D C 1
ATOM 4509 O O . ALA D 1 66 ? 148.808 148.403 66.424 1.00 36.50 64 ALA D O 1
ATOM 4511 N N . GLU D 1 67 ? 148.746 146.956 64.708 1.00 34.69 65 GLU D N 1
ATOM 4512 C CA . GLU D 1 67 ? 149.366 145.896 65.494 1.00 36.94 65 GLU D CA 1
ATOM 4513 C C . GLU D 1 67 ? 150.882 146.075 65.650 1.00 35.84 65 GLU D C 1
ATOM 4514 O O . GLU D 1 67 ? 151.453 145.596 66.609 1.00 34.22 65 GLU D O 1
ATOM 4520 N N . MET D 1 68 ? 151.509 146.818 64.743 1.00 37.16 66 MET D N 1
ATOM 4521 C CA . MET D 1 68 ? 152.922 147.208 64.883 1.00 38.58 66 MET D CA 1
ATOM 4522 C C . MET D 1 68 ? 153.115 148.357 65.876 1.00 38.13 66 MET D C 1
ATOM 4523 O O . MET D 1 68 ? 154.045 148.322 66.676 1.00 38.12 66 MET D O 1
ATOM 4528 N N . THR D 1 69 ? 152.254 149.377 65.817 1.00 39.70 67 THR D N 1
ATOM 4529 C CA . THR D 1 69 ? 152.392 150.553 66.691 1.00 40.17 67 THR D CA 1
ATOM 4530 C C . THR D 1 69 ? 151.929 150.337 68.144 1.00 40.53 67 THR D C 1
ATOM 4531 O O . THR D 1 69 ? 152.386 151.057 69.041 1.00 40.32 67 THR D O 1
ATOM 4535 N N . GLY D 1 70 ? 151.036 149.367 68.368 1.00 41.96 68 GLY D N 1
ATOM 4536 C CA . GLY D 1 70 ? 150.567 148.999 69.720 1.00 41.91 68 GLY D CA 1
ATOM 4537 C C . GLY D 1 70 ? 150.500 147.495 69.930 1.00 41.71 68 GLY D C 1
ATOM 4538 O O . GLY D 1 70 ? 151.505 146.856 70.241 1.00 41.18 68 GLY D O 1
ATOM 4539 N N . GLU D 1 78 ? 156.979 149.057 70.620 1.00 36.41 76 GLU D N 1
ATOM 4540 C CA . GLU D 1 78 ? 156.375 149.811 69.501 1.00 39.87 76 GLU D CA 1
ATOM 4541 C C . GLU D 1 78 ? 157.251 149.779 68.257 1.00 37.75 76 GLU D C 1
ATOM 4542 O O . GLU D 1 78 ? 158.458 149.994 68.360 1.00 38.48 76 GLU D O 1
ATOM 4548 N N . LEU D 1 79 ? 156.637 149.557 67.089 1.00 35.38 77 LEU D N 1
ATOM 4549 C CA . LEU D 1 79 ? 157.380 149.373 65.834 1.00 33.62 77 LEU D CA 1
ATOM 4550 C C . LEU D 1 79 ? 156.968 150.380 64.761 1.00 31.58 77 LEU D C 1
ATOM 4551 O O . LEU D 1 79 ? 155.793 150.740 64.658 1.00 31.93 77 LEU D O 1
ATOM 4556 N N . ALA D 1 80 ? 157.939 150.830 63.965 1.00 29.43 78 ALA D N 1
ATOM 4557 C CA . ALA D 1 80 ? 157.684 151.848 62.943 1.00 29.53 78 ALA D CA 1
ATOM 4558 C C . ALA D 1 80 ? 156.878 151.272 61.788 1.00 29.00 78 ALA D C 1
ATOM 4559 O O . ALA D 1 80 ? 157.389 150.501 60.976 1.00 30.43 78 ALA D O 1
ATOM 4561 N N . ALA D 1 81 ? 155.594 151.617 61.766 1.00 29.83 79 ALA D N 1
ATOM 4562 C CA . ALA D 1 81 ? 154.686 151.269 60.670 1.00 29.17 79 ALA D CA 1
ATOM 4563 C C . ALA D 1 81 ? 153.634 152.371 60.482 1.00 28.72 79 ALA D C 1
ATOM 4564 O O . ALA D 1 81 ? 153.101 152.888 61.466 1.00 29.08 79 ALA D O 1
ATOM 4566 N N . VAL D 1 82 ? 153.377 152.736 59.224 1.00 27.86 80 VAL D N 1
ATOM 4567 C CA . VAL D 1 82 ? 152.407 153.769 58.858 1.00 27.25 80 VAL D CA 1
ATOM 4568 C C . VAL D 1 82 ? 151.575 153.229 57.704 1.00 27.69 80 VAL D C 1
ATOM 4569 O O . VAL D 1 82 ? 152.138 152.762 56.720 1.00 28.73 80 VAL D O 1
ATOM 4573 N N . ALA D 1 83 ? 150.249 153.280 57.824 1.00 27.04 81 ALA D N 1
ATOM 4574 C CA . ALA D 1 83 ? 149.378 153.053 56.678 1.00 27.82 81 ALA D CA 1
ATOM 4575 C C . ALA D 1 83 ? 149.238 154.356 55.898 1.00 28.55 81 ALA D C 1
ATOM 4576 O O . ALA D 1 83 ? 149.160 155.427 56.472 1.00 28.67 81 ALA D O 1
ATOM 4578 N N . LEU D 1 84 ? 149.196 154.249 54.578 1.00 30.43 82 LEU D N 1
ATOM 4579 C CA . LEU D 1 84 ? 149.106 155.405 53.693 1.00 30.64 82 LEU D CA 1
ATOM 4580 C C . LEU D 1 84 ? 147.666 155.583 53.231 1.00 32.16 82 LEU D C 1
ATOM 4581 O O . LEU D 1 84 ? 147.403 156.296 52.257 1.00 33.81 82 LEU D O 1
ATOM 4586 N N . THR D 1 85 ? 146.737 154.937 53.926 1.00 31.66 83 THR D N 1
ATOM 4587 C CA . THR D 1 85 ? 145.359 154.890 53.510 1.00 32.88 83 THR D CA 1
ATOM 4588 C C . THR D 1 85 ? 144.467 155.721 54.417 1.00 32.46 83 THR D C 1
ATOM 4589 O O . THR D 1 85 ? 143.275 155.780 54.184 1.00 32.59 83 THR D O 1
ATOM 4593 N N . THR D 1 86 ? 145.044 156.380 55.426 1.00 32.67 84 THR D N 1
ATOM 4594 C CA . THR D 1 86 ? 144.271 156.883 56.564 1.00 32.29 84 THR D CA 1
ATOM 4595 C C . THR D 1 86 ? 143.989 158.393 56.530 1.00 34.22 84 THR D C 1
ATOM 4596 O O . THR D 1 86 ? 142.921 158.811 56.999 1.00 37.02 84 THR D O 1
ATOM 4600 N N . ASP D 1 87 ? 144.915 159.196 55.982 1.00 34.86 85 ASP D N 1
ATOM 4601 C CA . ASP D 1 87 ? 144.770 160.666 55.930 1.00 34.92 85 ASP D CA 1
ATOM 4602 C C . ASP D 1 87 ? 143.864 161.039 54.764 1.00 32.26 85 ASP D C 1
ATOM 4603 O O . ASP D 1 87 ? 144.289 161.114 53.618 1.00 32.76 85 ASP D O 1
ATOM 4608 N N . THR D 1 88 ? 142.614 161.309 55.093 1.00 30.22 86 THR D N 1
ATOM 4609 C CA . THR D 1 88 ? 141.589 161.551 54.102 1.00 29.51 86 THR D CA 1
ATOM 4610 C C . THR D 1 88 ? 141.706 162.932 53.453 1.00 28.28 86 THR D C 1
ATOM 4611 O O . THR D 1 88 ? 141.257 163.119 52.324 1.00 26.39 86 THR D O 1
ATOM 4615 N N . SER D 1 89 ? 142.304 163.890 54.164 1.00 28.25 87 SER D N 1
ATOM 4616 C CA . SER D 1 89 ? 142.672 165.177 53.566 1.00 27.50 87 SER D CA 1
ATOM 4617 C C . SER D 1 89 ? 143.691 164.975 52.461 1.00 28.07 87 SER D C 1
ATOM 4618 O O . SER D 1 89 ? 143.521 165.519 51.375 1.00 27.17 87 SER D O 1
ATOM 4621 N N . ALA D 1 90 ? 144.728 164.178 52.733 1.00 28.90 88 ALA D N 1
ATOM 4622 C CA . ALA D 1 90 ? 145.761 163.869 51.727 1.00 30.61 88 ALA D CA 1
ATOM 4623 C C . ALA D 1 90 ? 145.225 163.072 50.527 1.00 31.30 88 ALA D C 1
ATOM 4624 O O . ALA D 1 90 ? 145.526 163.393 49.380 1.00 30.91 88 ALA D O 1
ATOM 4626 N N . LEU D 1 91 ? 144.442 162.032 50.802 1.00 32.93 89 LEU D N 1
ATOM 4627 C CA . LEU D 1 91 ? 143.806 161.240 49.743 1.00 34.33 89 LEU D CA 1
ATOM 4628 C C . LEU D 1 91 ? 142.881 162.093 48.872 1.00 33.36 89 LEU D C 1
ATOM 4629 O O . LEU D 1 91 ? 142.898 161.953 47.647 1.00 35.31 89 LEU D O 1
ATOM 4634 N N . THR D 1 92 ? 142.067 162.945 49.493 1.00 30.21 90 THR D N 1
ATOM 4635 C CA . THR D 1 92 ? 141.120 163.755 48.732 1.00 31.55 90 THR D CA 1
ATOM 4636 C C . THR D 1 92 ? 141.780 164.907 47.957 1.00 32.28 90 THR D C 1
ATOM 4637 O O . THR D 1 92 ? 141.322 165.232 46.868 1.00 33.82 90 THR D O 1
ATOM 4641 N N . ALA D 1 93 ? 142.830 165.526 48.506 1.00 32.45 91 ALA D N 1
ATOM 4642 C CA . ALA D 1 93 ? 143.572 166.583 47.788 1.00 32.09 91 ALA D CA 1
ATOM 4643 C C . ALA D 1 93 ? 144.234 165.989 46.558 1.00 33.45 91 ALA D C 1
ATOM 4644 O O . ALA D 1 93 ? 144.016 166.454 45.439 1.00 34.81 91 ALA D O 1
ATOM 4646 N N . ILE D 1 94 ? 145.004 164.928 46.772 1.00 33.21 92 ILE D N 1
ATOM 4647 C CA . ILE D 1 94 ? 145.770 164.296 45.702 1.00 34.26 92 ILE D CA 1
ATOM 4648 C C . ILE D 1 94 ? 144.858 163.678 44.639 1.00 33.88 92 ILE D C 1
ATOM 4649 O O . ILE D 1 94 ? 145.125 163.805 43.456 1.00 32.78 92 ILE D O 1
ATOM 4654 N N . GLY D 1 95 ? 143.793 163.011 45.058 1.00 35.84 93 GLY D N 1
ATOM 4655 C CA . GLY D 1 95 ? 142.801 162.481 44.112 1.00 38.84 93 GLY D CA 1
ATOM 4656 C C . GLY D 1 95 ? 142.255 163.561 43.196 1.00 40.36 93 GLY D C 1
ATOM 4657 O O . GLY D 1 95 ? 142.229 163.399 41.977 1.00 40.71 93 GLY D O 1
ATOM 4658 N N . ASN D 1 96 ? 141.876 164.681 43.805 1.00 43.71 94 ASN D N 1
ATOM 4659 C CA . ASN D 1 96 ? 141.262 165.835 43.126 1.00 44.60 94 ASN D CA 1
ATOM 4660 C C . ASN D 1 96 ? 142.234 166.634 42.241 1.00 45.27 94 ASN D C 1
ATOM 4661 O O . ASN D 1 96 ? 141.922 166.947 41.101 1.00 44.65 94 ASN D O 1
ATOM 4666 N N . ASP D 1 97 ? 143.405 166.960 42.784 1.00 49.43 95 ASP D N 1
ATOM 4667 C CA . ASP D 1 97 ? 144.358 167.885 42.150 1.00 50.82 95 ASP D CA 1
ATOM 4668 C C . ASP D 1 97 ? 145.285 167.180 41.149 1.00 50.88 95 ASP D C 1
ATOM 4669 O O . ASP D 1 97 ? 145.554 167.711 40.066 1.00 50.05 95 ASP D O 1
ATOM 4674 N N . TYR D 1 98 ? 145.780 165.999 41.527 1.00 51.21 96 TYR D N 1
ATOM 4675 C CA . TYR D 1 98 ? 146.733 165.224 40.720 1.00 51.26 96 TYR D CA 1
ATOM 4676 C C . TYR D 1 98 ? 146.152 163.974 40.061 1.00 45.61 96 TYR D C 1
ATOM 4677 O O . TYR D 1 98 ? 146.727 163.494 39.101 1.00 48.67 96 TYR D O 1
ATOM 4686 N N . GLY D 1 99 ? 145.058 163.424 40.587 1.00 41.81 97 GLY D N 1
ATOM 4687 C CA . GLY D 1 99 ? 144.492 162.159 40.095 1.00 38.68 97 GLY D CA 1
ATOM 4688 C C . GLY D 1 99 ? 144.700 161.001 41.067 1.00 36.49 97 GLY D C 1
ATOM 4689 O O . GLY D 1 99 ? 145.749 160.890 41.697 1.00 32.93 97 GLY D O 1
ATOM 4690 N N . PHE D 1 100 ? 143.700 160.125 41.161 1.00 35.88 98 PHE D N 1
ATOM 4691 C CA . PHE D 1 100 ? 143.682 159.027 42.134 1.00 37.41 98 PHE D CA 1
ATOM 4692 C C . PHE D 1 100 ? 144.837 158.009 42.032 1.00 36.94 98 PHE D C 1
ATOM 4693 O O . PHE D 1 100 ? 145.165 157.364 43.028 1.00 37.32 98 PHE D O 1
ATOM 4701 N N . ASP D 1 101 ? 145.460 157.876 40.860 1.00 36.63 99 ASP D N 1
ATOM 4702 C CA . ASP D 1 101 ? 146.600 156.957 40.685 1.00 37.61 99 ASP D CA 1
ATOM 4703 C C . ASP D 1 101 ? 147.839 157.334 41.517 1.00 36.13 99 ASP D C 1
ATOM 4704 O O . ASP D 1 101 ? 148.737 156.508 41.672 1.00 34.62 99 ASP D O 1
ATOM 4709 N N . HIS D 1 102 ? 147.885 158.560 42.049 1.00 34.77 100 HIS D N 1
ATOM 4710 C CA . HIS D 1 102 ? 149.083 159.088 42.700 1.00 34.75 100 HIS D CA 1
ATOM 4711 C C . HIS D 1 102 ? 148.980 159.222 44.227 1.00 33.52 100 HIS D C 1
ATOM 4712 O O . HIS D 1 102 ? 149.963 159.619 44.867 1.00 32.00 100 HIS D O 1
ATOM 4719 N N . VAL D 1 103 ? 147.821 158.851 44.800 1.00 31.86 101 VAL D N 1
ATOM 4720 C CA . VAL D 1 103 ? 147.538 159.042 46.238 1.00 30.57 101 VAL D CA 1
ATOM 4721 C C . VAL D 1 103 ? 148.472 158.291 47.182 1.00 29.08 101 VAL D C 1
ATOM 4722 O O . VAL D 1 103 ? 148.742 158.769 48.281 1.00 28.84 101 VAL D O 1
ATOM 4726 N N . PHE D 1 104 ? 148.941 157.116 46.779 1.00 28.48 102 PHE D N 1
ATOM 4727 C CA . PHE D 1 104 ? 149.884 156.353 47.604 1.00 28.02 102 PHE D CA 1
ATOM 4728 C C . PHE D 1 104 ? 151.334 156.681 47.260 1.00 27.50 102 PHE D C 1
ATOM 4729 O O . PHE D 1 104 ? 152.162 156.800 48.146 1.00 26.26 102 PHE D O 1
ATOM 4737 N N . SER D 1 105 ? 151.633 156.796 45.972 1.00 28.40 103 SER D N 1
ATOM 4738 C CA . SER D 1 105 ? 152.992 157.067 45.493 1.00 29.84 103 SER D CA 1
ATOM 4739 C C . SER D 1 105 ? 153.546 158.400 45.986 1.00 30.94 103 SER D C 1
ATOM 4740 O O . SER D 1 105 ? 154.699 158.473 46.412 1.00 29.99 103 SER D O 1
ATOM 4743 N N . LYS D 1 106 ? 152.721 159.448 45.947 1.00 34.02 104 LYS D N 1
ATOM 4744 C CA . LYS D 1 106 ? 153.117 160.758 46.496 1.00 34.64 104 LYS D CA 1
ATOM 4745 C C . LYS D 1 106 ? 153.504 160.679 47.972 1.00 32.67 104 LYS D C 1
ATOM 4746 O O . LYS D 1 106 ? 154.448 161.346 48.409 1.00 30.56 104 LYS D O 1
ATOM 4752 N N . GLN D 1 107 ? 152.782 159.854 48.727 1.00 31.70 105 GLN D N 1
ATOM 4753 C CA . GLN D 1 107 ? 153.104 159.638 50.137 1.00 31.34 105 GLN D CA 1
ATOM 4754 C C . GLN D 1 107 ? 154.373 158.809 50.324 1.00 30.95 105 GLN D C 1
ATOM 4755 O O . GLN D 1 107 ? 155.101 159.032 51.291 1.00 30.01 105 GLN D O 1
ATOM 4761 N N . VAL D 1 108 ? 154.641 157.868 49.411 1.00 31.48 106 VAL D N 1
ATOM 4762 C CA . VAL D 1 108 ? 155.909 157.121 49.432 1.00 33.76 106 VAL D CA 1
ATOM 4763 C C . VAL D 1 108 ? 157.072 158.093 49.198 1.00 34.53 106 VAL D C 1
ATOM 4764 O O . VAL D 1 108 ? 158.026 158.118 49.972 1.00 33.04 106 VAL D O 1
ATOM 4768 N N . ARG D 1 109 ? 156.969 158.888 48.137 1.00 37.17 107 ARG D N 1
ATOM 4769 C CA . ARG D 1 109 ? 157.902 159.990 47.891 1.00 39.17 107 ARG D CA 1
ATOM 4770 C C . ARG D 1 109 ? 158.107 160.912 49.113 1.00 38.36 107 ARG D C 1
ATOM 4771 O O . ARG D 1 109 ? 159.237 161.301 49.398 1.00 38.97 107 ARG D O 1
ATOM 4779 N N . ALA D 1 110 ? 157.036 161.237 49.837 1.00 35.92 108 ALA D N 1
ATOM 4780 C CA . ALA D 1 110 ? 157.148 162.074 51.045 1.00 34.42 108 ALA D CA 1
ATOM 4781 C C . ALA D 1 110 ? 157.861 161.408 52.216 1.00 33.31 108 ALA D C 1
ATOM 4782 O O . ALA D 1 110 ? 158.731 162.021 52.829 1.00 35.04 108 ALA D O 1
ATOM 4784 N N . LEU D 1 111 ? 157.493 160.163 52.517 1.00 32.38 109 LEU D N 1
ATOM 4785 C CA . LEU D 1 111 ? 157.946 159.462 53.729 1.00 31.64 109 LEU D CA 1
ATOM 4786 C C . LEU D 1 111 ? 159.062 158.431 53.542 1.00 32.70 109 LEU D C 1
ATOM 4787 O O . LEU D 1 111 ? 159.892 158.249 54.429 1.00 33.11 109 LEU D O 1
ATOM 4792 N N . GLY D 1 112 ? 159.064 157.736 52.412 1.00 33.87 110 GLY D N 1
ATOM 4793 C CA . GLY D 1 112 ? 159.987 156.628 52.189 1.00 36.43 110 GLY D CA 1
ATOM 4794 C C . GLY D 1 112 ? 161.463 157.006 52.192 1.00 38.59 110 GLY D C 1
ATOM 4795 O O . GLY D 1 112 ? 161.847 158.054 51.671 1.00 42.65 110 GLY D O 1
ATOM 4796 N N . ARG D 1 113 ? 162.285 156.145 52.781 1.00 40.19 111 ARG D N 1
ATOM 4797 C CA . ARG D 1 113 ? 163.735 156.316 52.806 1.00 43.16 111 ARG D CA 1
ATOM 4798 C C . ARG D 1 113 ? 164.384 154.989 52.426 1.00 41.65 111 ARG D C 1
ATOM 4799 O O . ARG D 1 113 ? 163.831 153.928 52.712 1.00 42.16 111 ARG D O 1
ATOM 4807 N N . ALA D 1 114 ? 165.547 155.056 51.780 1.00 40.70 112 ALA D N 1
ATOM 4808 C CA . ALA D 1 114 ? 166.303 153.864 51.356 1.00 40.92 112 ALA D CA 1
ATOM 4809 C C . ALA D 1 114 ? 166.345 152.824 52.459 1.00 39.82 112 ALA D C 1
ATOM 4810 O O . ALA D 1 114 ? 166.684 153.158 53.589 1.00 40.92 112 ALA D O 1
ATOM 4812 N N . GLY D 1 115 ? 165.985 151.579 52.142 1.00 39.44 113 GLY D N 1
ATOM 4813 C CA . GLY D 1 115 ? 165.972 150.491 53.144 1.00 39.12 113 GLY D CA 1
ATOM 4814 C C . GLY D 1 115 ? 164.634 150.195 53.819 1.00 38.49 113 GLY D C 1
ATOM 4815 O O . GLY D 1 115 ? 164.488 149.131 54.413 1.00 40.09 113 GLY D O 1
ATOM 4816 N N . ASP D 1 116 ? 163.670 151.124 53.742 1.00 36.59 114 ASP D N 1
ATOM 4817 C CA . ASP D 1 116 ? 162.288 150.896 54.226 1.00 35.46 114 ASP D CA 1
ATOM 4818 C C . ASP D 1 116 ? 161.548 149.870 53.367 1.00 33.72 114 ASP D C 1
ATOM 4819 O O . ASP D 1 116 ? 162.004 149.514 52.276 1.00 33.09 114 ASP D O 1
ATOM 4824 N N . VAL D 1 117 ? 160.397 149.413 53.860 1.00 32.83 115 VAL D N 1
ATOM 4825 C CA . VAL D 1 117 ? 159.573 148.395 53.171 1.00 31.52 115 VAL D CA 1
ATOM 4826 C C . VAL D 1 117 ? 158.179 148.924 52.849 1.00 30.69 115 VAL D C 1
ATOM 4827 O O . VAL D 1 117 ? 157.496 149.432 53.733 1.00 30.47 115 VAL D O 1
ATOM 4831 N N . LEU D 1 118 ? 157.753 148.788 51.593 1.00 29.68 116 LEU D N 1
ATOM 4832 C CA . LEU D 1 118 ? 156.364 149.052 51.224 1.00 28.88 116 LEU D CA 1
ATOM 4833 C C . LEU D 1 118 ? 155.618 147.735 51.221 1.00 29.59 116 LEU D C 1
ATOM 4834 O O . LEU D 1 118 ? 156.050 146.782 50.577 1.00 29.09 116 LEU D O 1
ATOM 4839 N N . VAL D 1 119 ? 154.494 147.687 51.936 1.00 30.42 117 VAL D N 1
ATOM 4840 C CA . VAL D 1 119 ? 153.509 146.604 51.796 1.00 29.04 117 VAL D CA 1
ATOM 4841 C C . VAL D 1 119 ? 152.368 147.116 50.912 1.00 27.43 117 VAL D C 1
ATOM 4842 O O . VAL D 1 119 ? 151.622 147.999 51.324 1.00 27.27 117 VAL D O 1
ATOM 4846 N N . GLY D 1 120 ? 152.265 146.581 49.694 1.00 26.17 118 GLY D N 1
ATOM 4847 C CA . GLY D 1 120 ? 151.220 146.954 48.746 1.00 26.41 118 GLY D CA 1
ATOM 4848 C C . GLY D 1 120 ? 150.225 145.825 48.728 1.00 27.44 118 GLY D C 1
ATOM 4849 O O . GLY D 1 120 ? 150.625 144.671 48.531 1.00 27.93 118 GLY D O 1
ATOM 4850 N N . ILE D 1 121 ? 148.942 146.135 48.957 1.00 27.99 119 ILE D N 1
ATOM 4851 C CA . ILE D 1 121 ? 147.889 145.100 49.054 1.00 27.97 119 ILE D CA 1
ATOM 4852 C C . ILE D 1 121 ? 146.855 145.323 47.956 1.00 28.91 119 ILE D C 1
ATOM 4853 O O . ILE D 1 121 ? 146.257 146.390 47.870 1.00 29.29 119 ILE D O 1
ATOM 4858 N N . SER D 1 122 ? 146.642 144.294 47.136 1.00 28.81 120 SER D N 1
ATOM 4859 C CA . SER D 1 122 ? 145.791 144.384 45.965 1.00 29.72 120 SER D CA 1
ATOM 4860 C C . SER D 1 122 ? 145.235 142.995 45.674 1.00 31.75 120 SER D C 1
ATOM 4861 O O . SER D 1 122 ? 146.011 142.074 45.489 1.00 34.51 120 SER D O 1
ATOM 4864 N N . THR D 1 123 ? 143.915 142.826 45.627 1.00 31.70 121 THR D N 1
ATOM 4865 C CA . THR D 1 123 ? 143.339 141.488 45.408 1.00 32.40 121 THR D CA 1
ATOM 4866 C C . THR D 1 123 ? 143.557 140.900 43.990 1.00 32.59 121 THR D C 1
ATOM 4867 O O . THR D 1 123 ? 143.682 139.682 43.842 1.00 30.95 121 THR D O 1
ATOM 4871 N N . SER D 1 124 ? 143.585 141.764 42.970 1.00 33.18 122 SER D N 1
ATOM 4872 C CA . SER D 1 124 ? 143.816 141.372 41.565 1.00 33.06 122 SER D CA 1
ATOM 4873 C C . SER D 1 124 ? 145.268 141.536 41.096 1.00 32.84 122 SER D C 1
ATOM 4874 O O . SER D 1 124 ? 145.683 140.887 40.139 1.00 33.11 122 SER D O 1
ATOM 4877 N N . GLY D 1 125 ? 146.031 142.393 41.773 1.00 32.43 123 GLY D N 1
ATOM 4878 C CA . GLY D 1 125 ? 147.403 142.706 41.393 1.00 31.34 123 GLY D CA 1
ATOM 4879 C C . GLY D 1 125 ? 147.484 143.828 40.381 1.00 31.41 123 GLY D C 1
ATOM 4880 O O . GLY D 1 125 ? 148.577 144.153 39.919 1.00 30.97 123 GLY D O 1
ATOM 4881 N N . ASN D 1 126 ? 146.336 144.440 40.070 1.00 31.85 124 ASN D N 1
ATOM 4882 C CA . ASN D 1 126 ? 146.204 145.416 38.979 1.00 32.82 124 ASN D CA 1
ATOM 4883 C C . ASN D 1 126 ? 145.729 146.807 39.436 1.00 33.38 124 ASN D C 1
ATOM 4884 O O . ASN D 1 126 ? 145.344 147.632 38.599 1.00 33.76 124 ASN D O 1
ATOM 4889 N N . SER D 1 127 ? 145.776 147.073 40.742 1.00 33.01 125 SER D N 1
ATOM 4890 C CA . SER D 1 127 ? 145.398 148.382 41.294 1.00 32.96 125 SER D CA 1
ATOM 4891 C C . SER D 1 127 ? 146.402 149.445 40.879 1.00 31.56 125 SER D C 1
ATOM 4892 O O . SER D 1 127 ? 147.581 149.348 41.216 1.00 29.65 125 SER D O 1
ATOM 4895 N N . ALA D 1 128 ? 145.931 150.462 40.162 1.00 31.49 126 ALA D N 1
ATOM 4896 C CA . ALA D 1 128 ? 146.834 151.439 39.528 1.00 31.29 126 ALA D CA 1
ATOM 4897 C C . ALA D 1 128 ? 147.640 152.248 40.548 1.00 31.21 126 ALA D C 1
ATOM 4898 O O . ALA D 1 128 ? 148.842 152.445 40.363 1.00 30.36 126 ALA D O 1
ATOM 4900 N N . ASN D 1 129 ? 146.975 152.689 41.624 1.00 30.72 127 ASN D N 1
ATOM 4901 C CA . ASN D 1 129 ? 147.636 153.438 42.704 1.00 30.13 127 ASN D CA 1
ATOM 4902 C C . ASN D 1 129 ? 148.657 152.629 43.500 1.00 30.11 127 ASN D C 1
ATOM 4903 O O . ASN D 1 129 ? 149.643 153.194 43.993 1.00 29.20 127 ASN D O 1
ATOM 4908 N N . VAL D 1 130 ? 148.441 151.314 43.600 1.00 30.42 128 VAL D N 1
ATOM 4909 C CA . VAL D 1 130 ? 149.428 150.412 44.226 1.00 30.17 128 VAL D CA 1
ATOM 4910 C C . VAL D 1 130 ? 150.630 150.197 43.296 1.00 30.03 128 VAL D C 1
ATOM 4911 O O . VAL D 1 130 ? 151.762 150.139 43.767 1.00 29.50 128 VAL D O 1
ATOM 4915 N N . ILE D 1 131 ? 150.375 150.073 41.990 1.00 30.82 129 ILE D N 1
ATOM 4916 C CA . ILE D 1 131 ? 151.433 150.014 40.961 1.00 31.28 129 ILE D CA 1
ATOM 4917 C C . ILE D 1 131 ? 152.347 151.248 41.025 1.00 31.79 129 ILE D C 1
ATOM 4918 O O . ILE D 1 131 ? 153.578 151.123 40.993 1.00 28.66 129 ILE D O 1
ATOM 4923 N N . GLU D 1 132 ? 151.744 152.432 41.130 1.00 33.50 130 GLU D N 1
ATOM 4924 C CA . GLU D 1 132 ? 152.531 153.664 41.280 1.00 35.10 130 GLU D CA 1
ATOM 4925 C C . GLU D 1 132 ? 153.313 153.677 42.595 1.00 35.27 130 GLU D C 1
ATOM 4926 O O . GLU D 1 132 ? 154.442 154.177 42.638 1.00 35.89 130 GLU D O 1
ATOM 4932 N N . ALA D 1 133 ? 152.718 153.139 43.663 1.00 35.24 131 ALA D N 1
ATOM 4933 C CA . ALA D 1 133 ? 153.415 153.020 44.951 1.00 34.92 131 ALA D CA 1
ATOM 4934 C C . ALA D 1 133 ? 154.643 152.130 44.850 1.00 33.13 131 ALA D C 1
ATOM 4935 O O . ALA D 1 133 ? 155.703 152.486 45.349 1.00 33.70 131 ALA D O 1
ATOM 4937 N N . VAL D 1 134 ? 154.491 150.987 44.189 1.00 33.55 132 VAL D N 1
ATOM 4938 C CA . VAL D 1 134 ? 155.601 150.063 43.934 1.00 33.91 132 VAL D CA 1
ATOM 4939 C C . VAL D 1 134 ? 156.725 150.748 43.144 1.00 35.94 132 VAL D C 1
ATOM 4940 O O . VAL D 1 134 ? 157.897 150.619 43.501 1.00 36.92 132 VAL D O 1
ATOM 4944 N N . LYS D 1 135 ? 156.357 151.477 42.088 1.00 38.47 133 LYS D N 1
ATOM 4945 C CA . LYS D 1 135 ? 157.329 152.202 41.252 1.00 39.85 133 LYS D CA 1
ATOM 4946 C C . LYS D 1 135 ? 158.114 153.246 42.035 1.00 37.71 133 LYS D C 1
ATOM 4947 O O . LYS D 1 135 ? 159.342 153.288 41.941 1.00 39.36 133 LYS D O 1
ATOM 4953 N N . ALA D 1 136 ? 157.401 154.074 42.796 1.00 35.39 134 ALA D N 1
ATOM 4954 C CA . ALA D 1 136 ? 158.022 155.078 43.675 1.00 34.22 134 ALA D CA 1
ATOM 4955 C C . ALA D 1 136 ? 158.914 154.458 44.749 1.00 34.57 134 ALA D C 1
ATOM 4956 O O . ALA D 1 136 ? 159.950 155.025 45.101 1.00 32.62 134 ALA D O 1
ATOM 4958 N N . ALA D 1 137 ? 158.514 153.292 45.260 1.00 35.43 135 ALA D N 1
ATOM 4959 C CA . ALA D 1 137 ? 159.330 152.568 46.237 1.00 36.18 135 ALA D CA 1
ATOM 4960 C C . ALA D 1 137 ? 160.684 152.096 45.651 1.00 37.10 135 ALA D C 1
ATOM 4961 O O . ALA D 1 137 ? 161.733 152.293 46.276 1.00 36.58 135 ALA D O 1
ATOM 4963 N N . HIS D 1 138 ? 160.665 151.513 44.453 1.00 36.93 136 HIS D N 1
ATOM 4964 C CA . HIS D 1 138 ? 161.912 151.119 43.772 1.00 38.93 136 HIS D CA 1
ATOM 4965 C C . HIS D 1 138 ? 162.848 152.298 43.463 1.00 40.20 136 HIS D C 1
ATOM 4966 O O . HIS D 1 138 ? 164.056 152.185 43.681 1.00 39.61 136 HIS D O 1
ATOM 4973 N N . GLU D 1 139 ? 162.302 153.416 42.981 1.00 42.18 137 GLU D N 1
ATOM 4974 C CA . GLU D 1 139 ? 163.105 154.642 42.789 1.00 44.13 137 GLU D CA 1
ATOM 4975 C C . GLU D 1 139 ? 163.700 155.172 44.105 1.00 42.23 137 GLU D C 1
ATOM 4976 O O . GLU D 1 139 ? 164.748 155.798 44.099 1.00 41.00 137 GLU D O 1
ATOM 4982 N N . ARG D 1 140 ? 163.044 154.888 45.224 1.00 42.24 138 ARG D N 1
ATOM 4983 C CA . ARG D 1 140 ? 163.557 155.236 46.553 1.00 44.01 138 ARG D CA 1
ATOM 4984 C C . ARG D 1 140 ? 164.333 154.085 47.252 1.00 42.01 138 ARG D C 1
ATOM 4985 O O . ARG D 1 140 ? 164.553 154.138 48.457 1.00 40.03 138 ARG D O 1
ATOM 4993 N N . ASP D 1 141 ? 164.770 153.065 46.503 1.00 43.00 139 ASP D N 1
ATOM 4994 C CA . ASP D 1 141 ? 165.554 151.934 47.052 1.00 43.09 139 ASP D CA 1
ATOM 4995 C C . ASP D 1 141 ? 164.886 151.198 48.242 1.00 39.89 139 ASP D C 1
ATOM 4996 O O . ASP D 1 141 ? 165.549 150.726 49.174 1.00 38.46 139 ASP D O 1
ATOM 5001 N N . MET D 1 142 ? 163.565 151.099 48.185 1.00 37.61 140 MET D N 1
ATOM 5002 C CA . MET D 1 142 ? 162.784 150.380 49.187 1.00 37.32 140 MET D CA 1
ATOM 5003 C C . MET D 1 142 ? 162.450 148.978 48.660 1.00 36.90 140 MET D C 1
ATOM 5004 O O . MET D 1 142 ? 162.293 148.777 47.451 1.00 35.96 140 MET D O 1
ATOM 5009 N N . HIS D 1 143 ? 162.333 148.029 49.581 1.00 37.57 141 HIS D N 1
ATOM 5010 C CA . HIS D 1 143 ? 161.897 146.676 49.265 1.00 38.66 141 HIS D CA 1
ATOM 5011 C C . HIS D 1 143 ? 160.374 146.634 49.317 1.00 37.69 141 HIS D C 1
ATOM 5012 O O . HIS D 1 143 ? 159.733 147.547 49.863 1.00 36.47 141 HIS D O 1
ATOM 5019 N N . VAL D 1 144 ? 159.795 145.593 48.725 1.00 34.66 142 VAL D N 1
ATOM 5020 C CA . VAL D 1 144 ? 158.349 145.521 48.552 1.00 32.70 142 VAL D CA 1
ATOM 5021 C C . VAL D 1 144 ? 157.807 144.125 48.838 1.00 31.77 142 VAL D C 1
ATOM 5022 O O . VAL D 1 144 ? 158.335 143.139 48.337 1.00 31.01 142 VAL D O 1
ATOM 5026 N N . ILE D 1 145 ? 156.754 144.073 49.655 1.00 30.14 143 ILE D N 1
ATOM 5027 C CA . ILE D 1 145 ? 155.981 142.875 49.896 1.00 28.67 143 ILE D CA 1
ATOM 5028 C C . ILE D 1 145 ? 154.637 143.125 49.227 1.00 27.54 143 ILE D C 1
ATOM 5029 O O . ILE D 1 145 ? 153.918 144.029 49.627 1.00 27.36 143 ILE D O 1
ATOM 5034 N N . ALA D 1 146 ? 154.311 142.339 48.202 1.00 26.49 144 ALA D N 1
ATOM 5035 C CA . ALA D 1 146 ? 153.056 142.495 47.481 1.00 27.14 144 ALA D CA 1
ATOM 5036 C C . ALA D 1 146 ? 152.094 141.425 47.945 1.00 27.21 144 ALA D C 1
ATOM 5037 O O . ALA D 1 146 ? 152.398 140.254 47.826 1.00 27.51 144 ALA D O 1
ATOM 5039 N N . LEU D 1 147 ? 150.949 141.823 48.497 1.00 27.92 145 LEU D N 1
ATOM 5040 C CA . LEU D 1 147 ? 149.892 140.866 48.811 1.00 28.00 145 LEU D CA 1
ATOM 5041 C C . LEU D 1 147 ? 148.912 140.896 47.669 1.00 27.39 145 LEU D C 1
ATOM 5042 O O . LEU D 1 147 ? 148.181 141.868 47.503 1.00 26.58 145 LEU D O 1
ATOM 5047 N N . THR D 1 148 ? 148.912 139.833 46.872 1.00 27.41 146 THR D N 1
ATOM 5048 C CA . THR D 1 148 ? 148.083 139.781 45.681 1.00 27.92 146 THR D CA 1
ATOM 5049 C C . THR D 1 148 ? 147.201 138.553 45.711 1.00 28.34 146 THR D C 1
ATOM 5050 O O . THR D 1 148 ? 147.216 137.786 46.681 1.00 28.79 146 THR D O 1
ATOM 5054 N N . GLY D 1 149 ? 146.387 138.421 44.671 1.00 28.61 147 GLY D N 1
ATOM 5055 C CA . GLY D 1 149 ? 145.558 137.254 44.462 1.00 29.85 147 GLY D CA 1
ATOM 5056 C C . GLY D 1 149 ? 145.422 136.956 42.989 1.00 31.05 147 GLY D C 1
ATOM 5057 O O . GLY D 1 149 ? 145.948 137.700 42.151 1.00 30.68 147 GLY D O 1
ATOM 5058 N N . ARG D 1 150 ? 144.698 135.879 42.683 1.00 32.76 148 ARG D N 1
ATOM 5059 C CA . ARG D 1 150 ? 144.561 135.358 41.318 1.00 33.96 148 ARG D CA 1
ATOM 5060 C C . ARG D 1 150 ? 145.945 134.990 40.755 1.00 33.51 148 ARG D C 1
ATOM 5061 O O . ARG D 1 150 ? 146.592 134.106 41.318 1.00 32.86 148 ARG D O 1
ATOM 5069 N N . ASP D 1 151 ? 146.413 135.661 39.698 1.00 34.00 149 ASP D N 1
ATOM 5070 C CA . ASP D 1 151 ? 147.726 135.356 39.102 1.00 36.15 149 ASP D CA 1
ATOM 5071 C C . ASP D 1 151 ? 148.821 136.349 39.499 1.00 34.75 149 ASP D C 1
ATOM 5072 O O . ASP D 1 151 ? 149.962 136.221 39.067 1.00 32.79 149 ASP D O 1
ATOM 5077 N N 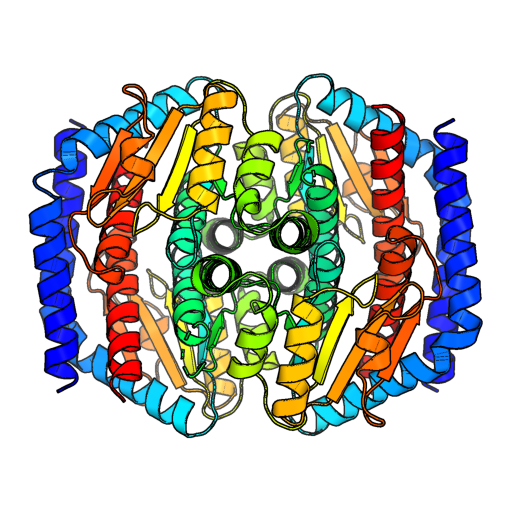. GLY D 1 152 ? 148.469 137.337 40.316 1.00 34.85 150 GLY D N 1
ATOM 5078 C CA . GLY D 1 152 ? 149.414 138.342 40.776 1.00 35.21 150 GLY D CA 1
ATOM 5079 C C . GLY D 1 152 ? 149.407 139.624 39.964 1.00 35.14 150 GLY D C 1
ATOM 5080 O O . GLY D 1 152 ? 149.962 140.621 40.419 1.00 32.86 150 GLY D O 1
ATOM 5081 N N . GLY D 1 153 ? 148.814 139.587 38.761 1.00 35.56 151 GLY D N 1
ATOM 5082 C CA . GLY D 1 153 ? 148.527 140.780 37.966 1.00 34.28 151 GLY D CA 1
ATOM 5083 C C . GLY D 1 153 ? 149.776 141.481 37.505 1.00 34.61 151 GLY D C 1
ATOM 5084 O O . GLY D 1 153 ? 150.842 140.873 37.455 1.00 35.39 151 GLY D O 1
ATOM 5085 N N . LYS D 1 154 ? 149.647 142.770 37.200 1.00 34.88 152 LYS D N 1
ATOM 5086 C CA . LYS D 1 154 ? 150.797 143.600 36.835 1.00 37.25 152 LYS D CA 1
ATOM 5087 C C . LYS D 1 154 ? 151.812 143.733 37.965 1.00 37.91 152 LYS D C 1
ATOM 5088 O O . LYS D 1 154 ? 153.025 143.697 37.732 1.00 38.40 152 LYS D O 1
ATOM 5094 N N . ILE D 1 155 ? 151.323 143.881 39.191 1.00 37.49 153 ILE D N 1
ATOM 5095 C CA . ILE D 1 155 ? 152.217 144.003 40.342 1.00 37.68 153 ILE D CA 1
ATOM 5096 C C . ILE D 1 155 ? 153.216 142.831 40.445 1.00 36.14 153 ILE D C 1
ATOM 5097 O O . ILE D 1 155 ? 154.385 143.057 40.706 1.00 33.99 153 ILE D O 1
ATOM 5102 N N . ALA D 1 156 ? 152.761 141.600 40.225 1.00 37.82 154 ALA D N 1
ATOM 5103 C CA . ALA D 1 156 ? 153.634 140.420 40.352 1.00 37.96 154 ALA D CA 1
ATOM 5104 C C . ALA D 1 156 ? 154.756 140.423 39.323 1.00 39.12 154 ALA D C 1
ATOM 5105 O O . ALA D 1 156 ? 155.889 140.082 39.652 1.00 37.34 154 ALA D O 1
ATOM 5107 N N . ALA D 1 157 ? 154.440 140.814 38.089 1.00 40.89 155 ALA D N 1
ATOM 5108 C CA . ALA D 1 157 ? 155.458 140.936 37.038 1.00 44.06 155 ALA D CA 1
ATOM 5109 C C . ALA D 1 157 ? 156.502 142.019 37.350 1.00 44.02 155 ALA D C 1
ATOM 5110 O O . ALA D 1 157 ? 157.669 141.888 37.008 1.00 48.27 155 ALA D O 1
ATOM 5112 N N . MET D 1 158 ? 156.063 143.065 38.030 1.00 45.64 156 MET D N 1
ATOM 5113 C CA . MET D 1 158 ? 156.868 144.246 38.350 1.00 47.35 156 MET D CA 1
ATOM 5114 C C . MET D 1 158 ? 157.950 144.051 39.429 1.00 46.32 156 MET D C 1
ATOM 5115 O O . MET D 1 158 ? 158.895 144.841 39.493 1.00 49.57 156 MET D O 1
ATOM 5120 N N . LEU D 1 159 ? 157.821 143.024 40.270 1.00 42.90 157 LEU D N 1
ATOM 5121 C CA . LEU D 1 159 ? 158.713 142.845 41.425 1.00 44.00 157 LEU D CA 1
ATOM 5122 C C . LEU D 1 159 ? 160.120 142.349 41.072 1.00 44.62 157 LEU D C 1
ATOM 5123 O O . LEU D 1 159 ? 160.318 141.685 40.056 1.00 45.35 157 LEU D O 1
ATOM 5128 N N . LYS D 1 160 ? 161.071 142.649 41.958 1.00 44.40 158 LYS D N 1
ATOM 5129 C CA . LYS D 1 160 ? 162.480 142.252 41.832 1.00 45.14 158 LYS D CA 1
ATOM 5130 C C . LYS D 1 160 ? 162.838 141.058 42.712 1.00 43.68 158 LYS D C 1
ATOM 5131 O O . LYS D 1 160 ? 162.034 140.629 43.521 1.00 40.21 158 LYS D O 1
ATOM 5137 N N . ASP D 1 161 ? 164.064 140.557 42.556 1.00 46.25 159 ASP D N 1
ATOM 5138 C CA . ASP D 1 161 ? 164.631 139.490 43.409 1.00 49.82 159 ASP D CA 1
ATOM 5139 C C . ASP D 1 161 ? 164.594 139.830 44.893 1.00 49.71 159 ASP D C 1
ATOM 5140 O O . ASP D 1 161 ? 164.351 138.963 45.730 1.00 52.03 159 ASP D O 1
ATOM 5145 N N . THR D 1 162 ? 164.886 141.086 45.212 1.00 49.50 160 THR D N 1
ATOM 5146 C CA . THR D 1 162 ? 164.955 141.546 46.603 1.00 50.69 160 THR D CA 1
ATOM 5147 C C . THR D 1 162 ? 163.579 141.764 47.259 1.00 47.62 160 THR D C 1
ATOM 5148 O O . THR D 1 162 ? 163.492 141.878 48.483 1.00 49.76 160 THR D O 1
ATOM 5152 N N . ASP D 1 163 ? 162.526 141.828 46.443 1.00 41.96 161 ASP D N 1
ATOM 5153 C CA . ASP D 1 163 ? 161.141 141.880 46.914 1.00 40.65 161 ASP D CA 1
ATOM 5154 C C . ASP D 1 163 ? 160.609 140.473 47.272 1.00 38.83 161 ASP D C 1
ATOM 5155 O O . ASP D 1 163 ? 161.346 139.504 47.198 1.00 39.13 161 ASP D O 1
ATOM 5160 N N . VAL D 1 164 ? 159.343 140.381 47.689 1.00 37.28 162 VAL D N 1
ATOM 5161 C CA . VAL D 1 164 ? 158.688 139.108 48.061 1.00 36.62 162 VAL D CA 1
ATOM 5162 C C . VAL D 1 164 ? 157.202 139.147 47.663 1.00 35.64 162 VAL D C 1
ATOM 5163 O O . VAL D 1 164 ? 156.447 139.986 48.163 1.00 34.84 162 VAL D O 1
ATOM 5167 N N . LEU D 1 165 ? 156.797 138.246 46.770 1.00 33.51 163 LEU D N 1
ATOM 5168 C CA . LEU D 1 165 ? 155.396 138.114 46.344 1.00 31.46 163 LEU D CA 1
ATOM 5169 C C . LEU D 1 165 ? 154.670 137.193 47.305 1.00 30.60 163 LEU D C 1
ATOM 5170 O O . LEU D 1 165 ? 155.193 136.132 47.639 1.00 30.29 163 LEU D O 1
ATOM 5175 N N . LEU D 1 166 ? 153.477 137.598 47.747 1.00 29.91 164 LEU D N 1
ATOM 5176 C CA . LEU D 1 166 ? 152.585 136.748 48.557 1.00 30.30 164 LEU D CA 1
ATOM 5177 C C . LEU D 1 166 ? 151.243 136.628 47.833 1.00 29.78 164 LEU D C 1
ATOM 5178 O O . LEU D 1 166 ? 150.274 137.339 48.146 1.00 28.32 164 LEU D O 1
ATOM 5183 N N . ASN D 1 167 ? 151.198 135.728 46.856 1.00 30.06 165 ASN D N 1
ATOM 5184 C CA . ASN D 1 167 ? 150.028 135.587 46.002 1.00 31.03 165 ASN D CA 1
ATOM 5185 C C . ASN D 1 167 ? 149.113 134.469 46.505 1.00 32.02 165 ASN D C 1
ATOM 5186 O O . ASN D 1 167 ? 149.536 133.311 46.581 1.00 32.22 165 ASN D O 1
ATOM 5191 N N . VAL D 1 168 ? 147.867 134.832 46.823 1.00 32.42 166 VAL D N 1
ATOM 5192 C CA . VAL D 1 168 ? 146.804 133.877 47.135 1.00 33.40 166 VAL D CA 1
ATOM 5193 C C . VAL D 1 168 ? 146.163 133.383 45.834 1.00 34.76 166 VAL D C 1
ATOM 5194 O O . VAL D 1 168 ? 145.518 134.154 45.140 1.00 33.63 166 VAL D O 1
ATOM 5198 N N . PRO D 1 169 ? 146.312 132.088 45.504 1.00 39.61 167 PRO D N 1
ATOM 5199 C CA . PRO D 1 169 ? 145.808 131.622 44.219 1.00 40.63 167 PRO D CA 1
ATOM 5200 C C . PRO D 1 169 ? 144.344 131.234 44.345 1.00 41.63 167 PRO D C 1
ATOM 5201 O O . PRO D 1 169 ? 144.016 130.061 44.536 1.00 50.30 167 PRO D O 1
ATOM 5205 N N . HIS D 1 170 ? 143.465 132.219 44.285 1.00 38.23 168 HIS D N 1
ATOM 5206 C CA . HIS D 1 170 ? 142.034 131.947 44.291 1.00 36.38 168 HIS D CA 1
ATOM 5207 C C . HIS D 1 170 ? 141.338 133.086 43.544 1.00 36.47 168 HIS D C 1
ATOM 5208 O O . HIS D 1 170 ? 141.834 134.210 43.572 1.00 35.85 168 HIS D O 1
ATOM 5215 N N . PRO D 1 171 ? 140.236 132.789 42.821 1.00 36.17 169 PRO D N 1
ATOM 5216 C CA . PRO D 1 171 ? 139.583 133.842 42.023 1.00 35.94 169 PRO D CA 1
ATOM 5217 C C . PRO D 1 171 ? 138.759 134.887 42.799 1.00 35.08 169 PRO D C 1
ATOM 5218 O O . PRO D 1 171 ? 138.764 136.048 42.418 1.00 35.61 169 PRO D O 1
ATOM 5222 N N . ARG D 1 172 ? 138.021 134.463 43.823 1.00 35.74 170 ARG D N 1
ATOM 5223 C CA . ARG D 1 172 ? 137.133 135.342 44.591 1.00 37.03 170 ARG D CA 1
ATOM 5224 C C . ARG D 1 172 ? 137.845 136.299 45.570 1.00 35.02 170 ARG D C 1
ATOM 5225 O O . ARG D 1 172 ? 138.721 135.906 46.342 1.00 34.19 170 ARG D O 1
ATOM 5233 N N . THR D 1 173 ? 137.413 137.555 45.537 1.00 34.36 171 THR D N 1
ATOM 5234 C CA . THR D 1 173 ? 137.999 138.654 46.314 1.00 33.17 171 THR D CA 1
ATOM 5235 C C . THR D 1 173 ? 137.867 138.484 47.837 1.00 31.90 171 THR D C 1
ATOM 5236 O O . THR D 1 173 ? 138.813 138.757 48.581 1.00 29.89 171 THR D O 1
ATOM 5240 N N . ALA D 1 174 ? 136.696 138.045 48.289 1.00 31.15 172 ALA D N 1
ATOM 5241 C CA . ALA D 1 174 ? 136.471 137.744 49.712 1.00 30.31 172 ALA D CA 1
ATOM 5242 C C . ALA D 1 174 ? 137.466 136.716 50.280 1.00 29.35 172 ALA D C 1
ATOM 5243 O O . ALA D 1 174 ? 138.004 136.894 51.381 1.00 29.54 172 ALA D O 1
ATOM 5245 N N . ARG D 1 175 ? 137.728 135.663 49.516 1.00 28.13 173 ARG D N 1
ATOM 5246 C CA . ARG D 1 175 ? 138.646 134.604 49.944 1.00 27.40 173 ARG D CA 1
ATOM 5247 C C . ARG D 1 175 ? 140.100 135.087 49.975 1.00 27.00 173 ARG D C 1
ATOM 5248 O O . ARG D 1 175 ? 140.884 134.675 50.831 1.00 29.11 173 ARG D O 1
ATOM 5256 N N . ILE D 1 176 ? 140.456 135.956 49.038 1.00 25.99 174 ILE D N 1
ATOM 5257 C CA . ILE D 1 176 ? 141.793 136.539 48.995 1.00 26.02 174 ILE D CA 1
ATOM 5258 C C . ILE D 1 176 ? 142.012 137.440 50.209 1.00 26.33 174 ILE D C 1
ATOM 5259 O O . ILE D 1 176 ? 143.056 137.362 50.839 1.00 25.75 174 ILE D O 1
ATOM 5264 N N . GLN D 1 177 ? 141.023 138.281 50.522 1.00 27.28 175 GLN D N 1
ATOM 5265 C CA . GLN D 1 177 ? 141.092 139.190 51.663 1.00 28.41 175 GLN D CA 1
ATOM 5266 C C . GLN D 1 177 ? 141.289 138.421 52.952 1.00 28.41 175 GLN D C 1
ATOM 5267 O O . GLN D 1 177 ? 142.202 138.715 53.709 1.00 29.54 175 GLN D O 1
ATOM 5273 N N . GLU D 1 178 ? 140.446 137.422 53.181 1.00 28.84 176 GLU D N 1
ATOM 5274 C CA . GLU D 1 178 ? 140.525 136.584 54.384 1.00 29.46 176 GLU D CA 1
ATOM 5275 C C . GLU D 1 178 ? 141.914 135.986 54.576 1.00 29.43 176 GLU D C 1
ATOM 5276 O O . GLU D 1 178 ? 142.445 135.991 55.677 1.00 31.58 176 GLU D O 1
ATOM 5282 N N . ASN D 1 179 ? 142.501 135.494 53.494 1.00 28.67 177 ASN D N 1
ATOM 5283 C CA . ASN D 1 179 ? 143.858 134.973 53.540 1.00 28.89 177 ASN D CA 1
ATOM 5284 C C . ASN D 1 179 ? 144.910 136.063 53.824 1.00 29.18 177 ASN D C 1
ATOM 5285 O O . ASN D 1 179 ? 145.855 135.815 54.566 1.00 27.80 177 ASN D O 1
ATOM 5290 N N . HIS D 1 180 ? 144.752 137.261 53.256 1.00 30.14 178 HIS D N 1
ATOM 5291 C CA . HIS D 1 180 ? 145.692 138.362 53.537 1.00 30.30 178 HIS D CA 1
ATOM 5292 C C . HIS D 1 180 ? 145.794 138.699 55.034 1.00 30.50 178 HIS D C 1
ATOM 5293 O O . HIS D 1 180 ? 146.898 138.901 55.552 1.00 29.28 178 HIS D O 1
ATOM 5300 N N . ILE D 1 181 ? 144.645 138.745 55.713 1.00 30.64 179 ILE D N 1
ATOM 5301 C CA . ILE D 1 181 ? 144.597 139.081 57.129 1.00 31.10 179 ILE D CA 1
ATOM 5302 C C . ILE D 1 181 ? 145.271 137.957 57.919 1.00 29.44 179 ILE D C 1
ATOM 5303 O O . ILE D 1 181 ? 145.981 138.231 58.881 1.00 29.28 179 ILE D O 1
ATOM 5308 N N . LEU D 1 182 ? 145.076 136.707 57.504 1.00 28.15 180 LEU D N 1
ATOM 5309 C CA . LEU D 1 182 ? 145.847 135.590 58.072 1.00 29.06 180 LEU D CA 1
ATOM 5310 C C . LEU D 1 182 ? 147.367 135.782 57.879 1.00 28.16 180 LEU D C 1
ATOM 5311 O O . LEU D 1 182 ? 148.139 135.652 58.839 1.00 27.09 180 LEU D O 1
ATOM 5316 N N . LEU D 1 183 ? 147.784 136.086 56.647 1.00 27.98 181 LEU D N 1
ATOM 5317 C CA . LEU D 1 183 ? 149.203 136.321 56.339 1.00 28.30 181 LEU D CA 1
ATOM 5318 C C . LEU D 1 183 ? 149.771 137.445 57.197 1.00 29.56 181 LEU D C 1
ATOM 5319 O O . LEU D 1 183 ? 150.886 137.331 57.705 1.00 29.87 181 LEU D O 1
ATOM 5324 N N . ILE D 1 184 ? 148.992 138.514 57.365 1.00 30.03 182 ILE D N 1
ATOM 5325 C CA . ILE D 1 184 ? 149.377 139.635 58.216 1.00 29.69 182 ILE D CA 1
ATOM 5326 C C . ILE D 1 184 ? 149.576 139.192 59.658 1.00 29.58 182 ILE D C 1
ATOM 5327 O O . ILE D 1 184 ? 150.563 139.559 60.282 1.00 29.60 182 ILE D O 1
ATOM 5332 N N . HIS D 1 185 ? 148.649 138.403 60.180 1.00 29.93 183 HIS D N 1
ATOM 5333 C CA . HIS D 1 185 ? 148.784 137.867 61.538 1.00 30.37 183 HIS D CA 1
ATOM 5334 C C . HIS D 1 185 ? 149.981 136.926 61.708 1.00 29.83 183 HIS D C 1
ATOM 5335 O O . HIS D 1 185 ? 150.615 136.922 62.750 1.00 30.08 183 HIS D O 1
ATOM 5342 N N . ALA D 1 186 ? 150.283 136.143 60.679 1.00 30.53 184 ALA D N 1
ATOM 5343 C CA . ALA D 1 186 ? 151.455 135.253 60.672 1.00 30.50 184 ALA D CA 1
ATOM 5344 C C . ALA D 1 186 ? 152.776 136.028 60.684 1.00 29.53 184 ALA D C 1
ATOM 5345 O O . ALA D 1 186 ? 153.705 135.657 61.390 1.00 28.09 184 ALA D O 1
ATOM 5347 N N . MET D 1 187 ? 152.840 137.102 59.901 1.00 30.84 185 MET D N 1
ATOM 5348 C CA . MET D 1 187 ? 154.022 137.967 59.843 1.00 30.94 185 MET D CA 1
ATOM 5349 C C . MET D 1 187 ? 154.286 138.697 61.166 1.00 31.08 185 MET D C 1
ATOM 5350 O O . MET D 1 187 ? 155.424 138.725 61.639 1.00 30.53 185 MET D O 1
ATOM 5355 N N . CYS D 1 188 ? 153.245 139.281 61.757 1.00 31.43 186 CYS D N 1
ATOM 5356 C CA . CYS D 1 188 ? 153.362 139.961 63.050 1.00 32.92 186 CYS D CA 1
ATOM 5357 C C . CYS D 1 188 ? 153.845 139.020 64.161 1.00 33.35 186 CYS D C 1
ATOM 5358 O O . CYS D 1 188 ? 154.718 139.390 64.958 1.00 32.95 186 CYS D O 1
ATOM 5361 N N . ASP D 1 189 ? 153.305 137.804 64.200 1.00 33.33 187 ASP D N 1
ATOM 5362 C CA . ASP D 1 189 ? 153.746 136.820 65.178 1.00 34.26 187 ASP D CA 1
ATOM 5363 C C . ASP D 1 189 ? 155.175 136.312 64.941 1.00 34.30 187 ASP D C 1
ATOM 5364 O O . ASP D 1 189 ? 155.883 135.986 65.897 1.00 34.24 187 ASP D O 1
ATOM 5369 N N . CYS D 1 190 ? 155.599 136.229 63.686 1.00 35.27 188 CYS D N 1
ATOM 5370 C CA . CYS D 1 190 ? 156.999 135.906 63.392 1.00 36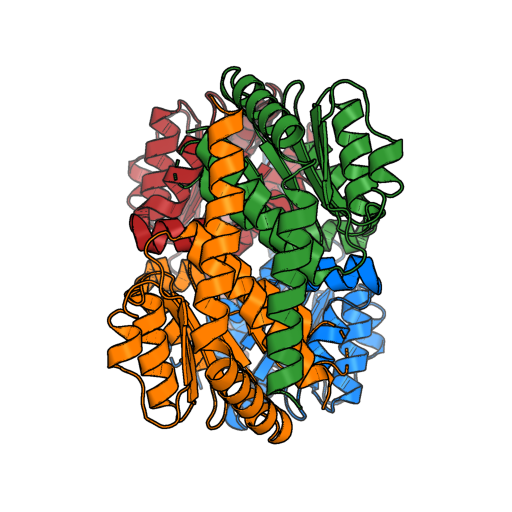.40 188 CYS D CA 1
ATOM 5371 C C . CYS D 1 190 ? 157.924 137.012 63.885 1.00 38.59 188 CYS D C 1
ATOM 5372 O O . CYS D 1 190 ? 158.930 136.733 64.535 1.00 42.28 188 CYS D O 1
ATOM 5375 N N . ILE D 1 191 ? 157.575 138.260 63.577 1.00 39.77 189 ILE D N 1
ATOM 5376 C CA . ILE D 1 191 ? 158.355 139.428 64.018 1.00 40.19 189 ILE D CA 1
ATOM 5377 C C . ILE D 1 191 ? 158.400 139.505 65.549 1.00 40.77 189 ILE D C 1
ATOM 5378 O O . ILE D 1 191 ? 159.473 139.708 66.102 1.00 41.18 189 ILE D O 1
ATOM 5383 N N . ASP D 1 192 ? 157.256 139.336 66.219 1.00 41.43 190 ASP D N 1
ATOM 5384 C CA . ASP D 1 192 ? 157.228 139.293 67.699 1.00 44.02 190 ASP D CA 1
ATOM 5385 C C . ASP D 1 192 ? 158.105 138.185 68.295 1.00 40.87 190 ASP D C 1
ATOM 5386 O O . ASP D 1 192 ? 158.809 138.433 69.258 1.00 41.60 190 ASP D O 1
ATOM 5391 N N . SER D 1 193 ? 158.079 136.986 67.721 1.00 40.03 191 SER D N 1
ATOM 5392 C CA . SER D 1 193 ? 158.857 135.864 68.261 1.00 40.70 191 SER D CA 1
ATOM 5393 C C . SER D 1 193 ? 160.377 136.091 68.226 1.00 41.22 191 SER D C 1
ATOM 5394 O O . SER D 1 193 ? 161.085 135.618 69.104 1.00 41.60 191 SER D O 1
ATOM 5397 N N . VAL D 1 194 ? 160.867 136.815 67.223 1.00 41.86 192 VAL D N 1
ATOM 5398 C CA . VAL D 1 194 ? 162.306 137.104 67.101 1.00 43.23 192 VAL D CA 1
ATOM 5399 C C . VAL D 1 194 ? 162.795 138.158 68.117 1.00 46.52 192 VAL D C 1
ATOM 5400 O O . VAL D 1 194 ? 163.920 138.045 68.607 1.00 49.52 192 VAL D O 1
ATOM 5404 N N . LEU D 1 195 ? 161.964 139.153 68.445 1.00 47.46 193 LEU D N 1
ATOM 5405 C CA . LEU D 1 195 ? 162.376 140.247 69.350 1.00 48.14 193 LEU D CA 1
ATOM 5406 C C . LEU D 1 195 ? 162.398 139.840 70.841 1.00 49.72 193 LEU D C 1
ATOM 5407 O O . LEU D 1 195 ? 161.696 138.914 71.282 1.00 52.32 193 LEU D O 1
#

Secondary structure (DSSP, 8-state):
-HHHHHHHHHHHHHHHHHHHHHHSHHHHHHHHHHHHHHHHTT--EEEE-STHHHHHHHHHHHHHH-----EEETT--HHHHHHHHHHT-GGGTTHHHHHHH--TT-EEEEEESSS--HHHHHHHHHHHHTT-EEEEEEETT-HHHHHH--TTSEEEEE--S-HHHHHHHHHHHHHHHHHHHHH-/-HHHHHHHHHHHHHHHHHHHHHHHHHHHHHHHHHHHHHHHTT--EEEEESTHHHHHHHHHHHHHH-----EEETT--HHHHHHHHHHT-GGGTTHHHHHHH--TT-EEEEEESSS--HHHHHHHHHHHHTT-EEEEEEETT-HHHHHH--TTSEEEEE--S-HHHHHHHHHHHHHHHHHHHHH-/-HHHHHHHHHHHHHHHHHHHHHHHHHHHHHHHHHHHHHHTTT--EEEEESTHHHHHHHHHHHHHH----EEESS--HHHHHHHHHHT-GGGTTHHHHHHH--TT-EEEEEESSS--HHHHHHHHHHHHTT-EEEEEEETT-HHHHHT--TTSEEEEE--S-HHHHHHHHHHHHHHHHHHH-/-HHHHHHHHHHHHHHHHHHHTTTSHHHHHHHHHHHHHHHHTT--EEEEESTHHHHHHHHHHHHHH----EEESS--HHHHHHHHHHT-GGGTTHHHHHHH--TT-EEEEE-SSS--HHHHHHHHHHHHTT-EEEEEEETT-HHHHHH--TTSEEEEE--S-HHHHHHHHHHHHHHHHHHHHHH-

Foldseek 3Di:
DVVVVVVVVVVVLVVLVVVLVVPQPVLLVLQLVLQLQLQVVVAAEEEEEDDLRLVLQVVLQVLQQVVHTHYDYLSPPVCLQVVCCVPPRNLCSQLVVCVVPPAASYEYEYEEAALARSNSVSNVVSCVVRNHEYEYQYEDPNPVNVVPHDPSHGYSYRNDDDPVSSSVVSNVSSVSSSVSSVVD/DVVVVVVVVVVVLVVLVVVLVVPQPVLLVLVLVLVLQLQVVVAAEEEEDDDLSLVVQVVLQCLQQVVHTHYDYLSPPPVQQVVCCVPVRNLQSQLVVCVVRPAASYEYEYEEAALARSNSVSNCVSCVVRNYEYEYLYEDPNPVNVVPHDPRHGYSYSDDDDSVSSSVVSNVSSVVSSVVSVVD/DVVVVVVVVVVVLVVLVVVQVVPQPVLLLLVLVLQLQLFVVVHAEEEEDDDLSLVLQVVLQCLPVCPTHYDYLSPPVVQQVVCCPPVRNLASQLVVCVVPPAASYEYEYEEAALPRSNSVSNVVSCVVRNHEYEYQYEAPNPPNVVPHDPRHGYRYRYDNDSVSSSVVSSVSSVVSSVSND/DVVVVVVVVVVVLVVLVVVQVVPQPVLLLLVLVLQLQLFVVVHAEEEEDDDLSLVLLVVLQVLPVCPTHYDYLSPPVVQQVCCCPPPNNLCSQLVVCVVDPAASYEYEYEEAALARSNSVSNLVSCVVRNHEYEYQYEAPNPPNVVPHDPRHGYSYRRDDDSVSSSVVSSVSSVVSSVSNVVVD